Protein AF-A0A922HVW7-F1 (afdb_monomer_lite)

pLDDT: mean 71.01, std 21.55, range [23.11, 98.0]

Foldseek 3Di:
DDPPVVLVVVCCVQPPDDFADDDDDDDDADAWLLPPAPVVVVVQQVCLVPPPDQDLQQFNHAFLQPPLNDRLLNFADDPSLCCCQVPVLQVVQLVVCVVVVDDPVLLVVLQVVDDDPQDAWDQDPSRGTHDDSVNSVSCSVCVCSSPVVCVVPPDPSNVVVVVVVVVPPDDDVVVVVVVVVVVVVVVVPPPDPPVVVVVVVCVPDPPNVVVVLVPDQLRFDWDWDADPVRFIKTFTQPVSCCVRAADDQVLLCLQQVDDPQLDDPSCVVVVVRSAWAKAKEWEWDWDDDPVDDDTWIKIWIWIHTPSDSDPPQDPVRTDTGIIDTPVRPPDVSRRSVSVSVSSSCCQVFADWDADPNDTDGHHYDHRHYHYPPQVSCRNNSGDNDCCARQHDSTRRDTPVNVVVVDDPDDPPPPDHRD

Secondary structure (DSSP, 8-state):
---HHHHHHHHHHHH--SSS---------PPPGGG--HHHHHHHHHHTTSTT---TT-B-S--TTTTSS--TTTS----HHHHIIIIIHHHHHHHHHHHTT--HHHHHHHHHTS--SS-PPEE-TTS-EES-HHHHHHHHHTHHHH-GGGGTS--HHHHHHHHHHHHS--SSHHHHHHHHHHHHHHSSSTT-HHHHHHHHHHHT-HHHHHHHHHTSTT--PPEEEE-TTS-EEEE--HHHHIIIII--HHHHHHHHT--TTTS-HHHHHTT-TTEEEEEEEEEEEEEEETTEEEEEEEEEEEEEES--SS----GGG--EEEEEEGGG-S-HHHHTHHHHHHHHHHHHH-EEEEETTEEEEEEEEEEEEES-HHHHHHHTTB-S-SSSSB--TTT--BHHHHHS--------------

Radius of gyration: 24.99 Å; chains: 1; bounding box: 57×71×64 Å

Organism: Dermatophagoides farinae (NCBI:txid6954)

Structure (mmCIF, N/CA/C/O backbone):
data_AF-A0A922HVW7-F1
#
_entry.id   AF-A0A922HVW7-F1
#
loop_
_atom_site.group_PDB
_atom_site.id
_atom_site.type_symbol
_atom_site.label_atom_id
_atom_site.label_alt_id
_atom_site.label_comp_id
_atom_site.label_asym_id
_atom_site.label_entity_id
_atom_site.label_seq_id
_atom_site.pdbx_PDB_ins_code
_atom_site.Cartn_x
_atom_site.Cartn_y
_atom_site.Cartn_z
_atom_site.occupancy
_atom_site.B_iso_or_equiv
_atom_site.auth_seq_id
_atom_site.auth_comp_id
_atom_site.auth_asym_id
_atom_site.auth_atom_id
_atom_site.pdbx_PDB_model_num
ATOM 1 N N . MET A 1 1 ? 14.004 -10.954 -37.052 1.00 23.11 1 MET A N 1
ATOM 2 C CA . MET A 1 1 ? 13.063 -9.914 -37.514 1.00 23.11 1 MET A CA 1
ATOM 3 C C . MET A 1 1 ? 11.729 -10.285 -36.888 1.00 23.11 1 MET A C 1
ATOM 5 O O . MET A 1 1 ? 11.251 -11.368 -37.174 1.00 23.11 1 MET A O 1
ATOM 9 N N . TRP A 1 2 ? 11.257 -9.526 -35.899 1.00 26.16 2 TRP A N 1
ATOM 10 C CA . TRP A 1 2 ? 10.030 -9.854 -35.158 1.00 26.16 2 TRP A CA 1
ATOM 11 C C . TRP A 1 2 ? 8.845 -9.418 -36.027 1.00 26.16 2 TRP A C 1
ATOM 13 O O . TRP A 1 2 ? 8.900 -8.305 -36.554 1.00 26.16 2 TRP A O 1
ATOM 23 N N . SER A 1 3 ? 7.830 -10.265 -36.235 1.00 25.62 3 SER A N 1
ATOM 24 C CA . SER A 1 3 ? 6.634 -9.842 -36.975 1.00 25.62 3 SER A CA 1
ATOM 25 C C . SER A 1 3 ? 5.908 -8.760 -36.177 1.00 25.62 3 SER A C 1
ATOM 27 O O . SER A 1 3 ? 5.854 -8.802 -34.945 1.00 25.62 3 SER A O 1
ATOM 29 N N . LEU A 1 4 ? 5.381 -7.761 -36.884 1.00 30.64 4 LEU A N 1
ATOM 30 C CA . LEU A 1 4 ? 4.604 -6.661 -36.316 1.00 30.64 4 LEU A CA 1
ATOM 31 C C . LEU A 1 4 ? 3.445 -7.183 -35.439 1.00 30.64 4 LEU A C 1
ATOM 33 O O . LEU A 1 4 ? 3.137 -6.597 -34.402 1.00 30.64 4 LEU A O 1
ATOM 37 N N . ASP A 1 5 ? 2.917 -8.360 -35.785 1.00 28.38 5 ASP A N 1
ATOM 38 C CA . ASP A 1 5 ? 1.903 -9.098 -35.029 1.00 28.38 5 ASP A CA 1
ATOM 39 C C . ASP A 1 5 ? 2.332 -9.416 -33.592 1.00 28.38 5 ASP A C 1
ATOM 41 O O . ASP A 1 5 ? 1.519 -9.313 -32.680 1.00 28.38 5 ASP A O 1
ATOM 45 N N . LEU A 1 6 ? 3.611 -9.720 -33.336 1.00 32.59 6 LEU A N 1
ATOM 46 C CA . LEU A 1 6 ? 4.107 -10.044 -31.991 1.00 32.59 6 LEU A CA 1
ATOM 47 C C . LEU A 1 6 ? 4.166 -8.808 -31.075 1.00 32.59 6 LEU A C 1
ATOM 49 O O . LEU A 1 6 ? 3.969 -8.905 -29.859 1.00 32.59 6 LEU A O 1
ATOM 53 N N . VAL A 1 7 ? 4.420 -7.636 -31.668 1.00 32.53 7 VAL A N 1
ATOM 54 C CA . VAL A 1 7 ? 4.408 -6.334 -30.985 1.00 32.53 7 VAL A CA 1
ATOM 55 C C . VAL A 1 7 ? 2.971 -5.881 -30.729 1.00 32.53 7 VAL A C 1
ATOM 57 O O . VAL A 1 7 ? 2.669 -5.401 -29.639 1.00 32.53 7 VAL A O 1
ATOM 60 N N . ILE A 1 8 ? 2.065 -6.112 -31.683 1.00 33.09 8 ILE A N 1
ATOM 61 C CA . ILE A 1 8 ? 0.624 -5.863 -31.535 1.00 33.09 8 ILE A CA 1
ATOM 62 C C . ILE A 1 8 ? -0.001 -6.813 -30.495 1.00 33.09 8 ILE A C 1
ATOM 64 O O . ILE A 1 8 ? -0.854 -6.394 -29.720 1.00 33.09 8 ILE A O 1
ATOM 68 N N . HIS A 1 9 ? 0.468 -8.058 -30.377 1.00 35.00 9 HIS A N 1
ATOM 69 C CA . HIS A 1 9 ? -0.039 -9.021 -29.389 1.00 35.00 9 HIS A CA 1
ATOM 70 C C . HIS A 1 9 ? 0.428 -8.709 -27.956 1.00 35.00 9 HIS A C 1
ATOM 72 O O . HIS A 1 9 ? -0.332 -8.841 -26.995 1.00 35.00 9 HIS A O 1
ATOM 78 N N . SER A 1 10 ? 1.663 -8.222 -27.799 1.00 31.28 10 SER A N 1
ATOM 79 C CA . SER A 1 10 ? 2.165 -7.727 -26.510 1.00 31.28 10 SER A CA 1
ATOM 80 C C . SER A 1 10 ? 1.582 -6.355 -26.136 1.00 31.28 10 SER A C 1
ATOM 82 O O . SER A 1 10 ? 1.354 -6.117 -24.951 1.00 31.28 10 SER A O 1
ATOM 84 N N . LEU A 1 11 ? 1.221 -5.517 -27.120 1.00 32.03 11 LEU A N 1
ATOM 85 C CA . LEU A 1 11 ? 0.313 -4.373 -26.945 1.00 32.03 11 LEU A CA 1
ATOM 86 C C . LEU A 1 11 ? -1.086 -4.834 -26.504 1.00 32.03 11 LEU A C 1
ATOM 88 O O . LEU A 1 11 ? -1.633 -4.259 -25.576 1.00 32.03 11 LEU A O 1
ATOM 92 N N . GLY A 1 12 ? -1.653 -5.900 -27.073 1.00 28.77 12 GLY A N 1
ATOM 93 C CA . GLY A 1 12 ? -2.960 -6.438 -26.668 1.00 28.77 12 GLY A CA 1
ATOM 94 C C . GLY A 1 12 ? -3.001 -6.913 -25.211 1.00 28.77 12 GLY A C 1
ATOM 95 O O . GLY A 1 12 ? -3.950 -6.615 -24.490 1.00 28.77 12 GLY A O 1
ATOM 96 N N . CYS A 1 13 ? -1.928 -7.550 -24.733 1.00 31.95 13 CYS A N 1
ATOM 97 C CA . CYS A 1 13 ? -1.795 -7.973 -23.333 1.00 31.95 13 CYS A CA 1
ATOM 98 C C . CYS A 1 13 ? -1.665 -6.820 -22.323 1.00 31.95 13 CYS A C 1
ATOM 100 O O . CYS A 1 13 ? -1.809 -7.043 -21.121 1.00 31.95 13 CYS A O 1
ATOM 102 N N . VAL A 1 14 ? -1.345 -5.614 -22.795 1.00 31.38 14 VAL A N 1
ATOM 103 C CA . VAL A 1 14 ? -0.983 -4.462 -21.961 1.00 31.38 14 VAL A CA 1
ATOM 104 C C . VAL A 1 14 ? -1.953 -3.279 -22.145 1.00 31.38 14 VAL A C 1
ATOM 106 O O . VAL A 1 14 ? -2.093 -2.473 -21.230 1.00 31.38 14 VAL A O 1
ATOM 109 N N . TYR A 1 15 ? -2.656 -3.192 -23.281 1.00 31.83 15 TYR A N 1
ATOM 110 C CA . TYR A 1 15 ? -3.413 -2.011 -23.717 1.00 31.83 15 TYR A CA 1
ATOM 111 C C . TYR A 1 15 ? -4.872 -2.248 -24.154 1.00 31.83 15 TYR A C 1
ATOM 113 O O . TYR A 1 15 ? -5.592 -1.271 -24.341 1.00 31.83 15 TYR A O 1
ATOM 121 N N . LEU A 1 16 ? -5.361 -3.485 -24.289 1.00 27.59 16 LEU A N 1
ATOM 122 C CA . LEU A 1 16 ? -6.742 -3.751 -24.728 1.00 27.59 16 LEU A CA 1
ATOM 123 C C . LEU A 1 16 ? -7.597 -4.338 -23.603 1.00 27.59 16 LEU A C 1
ATOM 125 O O . LEU A 1 16 ? -7.952 -5.498 -23.676 1.00 27.59 16 LEU A O 1
ATOM 129 N N . TYR A 1 17 ? -7.930 -3.547 -22.578 1.00 31.30 17 TYR A N 1
ATOM 130 C CA . TYR A 1 17 ? -9.163 -3.730 -21.787 1.00 31.30 17 TYR A CA 1
ATOM 131 C C . TYR A 1 17 ? -9.578 -2.398 -21.139 1.00 31.30 17 TYR A C 1
ATOM 133 O O . TYR A 1 17 ? -9.720 -2.272 -19.924 1.00 31.30 17 TYR A O 1
ATOM 141 N N . THR A 1 18 ? -9.785 -1.370 -21.965 1.00 27.52 18 THR A N 1
ATOM 142 C CA . THR A 1 18 ? -10.710 -0.286 -21.619 1.00 27.52 18 THR A CA 1
ATOM 143 C C . THR A 1 18 ? -12.134 -0.727 -21.969 1.00 27.52 18 THR A C 1
ATOM 145 O O . THR A 1 18 ? -12.591 -0.671 -23.102 1.00 27.52 18 THR A O 1
ATOM 148 N N . TYR A 1 19 ? -12.805 -1.218 -20.934 1.00 27.41 19 TYR A N 1
ATOM 149 C CA . TYR A 1 19 ? -14.215 -1.042 -20.585 1.00 27.41 19 TYR A CA 1
ATOM 150 C C . TYR A 1 19 ? -15.379 -1.377 -21.543 1.00 27.41 19 TYR A C 1
ATOM 152 O O . TYR A 1 19 ? -16.474 -1.342 -21.006 1.00 27.41 19 TYR A O 1
ATOM 160 N N . ASN A 1 20 ? -15.273 -1.732 -22.840 1.00 25.25 20 ASN A N 1
ATOM 161 C CA . ASN A 1 20 ? -16.536 -2.060 -23.554 1.00 25.25 20 ASN A CA 1
ATOM 162 C C . ASN A 1 20 ? -16.610 -3.030 -24.745 1.00 25.25 20 ASN A C 1
ATOM 164 O O . ASN A 1 20 ? -17.729 -3.311 -25.158 1.00 25.25 20 ASN A O 1
ATOM 168 N N . GLU A 1 21 ? -15.548 -3.610 -25.307 1.00 29.19 21 GLU A N 1
ATOM 169 C CA . GLU A 1 21 ? -15.748 -4.510 -26.462 1.00 29.19 21 GLU A CA 1
ATOM 170 C C . GLU A 1 21 ? -14.786 -5.700 -26.455 1.00 29.19 21 GLU A C 1
ATOM 172 O O . GLU A 1 21 ? -13.574 -5.514 -26.460 1.00 29.19 21 GLU A O 1
ATOM 177 N N . MET A 1 22 ? -15.340 -6.923 -26.432 1.00 25.62 22 MET A N 1
ATOM 178 C CA . MET A 1 22 ? -15.078 -8.009 -27.401 1.00 25.62 22 MET A CA 1
ATOM 179 C C . MET A 1 22 ? -15.610 -9.368 -26.891 1.00 25.62 22 MET A C 1
ATOM 181 O O . MET A 1 22 ? -15.221 -9.896 -25.844 1.00 25.62 22 MET A O 1
ATOM 185 N N . GLN A 1 23 ? -16.540 -9.942 -27.661 1.00 28.19 23 GLN A N 1
ATOM 186 C CA . GLN A 1 23 ? -17.105 -11.285 -27.501 1.00 28.19 23 GLN A CA 1
ATOM 187 C C . GLN A 1 23 ? -16.270 -12.361 -28.225 1.00 28.19 23 GLN A C 1
ATOM 189 O O . GLN A 1 23 ? -15.586 -12.027 -29.181 1.00 28.19 23 GLN A O 1
ATOM 194 N N . THR A 1 24 ? -16.429 -13.628 -27.770 1.00 29.64 24 THR A N 1
ATOM 195 C CA . THR A 1 24 ? -16.061 -14.940 -28.399 1.00 29.64 24 THR A CA 1
ATOM 196 C C . THR A 1 24 ? -14.600 -15.121 -28.878 1.00 29.64 24 THR A C 1
ATOM 198 O O . THR A 1 24 ? -14.034 -14.235 -29.482 1.00 29.64 24 THR A O 1
ATOM 201 N N . GLU A 1 25 ? -13.838 -16.190 -28.627 1.00 26.11 25 GLU A N 1
ATOM 202 C CA . GLU A 1 25 ? -14.079 -17.638 -28.557 1.00 26.11 25 GLU A CA 1
ATOM 203 C C . GLU A 1 25 ? -12.970 -18.327 -27.712 1.00 26.11 25 GLU A C 1
ATOM 205 O O . GLU A 1 25 ? -12.020 -17.696 -27.251 1.00 26.11 25 GLU A O 1
ATOM 210 N N . ILE A 1 26 ? -13.141 -19.625 -27.463 1.00 32.09 26 ILE A N 1
ATOM 211 C CA . ILE A 1 26 ? -12.492 -20.462 -26.440 1.00 32.09 26 ILE A CA 1
ATOM 212 C C . ILE A 1 26 ? -11.050 -20.861 -26.809 1.00 32.09 26 ILE A C 1
ATOM 214 O O . ILE A 1 26 ? -10.846 -21.466 -27.853 1.00 32.09 26 ILE A O 1
ATOM 218 N N . TYR A 1 27 ? -10.086 -20.652 -25.897 1.00 27.62 27 TYR A N 1
ATOM 219 C CA . TYR A 1 27 ? -8.789 -21.354 -25.877 1.00 27.62 27 TYR A CA 1
ATOM 220 C C . TYR A 1 27 ? -8.341 -21.654 -24.436 1.00 27.62 27 TYR A C 1
ATOM 222 O O . TYR A 1 27 ? -8.469 -20.815 -23.541 1.00 27.62 27 TYR A O 1
ATOM 230 N N . GLU A 1 28 ? -7.847 -22.871 -24.202 1.00 31.28 28 GLU A N 1
ATOM 231 C CA . GLU A 1 28 ? -7.437 -23.390 -22.892 1.00 31.28 28 GLU A CA 1
ATOM 232 C C . GLU A 1 28 ? -6.161 -22.704 -22.365 1.00 31.28 28 GLU A C 1
ATOM 234 O O . GLU A 1 28 ? -5.202 -22.455 -23.090 1.00 31.28 28 GLU A O 1
ATOM 239 N N . THR A 1 29 ? -6.158 -22.364 -21.072 1.00 34.25 29 THR A N 1
ATOM 240 C CA . THR A 1 29 ? -5.203 -21.437 -20.439 1.00 34.25 29 THR A CA 1
ATOM 241 C C . THR A 1 29 ? -4.530 -22.081 -19.220 1.00 34.25 29 THR A C 1
ATOM 243 O O . THR A 1 29 ? -5.211 -22.720 -18.419 1.00 34.25 29 THR A O 1
ATOM 246 N N . ARG A 1 30 ? -3.222 -21.859 -18.953 1.00 39.28 30 ARG A N 1
ATOM 247 C CA . ARG A 1 30 ? -2.766 -21.983 -17.549 1.00 39.28 30 ARG A CA 1
ATOM 248 C C . ARG A 1 30 ? -3.452 -20.876 -16.742 1.00 39.28 30 ARG A C 1
ATOM 250 O O . ARG A 1 30 ? -3.432 -19.712 -17.165 1.00 39.28 30 ARG A O 1
ATOM 257 N N . PRO A 1 31 ? -3.981 -21.191 -15.555 1.00 44.47 31 PRO A N 1
ATOM 258 C CA . PRO A 1 31 ? -4.623 -20.203 -14.704 1.00 44.47 31 PRO A CA 1
ATOM 259 C C . PRO A 1 31 ? -3.644 -19.067 -14.395 1.00 44.47 31 PRO A C 1
ATOM 261 O O . PRO A 1 31 ? -2.503 -19.321 -13.990 1.00 44.47 31 PRO A O 1
ATOM 264 N N . LEU A 1 32 ? -4.087 -17.813 -14.577 1.00 48.69 32 LEU A N 1
ATOM 265 C CA . LEU A 1 32 ? -3.387 -16.660 -14.009 1.00 48.69 32 LEU A CA 1
ATOM 266 C C . LEU A 1 32 ? -3.096 -16.975 -12.537 1.00 48.69 32 LEU A C 1
ATOM 268 O O . LEU A 1 32 ? -3.920 -17.554 -11.833 1.00 48.69 32 LEU A O 1
ATOM 272 N N . ASN A 1 33 ? -1.926 -16.603 -12.043 1.00 50.84 33 ASN A N 1
ATOM 273 C CA . ASN A 1 33 ? -1.615 -16.678 -10.629 1.00 50.84 33 ASN A CA 1
ATOM 274 C C . ASN A 1 33 ? -2.654 -15.965 -9.764 1.00 50.84 33 ASN A C 1
ATOM 276 O O . ASN A 1 33 ? -2.903 -16.439 -8.666 1.00 50.84 33 ASN A O 1
ATOM 280 N N . LEU A 1 34 ? -3.278 -14.883 -10.249 1.00 49.22 34 LEU A N 1
ATOM 281 C CA . LEU A 1 34 ? -4.401 -14.221 -9.570 1.00 49.22 34 LEU A CA 1
ATOM 282 C C . LEU A 1 34 ? -5.558 -15.210 -9.289 1.00 49.22 34 LEU A C 1
ATOM 284 O O . LEU A 1 34 ? -6.298 -15.055 -8.328 1.00 49.22 34 LEU A O 1
ATOM 288 N N . HIS A 1 35 ? -5.696 -16.276 -10.080 1.00 56.12 35 HIS A N 1
ATOM 289 C CA . HIS A 1 35 ? -6.676 -17.346 -9.866 1.00 56.12 35 HIS A CA 1
ATOM 290 C C . HIS A 1 35 ? -6.146 -18.508 -9.011 1.00 56.12 35 HIS A C 1
ATOM 292 O O . HIS A 1 35 ? -6.874 -19.465 -8.744 1.00 56.12 35 HIS A O 1
ATOM 298 N N . LYS A 1 36 ? -4.885 -18.473 -8.562 1.00 65.12 36 LYS A N 1
ATOM 299 C CA . LYS A 1 36 ? -4.348 -19.508 -7.670 1.00 65.12 36 LYS A CA 1
ATOM 300 C C . LYS A 1 36 ? -4.985 -19.377 -6.310 1.00 65.12 36 LYS A C 1
ATOM 302 O O . LYS A 1 36 ? -4.932 -18.313 -5.725 1.00 65.12 36 LYS A O 1
ATOM 307 N N . SER A 1 37 ? -5.521 -20.464 -5.774 1.00 68.06 37 SER A N 1
ATOM 308 C CA . SER A 1 37 ? -6.194 -20.432 -4.478 1.00 68.06 37 SER A CA 1
ATOM 309 C C . SER A 1 37 ? -5.240 -20.190 -3.302 1.00 68.06 37 SER A C 1
ATOM 311 O O . SER A 1 37 ? -4.057 -20.545 -3.330 1.00 68.06 37 SER A O 1
ATOM 313 N N . ILE A 1 38 ? -5.807 -19.707 -2.194 1.00 76.19 38 ILE A N 1
ATOM 314 C CA . ILE A 1 38 ? -5.151 -19.624 -0.876 1.00 76.19 38 ILE A CA 1
ATOM 315 C C . ILE A 1 38 ? -4.507 -20.965 -0.488 1.00 76.19 38 ILE A C 1
ATOM 317 O O . ILE A 1 38 ? -3.437 -20.995 0.123 1.00 76.19 38 ILE A O 1
ATOM 321 N N . SER A 1 39 ? -5.131 -22.090 -0.858 1.00 79.81 39 SER A N 1
ATOM 322 C CA . SER A 1 39 ? -4.606 -23.428 -0.569 1.00 79.81 39 SER A CA 1
ATOM 323 C C . SER A 1 39 ? -3.241 -23.677 -1.219 1.00 79.81 39 SER A C 1
ATOM 325 O O . SER A 1 39 ? -2.369 -24.286 -0.597 1.00 79.81 39 SER A O 1
ATOM 327 N N . LEU A 1 40 ? -3.015 -23.160 -2.432 1.00 80.88 40 LEU A N 1
ATOM 328 C CA . LEU A 1 40 ? -1.731 -23.277 -3.110 1.00 80.88 40 LEU A CA 1
ATOM 329 C C . LEU A 1 40 ? -0.668 -22.450 -2.391 1.00 80.88 40 LEU A C 1
ATOM 331 O O . LEU A 1 40 ? 0.411 -22.970 -2.120 1.00 80.88 40 LEU A O 1
ATOM 335 N N . TYR A 1 41 ? -0.977 -21.201 -2.029 1.00 82.69 41 TYR A N 1
ATOM 336 C CA . TYR A 1 41 ? -0.048 -20.385 -1.247 1.00 82.69 41 TYR A CA 1
ATOM 337 C C . TYR A 1 41 ? 0.311 -21.063 0.082 1.00 82.69 41 TYR A C 1
ATOM 339 O O . TYR A 1 41 ? 1.490 -21.156 0.412 1.00 82.69 41 TYR A O 1
ATOM 347 N N . LYS A 1 42 ? -0.665 -21.627 0.809 1.00 83.62 42 LYS A N 1
ATOM 348 C CA . LYS A 1 42 ? -0.406 -22.389 2.045 1.00 83.62 42 LYS A CA 1
ATOM 349 C C . LYS A 1 42 ? 0.532 -23.578 1.802 1.00 83.62 42 LYS A C 1
ATOM 351 O O . LYS A 1 42 ? 1.492 -23.753 2.551 1.00 83.62 42 LYS A O 1
ATOM 356 N N . LYS A 1 43 ? 0.297 -24.358 0.738 1.00 85.75 43 LYS A N 1
ATOM 357 C CA . LYS A 1 43 ? 1.170 -25.478 0.337 1.00 85.75 43 LYS A CA 1
ATOM 358 C C . LYS A 1 43 ? 2.591 -25.009 0.017 1.00 85.75 43 LYS A C 1
ATOM 360 O O . LYS A 1 43 ? 3.549 -25.664 0.413 1.00 85.75 43 LYS A O 1
ATOM 365 N N . GLU A 1 44 ? 2.735 -23.888 -0.682 1.00 84.06 44 GLU A N 1
ATOM 366 C CA . GLU A 1 44 ? 4.037 -23.317 -1.036 1.00 84.06 44 GLU A CA 1
ATOM 367 C C . GLU A 1 44 ? 4.773 -22.752 0.180 1.00 84.06 44 GLU A C 1
ATOM 369 O O . GLU A 1 44 ? 5.938 -23.079 0.400 1.00 84.06 44 GLU A O 1
ATOM 374 N N . SER A 1 45 ? 4.074 -21.982 1.013 1.00 84.12 45 SER A N 1
ATOM 375 C CA . SER A 1 45 ? 4.577 -21.401 2.260 1.00 84.12 45 SER A CA 1
ATOM 376 C C . SER A 1 45 ? 5.085 -22.481 3.222 1.00 84.12 45 SER A C 1
ATOM 378 O O . SER A 1 45 ? 6.175 -22.352 3.782 1.00 84.12 45 SER A O 1
ATOM 380 N N . ALA A 1 46 ? 4.370 -23.606 3.337 1.00 86.31 46 ALA A N 1
ATOM 381 C CA . ALA A 1 46 ? 4.781 -24.742 4.164 1.00 86.31 46 ALA A CA 1
ATOM 382 C C . ALA A 1 46 ? 6.100 -25.394 3.705 1.00 86.31 46 ALA A C 1
ATOM 384 O O . ALA A 1 46 ? 6.836 -25.940 4.526 1.00 86.31 46 ALA A O 1
ATOM 385 N N . LYS A 1 47 ? 6.432 -25.329 2.408 1.00 86.31 47 LYS A N 1
ATOM 386 C CA . LYS A 1 47 ? 7.685 -25.882 1.865 1.00 86.31 47 LYS A CA 1
ATOM 387 C C . LYS A 1 47 ? 8.886 -24.954 2.065 1.00 86.31 47 LYS A C 1
ATOM 389 O O . LYS A 1 47 ? 10.013 -25.433 1.962 1.00 86.31 47 LYS A O 1
ATOM 394 N N . LEU A 1 48 ? 8.680 -23.665 2.359 1.00 83.31 48 LEU A N 1
ATOM 395 C CA . LEU A 1 48 ? 9.766 -22.681 2.513 1.00 83.31 48 LEU A CA 1
ATOM 396 C C . LEU A 1 48 ? 10.698 -22.981 3.694 1.00 83.31 48 LEU A C 1
ATOM 398 O O . LEU A 1 48 ? 11.846 -22.549 3.684 1.00 83.31 48 LEU A O 1
ATOM 402 N N . SER A 1 49 ? 10.244 -23.753 4.685 1.00 75.06 49 SER A N 1
ATOM 403 C CA . SER A 1 49 ? 11.085 -24.221 5.797 1.00 75.06 49 SER A CA 1
ATOM 404 C C . SER A 1 49 ? 12.195 -25.187 5.351 1.00 75.06 49 SER A C 1
ATOM 406 O O . SER A 1 49 ? 13.172 -25.393 6.071 1.00 75.06 49 SER A O 1
ATOM 408 N N . LYS A 1 50 ? 12.088 -25.772 4.150 1.00 79.75 50 LYS A N 1
ATOM 409 C CA . LYS A 1 50 ? 13.072 -26.713 3.604 1.00 79.75 50 LYS A CA 1
ATOM 410 C C . LYS A 1 50 ? 14.218 -25.945 2.935 1.00 79.75 50 LYS A C 1
ATOM 412 O O . LYS A 1 50 ? 14.036 -25.380 1.861 1.00 79.75 50 LYS A O 1
ATOM 417 N N . LYS A 1 51 ? 15.432 -26.013 3.506 1.00 70.94 51 LYS A N 1
ATOM 418 C CA . LYS A 1 51 ? 16.655 -25.292 3.058 1.00 70.94 51 LYS A CA 1
ATOM 419 C C . LYS A 1 51 ? 16.950 -25.312 1.545 1.00 70.94 51 LYS A C 1
ATOM 421 O O . LYS A 1 51 ? 17.589 -24.389 1.051 1.00 70.94 51 LYS A O 1
ATOM 426 N N . LYS A 1 52 ? 16.535 -26.347 0.804 1.00 80.56 52 LYS A N 1
ATOM 427 C CA . LYS A 1 52 ? 16.802 -26.492 -0.644 1.00 80.56 52 LYS A CA 1
ATOM 428 C C . LYS A 1 52 ? 15.610 -26.149 -1.548 1.00 80.56 52 LYS A C 1
ATOM 430 O O . LYS A 1 52 ? 15.749 -26.202 -2.769 1.00 80.56 52 LYS A O 1
ATOM 435 N N . TYR A 1 53 ? 14.447 -25.808 -0.992 1.00 83.38 53 TYR A N 1
ATOM 436 C CA . TYR A 1 53 ? 13.260 -25.544 -1.798 1.00 83.38 53 TYR A CA 1
ATOM 437 C C . TYR A 1 53 ? 13.355 -24.190 -2.510 1.00 83.38 53 TYR A C 1
ATOM 439 O O . TYR A 1 53 ? 13.596 -23.151 -1.896 1.00 83.38 53 TYR A O 1
ATOM 447 N N . LYS A 1 54 ? 13.139 -24.195 -3.827 1.00 80.50 54 LYS A N 1
ATOM 448 C CA . LYS A 1 54 ? 12.980 -22.983 -4.634 1.00 80.50 54 LYS A CA 1
ATOM 449 C C . LYS A 1 54 ? 11.546 -22.959 -5.139 1.00 80.50 54 LYS A C 1
ATOM 451 O O . LYS A 1 54 ? 11.191 -23.785 -5.973 1.00 80.50 54 LYS A O 1
ATOM 456 N N . SER A 1 55 ? 10.738 -22.024 -4.639 1.00 80.25 55 SER A N 1
ATOM 457 C CA . SER A 1 55 ? 9.365 -21.893 -5.126 1.00 80.25 55 SER A CA 1
ATOM 458 C C . SER A 1 55 ? 9.373 -21.530 -6.617 1.00 80.25 55 SER A C 1
ATOM 460 O O . SER A 1 55 ? 10.070 -20.578 -6.999 1.00 80.25 55 SER A O 1
ATOM 462 N N . PRO A 1 56 ? 8.586 -22.229 -7.456 1.00 74.00 56 PRO A N 1
ATOM 463 C CA . PRO A 1 56 ? 8.425 -21.882 -8.867 1.00 74.00 56 PRO A CA 1
ATOM 464 C C . PRO A 1 56 ? 7.775 -20.503 -9.052 1.00 74.00 56 PRO A C 1
ATOM 466 O O . PRO A 1 56 ? 7.910 -19.893 -10.106 1.00 74.00 56 PRO A O 1
ATOM 469 N N . TYR A 1 57 ? 7.125 -19.972 -8.011 1.00 73.75 57 TYR A N 1
ATOM 470 C CA . TYR A 1 57 ? 6.458 -18.668 -8.026 1.00 73.75 57 TYR A CA 1
ATOM 471 C C . TYR A 1 57 ? 7.319 -17.547 -7.439 1.00 73.75 57 TYR A C 1
ATOM 473 O O . TYR A 1 57 ? 6.826 -16.475 -7.112 1.00 73.75 57 TYR A O 1
ATOM 481 N N . GLY A 1 58 ? 8.615 -17.805 -7.234 1.00 78.69 58 GLY A N 1
ATOM 482 C CA . GLY A 1 58 ? 9.541 -16.805 -6.710 1.00 78.69 58 GLY A CA 1
ATOM 483 C C . GLY A 1 58 ? 9.318 -16.439 -5.241 1.00 78.69 58 GLY A C 1
ATOM 484 O O . GLY A 1 58 ? 9.959 -15.502 -4.769 1.00 78.69 58 GLY A O 1
ATOM 485 N N . ILE A 1 59 ? 8.470 -17.167 -4.507 1.00 85.31 59 ILE A N 1
ATOM 486 C CA . ILE A 1 59 ? 8.253 -16.967 -3.070 1.00 85.31 59 ILE A CA 1
ATOM 487 C C . ILE A 1 59 ? 9.520 -17.387 -2.311 1.00 85.31 59 ILE A C 1
ATOM 489 O O . ILE A 1 59 ? 10.053 -18.484 -2.506 1.00 85.31 59 ILE A O 1
ATOM 493 N N . LYS A 1 60 ? 10.030 -16.484 -1.473 1.00 86.94 60 LYS A N 1
ATOM 494 C CA . LYS A 1 60 ? 11.262 -16.641 -0.682 1.00 86.94 60 LYS A CA 1
ATOM 495 C C . LYS A 1 60 ? 11.006 -16.689 0.813 1.00 86.94 60 LYS A C 1
ATOM 497 O O . LYS A 1 60 ? 11.744 -17.361 1.526 1.00 86.94 60 LYS A O 1
ATOM 502 N N . ARG A 1 61 ? 9.980 -15.983 1.272 1.00 89.38 61 ARG A N 1
ATOM 503 C CA . ARG A 1 61 ? 9.552 -15.932 2.669 1.00 89.38 61 ARG A CA 1
ATOM 504 C C . ARG A 1 61 ? 8.034 -15.834 2.733 1.00 89.38 61 ARG A C 1
ATOM 506 O O . ARG A 1 61 ? 7.385 -15.616 1.712 1.00 89.38 61 ARG A O 1
ATOM 513 N N . LYS A 1 62 ? 7.483 -15.985 3.933 1.00 91.69 62 LYS A N 1
ATOM 514 C CA . LYS A 1 62 ? 6.067 -15.712 4.179 1.00 91.69 62 LYS A CA 1
ATOM 515 C C . LYS A 1 62 ? 5.758 -14.242 3.898 1.00 91.69 62 LYS A C 1
ATOM 517 O O . LYS A 1 62 ? 6.586 -13.373 4.183 1.00 91.69 62 LYS A O 1
ATOM 522 N N . SER A 1 63 ? 4.578 -13.995 3.339 1.00 93.25 63 SER A N 1
ATOM 523 C CA . SER A 1 63 ? 4.053 -12.644 3.151 1.00 93.25 63 SER A CA 1
ATOM 524 C C . SER A 1 63 ? 3.780 -11.974 4.499 1.00 93.25 63 SER A C 1
ATOM 526 O O . SER A 1 63 ? 3.347 -12.639 5.441 1.00 93.25 63 SER A O 1
ATOM 528 N N . CYS A 1 64 ? 3.914 -10.647 4.545 1.00 95.31 64 CYS A N 1
ATOM 529 C CA . CYS A 1 64 ? 3.472 -9.810 5.665 1.00 95.31 64 CYS A CA 1
ATOM 530 C C . CYS A 1 64 ? 1.979 -10.000 6.007 1.00 95.31 64 CYS A C 1
ATOM 532 O O . CYS A 1 64 ? 1.564 -9.738 7.133 1.00 95.31 64 CYS A O 1
ATOM 534 N N . PHE A 1 65 ? 1.189 -10.515 5.059 1.00 94.75 65 PHE A N 1
ATOM 535 C CA . PHE A 1 65 ? -0.249 -10.774 5.182 1.00 94.75 65 PHE A CA 1
ATOM 536 C C . PHE A 1 65 ? -0.584 -12.261 5.407 1.00 94.75 65 PHE A C 1
ATOM 538 O O . PHE A 1 65 ? -1.752 -12.656 5.400 1.00 94.75 65 PHE A O 1
ATOM 545 N N . ASP A 1 66 ? 0.426 -13.115 5.618 1.00 91.69 66 ASP A N 1
ATOM 546 C CA . ASP A 1 66 ? 0.237 -14.533 5.941 1.00 91.69 66 ASP A CA 1
ATOM 547 C C . ASP A 1 66 ? -0.676 -14.690 7.166 1.00 91.69 66 ASP A C 1
ATOM 549 O O . ASP A 1 66 ? -0.519 -13.977 8.151 1.00 91.69 66 ASP A O 1
ATOM 553 N N . GLY A 1 67 ? -1.628 -15.623 7.143 1.00 89.19 67 GLY A N 1
ATOM 554 C CA . GLY A 1 67 ? -2.546 -15.852 8.268 1.00 89.19 67 GLY A CA 1
ATOM 555 C C . GLY A 1 67 ? -3.770 -14.928 8.339 1.00 89.19 67 GLY A C 1
ATOM 556 O O . GLY A 1 67 ? -4.623 -15.163 9.189 1.00 89.19 67 GLY A O 1
ATOM 557 N N . LEU A 1 68 ? -3.914 -13.952 7.433 1.00 91.75 68 LEU A N 1
ATOM 558 C CA . LEU A 1 68 ? -5.154 -13.167 7.286 1.00 91.75 68 LEU A CA 1
ATOM 559 C C . LEU A 1 68 ? -6.252 -13.898 6.496 1.00 91.75 68 LEU A C 1
ATOM 561 O O . LEU A 1 68 ? -7.334 -13.367 6.302 1.00 91.75 68 LEU A O 1
ATOM 565 N N . GLY A 1 69 ? -5.972 -15.100 5.983 1.00 87.56 69 GLY A N 1
ATOM 566 C CA . GLY A 1 69 ? -6.902 -15.800 5.091 1.00 87.56 69 GLY A CA 1
ATOM 567 C C . GLY A 1 69 ? -7.031 -15.149 3.711 1.00 87.56 69 GLY A C 1
ATOM 568 O O . GLY A 1 69 ? -7.917 -15.519 2.954 1.00 87.56 69 GLY A O 1
ATOM 569 N N . VAL A 1 70 ? -6.140 -14.217 3.368 1.00 86.44 70 VAL A N 1
ATOM 570 C CA . VAL A 1 70 ? -6.107 -13.558 2.060 1.00 86.44 70 VAL A CA 1
ATOM 571 C C . VAL A 1 70 ? -5.281 -14.349 1.059 1.00 86.44 70 VAL A C 1
ATOM 573 O O . VAL A 1 70 ? -4.314 -15.041 1.399 1.00 86.44 70 VAL A O 1
ATOM 576 N N . ASN A 1 71 ? -5.651 -14.217 -0.206 1.00 83.00 71 ASN A N 1
ATOM 577 C CA . ASN A 1 71 ? -4.878 -14.748 -1.304 1.00 83.00 71 ASN A CA 1
ATOM 578 C C . ASN A 1 71 ? -3.850 -13.716 -1.764 1.00 83.00 71 ASN A C 1
ATOM 580 O O . ASN A 1 71 ? -4.196 -12.731 -2.412 1.00 83.00 71 ASN A O 1
ATOM 584 N N . ILE A 1 72 ? -2.576 -13.963 -1.463 1.00 82.06 72 ILE A N 1
ATOM 585 C CA . ILE A 1 72 ? -1.503 -13.017 -1.788 1.00 82.06 72 ILE A CA 1
ATOM 586 C C . ILE A 1 72 ? -1.362 -12.753 -3.290 1.00 82.06 72 ILE A C 1
ATOM 588 O O . ILE A 1 72 ? -0.813 -11.727 -3.669 1.00 82.06 72 ILE A O 1
ATOM 592 N N . PHE A 1 73 ? -1.842 -13.665 -4.141 1.00 75.00 73 PHE A N 1
ATOM 593 C CA . PHE A 1 73 ? -1.816 -13.455 -5.581 1.00 75.00 73 PHE A CA 1
ATOM 594 C C . PHE A 1 73 ? -2.944 -12.543 -6.055 1.00 75.00 73 PHE A C 1
ATOM 596 O O . PHE A 1 73 ? -2.780 -11.953 -7.109 1.00 75.00 73 PHE A O 1
ATOM 603 N N . GLN A 1 74 ? -4.054 -12.435 -5.310 1.00 76.44 74 GLN A N 1
ATOM 604 C CA . GLN A 1 74 ? -5.223 -11.621 -5.670 1.00 76.44 74 GLN A CA 1
ATOM 605 C C . GLN A 1 74 ? -5.101 -10.177 -5.203 1.00 76.44 74 GLN A C 1
ATOM 607 O O . GLN A 1 74 ? -5.438 -9.263 -5.943 1.00 76.44 7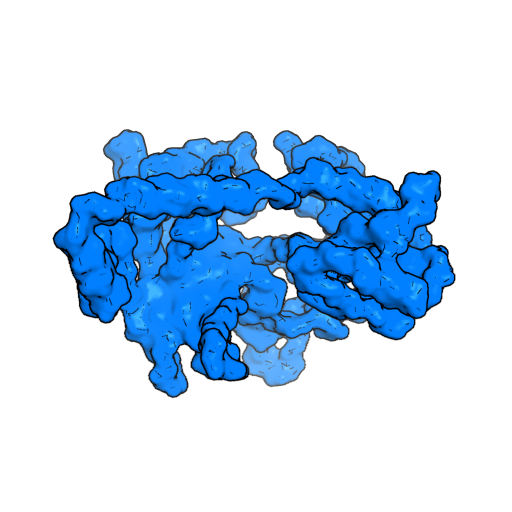4 GLN A O 1
ATOM 612 N N . ILE A 1 75 ? -4.579 -9.972 -3.995 1.00 80.38 75 ILE A N 1
ATOM 613 C CA . ILE A 1 75 ? -4.581 -8.658 -3.346 1.00 80.38 75 ILE A CA 1
ATOM 614 C C . ILE A 1 75 ? -3.561 -7.674 -3.927 1.00 80.38 75 ILE A C 1
ATOM 616 O O . ILE A 1 75 ? -3.398 -6.607 -3.370 1.00 80.38 75 ILE A O 1
ATOM 620 N N . SER A 1 76 ? -2.811 -7.989 -4.981 1.00 77.19 76 SER A N 1
ATOM 621 C CA . SER A 1 76 ? -1.761 -7.090 -5.479 1.00 77.19 76 SER A CA 1
ATOM 622 C C . SER A 1 76 ? -1.910 -6.820 -6.976 1.00 77.19 76 SER A C 1
ATOM 624 O O . SER A 1 76 ? -1.265 -7.545 -7.751 1.00 77.19 76 SER A O 1
ATOM 626 N N . PRO A 1 77 ? -2.739 -5.834 -7.396 1.00 66.94 77 PRO A N 1
ATOM 627 C CA . PRO A 1 77 ? -2.914 -5.433 -8.799 1.00 66.94 77 PRO A CA 1
ATOM 628 C C . PRO A 1 77 ? -1.550 -5.223 -9.493 1.00 66.94 77 PRO A C 1
ATOM 630 O O . PRO A 1 77 ? -0.542 -4.996 -8.809 1.00 66.94 77 PRO A O 1
ATOM 633 N N . PRO A 1 78 ? -1.454 -5.362 -10.830 1.00 57.09 78 PRO A N 1
ATOM 634 C CA . PRO A 1 78 ? -0.226 -4.990 -11.511 1.00 57.09 78 PRO A CA 1
ATOM 635 C C . PRO A 1 78 ? -0.031 -3.488 -11.319 1.00 57.09 78 PRO A C 1
ATOM 637 O O . PRO A 1 78 ? -0.996 -2.761 -11.085 1.00 57.09 78 PRO A O 1
ATOM 640 N N . ASP A 1 79 ? 1.209 -3.028 -11.413 1.00 59.91 79 ASP A N 1
ATOM 641 C CA . ASP A 1 79 ? 1.472 -1.606 -11.582 1.00 59.91 79 ASP A CA 1
ATOM 642 C C . ASP A 1 79 ? 1.602 -1.387 -13.091 1.00 59.91 79 ASP A C 1
ATOM 644 O O . ASP A 1 79 ? 2.715 -1.464 -13.615 1.00 59.91 79 ASP A O 1
ATOM 648 N N . PRO A 1 80 ? 0.482 -1.221 -13.831 1.00 53.50 80 PRO A N 1
ATOM 649 C CA . PRO A 1 80 ? 0.531 -1.139 -15.280 1.00 53.50 80 PRO A CA 1
ATOM 650 C C . PRO A 1 80 ? 1.403 0.030 -15.710 1.00 53.50 80 PRO A C 1
ATOM 652 O O . PRO A 1 80 ? 2.115 -0.104 -16.690 1.00 53.50 80 PRO A O 1
ATOM 655 N N . PHE A 1 81 ? 1.432 1.138 -14.966 1.00 50.88 81 PHE A N 1
ATOM 656 C CA . PHE A 1 81 ? 2.304 2.256 -15.297 1.00 50.88 81 PHE A CA 1
ATOM 657 C C . PHE A 1 81 ? 3.776 1.853 -15.192 1.00 50.88 81 PHE A C 1
ATOM 659 O O . PHE A 1 81 ? 4.526 2.033 -16.146 1.00 50.88 81 PHE A O 1
ATOM 666 N N . HIS A 1 82 ? 4.204 1.247 -14.088 1.00 57.12 82 HIS A N 1
ATOM 667 C CA . HIS A 1 82 ? 5.591 0.808 -13.947 1.00 57.12 82 HIS A CA 1
ATOM 668 C C . HIS A 1 82 ? 5.942 -0.343 -14.907 1.00 57.12 82 HIS A C 1
ATOM 670 O O . HIS A 1 82 ? 7.047 -0.368 -15.453 1.00 57.12 82 HIS A O 1
ATOM 676 N N . ASP A 1 83 ? 5.032 -1.283 -15.152 1.00 56.31 83 ASP A N 1
ATOM 677 C CA . ASP A 1 83 ? 5.229 -2.392 -16.093 1.00 56.31 83 ASP A CA 1
ATOM 678 C C . ASP A 1 83 ? 5.302 -1.892 -17.547 1.00 56.31 83 ASP A C 1
ATOM 680 O O . ASP A 1 83 ? 6.158 -2.322 -18.325 1.00 56.31 83 ASP A O 1
ATOM 684 N N . ILE A 1 84 ? 4.468 -0.921 -17.916 1.00 55.44 84 ILE A N 1
ATOM 685 C CA . ILE A 1 84 ? 4.459 -0.309 -19.246 1.00 55.44 84 ILE A CA 1
ATOM 686 C C . ILE A 1 84 ? 5.709 0.542 -19.431 1.00 55.44 84 ILE A C 1
ATOM 688 O O . ILE A 1 84 ? 6.513 0.319 -20.336 1.00 55.44 84 ILE A O 1
ATOM 692 N N . VAL A 1 85 ? 5.904 1.501 -18.539 1.00 54.12 85 VAL A N 1
ATOM 693 C CA . VAL A 1 85 ? 6.865 2.578 -18.731 1.00 54.12 85 VAL A CA 1
ATOM 694 C C . VAL A 1 85 ? 8.297 2.120 -18.461 1.00 54.12 85 VAL A C 1
ATOM 696 O O . VAL A 1 85 ? 9.250 2.610 -19.077 1.00 54.12 85 VAL A O 1
ATOM 699 N N . GLU A 1 86 ? 8.507 1.159 -17.557 1.00 58.22 86 GLU A N 1
ATOM 700 C CA . GLU A 1 86 ? 9.862 0.682 -17.283 1.00 58.22 86 GLU A CA 1
ATOM 701 C C . GLU A 1 86 ? 10.327 -0.456 -18.185 1.00 58.22 86 GLU A C 1
ATOM 703 O O . GLU A 1 86 ? 11.548 -0.591 -18.357 1.00 58.22 86 GLU A O 1
ATOM 708 N N . TRP A 1 87 ? 9.399 -1.222 -18.767 1.00 58.34 87 TRP A N 1
ATOM 709 C CA . TRP A 1 87 ? 9.701 -2.435 -19.529 1.00 58.34 87 TRP A CA 1
ATOM 710 C C . TRP A 1 87 ? 9.200 -2.405 -20.969 1.00 58.34 87 TRP A C 1
ATOM 712 O O . TRP A 1 87 ? 9.997 -2.618 -21.886 1.00 58.34 87 TRP A O 1
ATOM 722 N N . PHE A 1 88 ? 7.914 -2.136 -21.183 1.00 59.53 88 PHE A N 1
ATOM 723 C CA . PHE A 1 88 ? 7.313 -2.192 -22.513 1.00 59.53 88 PHE A CA 1
ATOM 724 C C . PHE A 1 88 ? 7.766 -1.023 -23.404 1.00 59.53 88 PHE A C 1
ATOM 726 O O . PHE A 1 88 ? 8.376 -1.225 -24.456 1.00 59.53 88 PHE A O 1
ATOM 733 N N . GLU A 1 89 ? 7.559 0.210 -22.958 1.00 59.94 89 GLU A N 1
ATOM 734 C CA . GLU A 1 89 ? 7.867 1.420 -23.724 1.00 59.94 89 GLU A CA 1
ATOM 735 C C . GLU A 1 89 ? 9.352 1.581 -24.075 1.00 59.94 89 GLU A C 1
ATOM 737 O O . GLU A 1 89 ? 9.659 1.948 -25.216 1.00 59.94 89 GLU A O 1
ATOM 742 N N . PRO A 1 90 ? 10.312 1.252 -23.186 1.00 64.44 90 PRO A N 1
ATOM 743 C CA . PRO A 1 90 ? 11.724 1.257 -23.548 1.00 64.44 90 PRO A CA 1
ATOM 744 C C . PRO A 1 90 ? 12.059 0.241 -24.630 1.00 64.44 90 PRO A C 1
ATOM 746 O O . PRO A 1 90 ? 12.956 0.484 -25.437 1.00 64.44 90 PRO A O 1
ATOM 749 N N . ARG A 1 91 ? 11.357 -0.898 -24.657 1.00 61.75 91 ARG A N 1
ATOM 750 C CA . ARG A 1 91 ? 11.575 -1.941 -25.658 1.00 61.75 91 ARG A CA 1
ATOM 751 C C . ARG A 1 91 ? 11.003 -1.536 -27.009 1.00 61.75 91 ARG A C 1
ATOM 753 O O . ARG A 1 91 ? 11.685 -1.720 -28.013 1.00 61.75 91 ARG A O 1
ATOM 760 N N . ILE A 1 92 ? 9.820 -0.925 -27.031 1.00 60.97 92 ILE A N 1
ATOM 761 C CA . ILE A 1 92 ? 9.254 -0.330 -28.247 1.00 60.97 92 ILE A CA 1
ATOM 762 C C . ILE A 1 92 ? 10.165 0.771 -28.785 1.00 60.97 92 ILE A C 1
ATOM 764 O O . ILE A 1 92 ? 10.534 0.734 -29.956 1.00 60.97 92 ILE A O 1
ATOM 768 N N . SER A 1 93 ? 10.614 1.684 -27.921 1.00 66.56 93 SER A N 1
ATOM 769 C CA . SER A 1 93 ? 11.587 2.717 -28.291 1.00 66.56 93 SER A CA 1
ATOM 770 C C . SER A 1 93 ? 12.854 2.098 -28.890 1.00 66.56 93 SER A C 1
ATOM 772 O O . SER A 1 93 ? 13.313 2.516 -29.946 1.00 66.56 93 SER A O 1
ATOM 774 N N . GLN A 1 94 ? 13.395 1.047 -28.267 1.00 73.12 94 GLN A N 1
ATOM 775 C CA . GLN A 1 94 ? 14.571 0.335 -28.770 1.00 73.12 94 GLN A CA 1
ATOM 776 C C . GLN A 1 94 ? 14.336 -0.299 -30.152 1.00 73.12 94 GLN A C 1
ATOM 778 O O . GLN A 1 94 ? 15.239 -0.272 -30.986 1.00 73.12 94 GLN A O 1
ATOM 783 N N . ILE A 1 95 ? 13.160 -0.887 -30.397 1.00 63.72 95 ILE A N 1
ATOM 784 C CA . ILE A 1 95 ? 12.798 -1.472 -31.699 1.00 63.72 95 ILE A CA 1
ATOM 785 C C . ILE A 1 95 ? 12.696 -0.375 -32.760 1.00 63.72 95 ILE A C 1
ATOM 787 O O . ILE A 1 95 ? 13.303 -0.517 -33.818 1.00 63.72 95 ILE A O 1
ATOM 791 N N . LEU A 1 96 ? 12.011 0.728 -32.452 1.00 64.94 96 LEU A N 1
ATOM 792 C CA . LEU A 1 96 ? 11.816 1.853 -33.370 1.00 64.94 96 LEU A CA 1
ATOM 793 C C . LEU A 1 96 ? 13.140 2.530 -33.745 1.00 64.94 96 LEU A C 1
ATOM 795 O O . LEU A 1 96 ? 13.392 2.811 -34.915 1.00 64.94 96 LEU A O 1
ATOM 799 N N . LEU A 1 97 ? 14.034 2.719 -32.771 1.00 73.12 97 LEU A N 1
ATOM 800 C CA . LEU A 1 97 ? 15.375 3.251 -33.024 1.00 73.12 97 LEU A CA 1
ATOM 801 C C . LEU A 1 97 ? 16.205 2.326 -33.924 1.00 73.12 97 LEU A C 1
ATOM 803 O O . LEU A 1 97 ? 16.932 2.808 -34.791 1.00 73.12 97 LEU A O 1
ATOM 807 N N . LYS A 1 98 ? 16.082 1.003 -33.746 1.00 71.19 98 LYS A N 1
ATOM 808 C CA . LYS A 1 98 ? 16.762 0.015 -34.596 1.00 71.19 98 LYS A CA 1
ATOM 809 C C . LYS A 1 98 ? 16.186 -0.028 -36.009 1.00 71.19 98 LYS A C 1
ATOM 811 O O . LYS A 1 98 ? 16.958 -0.139 -36.954 1.00 71.19 98 LYS A O 1
ATOM 816 N N . SER A 1 99 ? 14.863 0.050 -36.161 1.00 63.94 99 SER A N 1
ATOM 817 C CA . SER A 1 99 ? 14.206 -0.004 -37.473 1.00 63.94 99 SER A CA 1
ATOM 818 C C . SER A 1 99 ? 14.432 1.257 -38.301 1.00 63.94 99 SER A C 1
ATOM 820 O O . SER A 1 99 ? 14.454 1.187 -39.522 1.00 63.94 99 SER A O 1
ATOM 822 N N . ALA A 1 100 ? 14.627 2.402 -37.649 1.00 66.31 100 ALA A N 1
ATOM 823 C CA . ALA A 1 100 ? 14.850 3.674 -38.325 1.00 66.31 100 ALA A CA 1
ATOM 824 C C . ALA A 1 100 ? 16.299 3.892 -38.801 1.00 66.31 100 ALA A C 1
ATOM 826 O O . ALA A 1 100 ? 16.604 4.952 -39.339 1.00 66.31 100 ALA A O 1
ATOM 827 N N . SER A 1 101 ? 17.198 2.918 -38.604 1.00 69.81 101 SER A N 1
ATOM 828 C CA . SER A 1 101 ? 18.604 2.976 -39.044 1.00 69.81 101 SER A CA 1
ATOM 829 C C . SER A 1 101 ? 19.360 4.242 -38.599 1.00 69.81 101 SER A C 1
ATOM 831 O O . SER A 1 101 ? 20.306 4.679 -39.253 1.00 69.81 101 SER A O 1
ATOM 833 N N . VAL A 1 102 ? 18.957 4.846 -37.477 1.00 72.06 102 VAL A N 1
ATOM 834 C CA . VAL A 1 102 ? 19.522 6.115 -37.001 1.00 72.06 102 VAL A CA 1
ATOM 835 C C . VAL A 1 102 ? 20.831 5.861 -36.254 1.00 72.06 102 VAL A C 1
ATOM 837 O O . VAL A 1 102 ? 20.911 5.009 -35.364 1.00 72.06 102 VAL A O 1
ATOM 840 N N . SER A 1 103 ? 21.867 6.647 -36.554 1.00 80.19 103 SER A N 1
ATOM 841 C CA . SER A 1 103 ? 23.131 6.572 -35.816 1.00 80.19 103 SER A CA 1
ATOM 842 C C . SER A 1 103 ? 22.993 7.119 -34.389 1.00 80.19 103 SER A C 1
ATOM 844 O O . SER A 1 103 ? 22.247 8.062 -34.114 1.00 80.19 103 SER A O 1
ATOM 846 N N . ARG A 1 104 ? 23.780 6.584 -33.448 1.00 76.69 104 ARG A N 1
ATOM 847 C CA . ARG 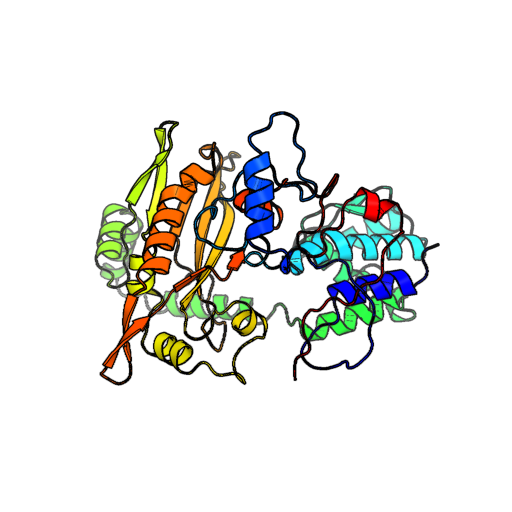A 1 104 ? 23.771 7.069 -32.054 1.00 76.69 104 ARG A CA 1
ATOM 848 C C . ARG A 1 104 ? 24.121 8.546 -31.932 1.00 76.69 104 ARG A C 1
ATOM 850 O O . ARG A 1 104 ? 23.583 9.222 -31.060 1.00 76.69 104 ARG A O 1
ATOM 857 N N . THR A 1 105 ? 25.022 9.034 -32.777 1.00 80.69 105 THR A N 1
ATOM 858 C CA . THR A 1 105 ? 25.432 10.440 -32.781 1.00 80.69 105 THR A CA 1
ATOM 859 C C . THR A 1 105 ? 24.248 11.334 -33.131 1.00 80.69 105 THR A C 1
ATOM 861 O O . THR A 1 105 ? 23.994 12.307 -32.428 1.00 80.69 105 THR A O 1
ATOM 864 N N . GLN A 1 106 ? 23.452 10.949 -34.133 1.00 81.31 106 GLN A N 1
ATOM 865 C CA . GLN A 1 106 ? 22.221 11.658 -34.487 1.00 81.31 106 GLN A CA 1
ATOM 866 C C . GLN A 1 106 ? 21.209 11.646 -33.337 1.00 81.31 106 GLN A C 1
ATOM 868 O O . GLN A 1 106 ? 20.679 12.698 -32.992 1.00 81.31 106 GLN A O 1
ATOM 873 N N . ILE A 1 107 ? 20.990 10.494 -32.691 1.00 83.44 107 ILE A N 1
ATOM 874 C CA . ILE A 1 107 ? 20.070 10.385 -31.545 1.00 83.44 107 ILE A CA 1
ATOM 875 C C . ILE A 1 107 ? 20.528 11.280 -30.393 1.00 83.44 107 ILE A C 1
ATOM 877 O O . ILE A 1 107 ? 19.732 12.027 -29.833 1.00 83.44 107 ILE A O 1
ATOM 881 N N . LYS A 1 108 ? 21.815 11.229 -30.038 1.00 82.56 108 LYS A N 1
ATOM 882 C CA . LYS A 1 108 ? 22.372 12.021 -28.938 1.00 82.56 108 LYS A CA 1
ATOM 883 C C . LYS A 1 108 ? 22.234 13.520 -29.207 1.00 82.56 108 LYS A C 1
ATOM 885 O O . LYS A 1 108 ? 21.823 14.244 -28.305 1.00 82.56 108 LYS A O 1
ATOM 890 N N . ASN A 1 109 ? 22.515 13.959 -30.434 1.00 83.44 109 ASN A N 1
ATOM 891 C CA . ASN A 1 109 ? 22.372 15.358 -30.835 1.00 83.44 109 ASN A CA 1
ATOM 892 C C . ASN A 1 109 ? 20.902 15.804 -30.780 1.00 83.44 109 ASN A C 1
ATOM 894 O O . ASN A 1 109 ? 20.605 16.845 -30.203 1.00 83.44 109 ASN A O 1
ATOM 898 N N . LYS A 1 110 ? 19.976 14.982 -31.292 1.00 83.94 110 LYS A N 1
ATOM 899 C CA . LYS A 1 110 ? 18.530 15.259 -31.267 1.00 83.94 110 LYS A CA 1
ATOM 900 C C . LYS A 1 110 ? 17.969 15.291 -29.832 1.00 83.94 110 LYS A C 1
ATOM 902 O O . LYS A 1 110 ? 17.216 16.193 -29.492 1.00 83.94 110 LYS A O 1
ATOM 907 N N . ILE A 1 111 ? 18.402 14.387 -28.943 1.00 83.00 111 ILE A N 1
ATOM 908 C CA . ILE A 1 111 ? 18.037 14.412 -27.509 1.00 83.00 111 ILE A CA 1
ATOM 909 C C . ILE A 1 111 ? 18.531 15.695 -26.827 1.00 83.00 111 ILE A C 1
ATOM 911 O O . ILE A 1 111 ? 17.826 16.242 -25.984 1.00 83.00 111 ILE A O 1
ATOM 915 N N . GLN A 1 112 ? 19.734 16.172 -27.157 1.00 83.56 112 GLN A N 1
ATOM 916 C CA . GLN A 1 112 ? 20.307 17.384 -26.557 1.00 83.56 112 GLN A CA 1
ATOM 917 C C . GLN A 1 112 ? 19.587 18.671 -26.978 1.00 83.56 112 GLN A C 1
ATOM 919 O O . GLN A 1 112 ? 19.640 19.651 -26.243 1.00 83.56 112 GLN A O 1
ATOM 924 N N . GLN A 1 113 ? 18.911 18.666 -28.127 1.00 80.62 113 GLN A N 1
ATOM 925 C CA . GLN A 1 113 ? 18.135 19.804 -28.633 1.00 80.62 113 GLN A CA 1
ATOM 926 C C . GLN A 1 113 ? 16.765 19.947 -27.956 1.00 80.62 113 GLN A C 1
ATOM 928 O O . GLN A 1 113 ? 16.069 20.939 -28.158 1.00 80.62 113 GLN A O 1
ATOM 933 N N . ILE A 1 114 ? 16.371 18.960 -27.153 1.00 76.38 114 ILE A N 1
ATOM 934 C CA . ILE A 1 114 ? 15.069 18.903 -26.510 1.00 76.38 114 ILE A CA 1
ATOM 935 C C . ILE A 1 114 ? 15.153 19.398 -25.061 1.00 76.38 114 ILE A C 1
ATOM 937 O O . ILE A 1 114 ? 15.973 18.933 -24.271 1.00 76.38 114 ILE A O 1
ATOM 941 N N . ASN A 1 115 ? 14.238 20.296 -24.684 1.00 77.75 115 ASN A N 1
ATOM 942 C CA . ASN A 1 115 ? 14.055 20.728 -23.297 1.00 77.75 115 ASN A CA 1
ATOM 943 C C . ASN A 1 115 ? 13.232 19.699 -22.516 1.00 77.75 115 ASN A C 1
ATOM 945 O O . ASN A 1 115 ? 12.003 19.724 -22.565 1.00 77.75 115 ASN A O 1
ATOM 949 N N . TRP A 1 116 ? 13.908 18.785 -21.824 1.00 72.50 116 TRP A N 1
ATOM 950 C CA . TRP A 1 116 ? 13.286 17.703 -21.054 1.00 72.50 116 TRP A CA 1
ATOM 951 C C . TRP A 1 116 ? 12.659 18.192 -19.745 1.00 72.50 116 TRP A C 1
ATOM 953 O O . TRP A 1 116 ? 13.296 18.924 -18.990 1.00 72.50 116 TRP A O 1
ATOM 963 N N . ILE A 1 117 ? 11.456 17.707 -19.431 1.00 64.50 117 ILE A N 1
ATOM 964 C CA . ILE A 1 117 ? 10.742 17.984 -18.175 1.00 64.50 117 ILE A CA 1
ATOM 965 C C . ILE A 1 117 ? 11.395 17.209 -17.025 1.00 64.50 117 ILE A C 1
ATOM 967 O O . ILE A 1 117 ? 11.674 17.775 -15.972 1.00 64.50 117 ILE A O 1
ATOM 971 N N . ASN A 1 118 ? 11.686 15.920 -17.231 1.00 64.44 118 ASN A N 1
ATOM 972 C CA . ASN A 1 118 ? 12.270 15.048 -16.201 1.00 64.44 118 ASN A CA 1
ATOM 973 C C . ASN A 1 118 ? 13.779 14.808 -16.384 1.00 64.44 118 ASN A C 1
ATOM 975 O O . ASN A 1 118 ? 14.352 13.916 -15.753 1.00 64.44 118 ASN A O 1
ATOM 979 N N . GLY A 1 119 ? 14.430 15.585 -17.251 1.00 76.06 119 GLY A N 1
ATOM 980 C CA . GLY A 1 119 ? 15.810 15.367 -17.691 1.00 76.06 119 GLY A CA 1
ATOM 981 C C . GLY A 1 119 ? 15.946 14.267 -18.762 1.00 76.06 119 GLY A C 1
ATOM 982 O O . GLY A 1 119 ? 15.078 13.402 -18.883 1.00 76.06 119 GLY A O 1
ATOM 983 N N . PRO A 1 120 ? 17.036 14.279 -19.553 1.00 78.56 120 PRO A N 1
ATOM 984 C CA . PRO A 1 120 ? 17.190 13.395 -20.706 1.00 78.56 120 PRO A CA 1
ATOM 985 C C . PRO A 1 120 ? 17.408 11.930 -20.309 1.00 78.56 120 PRO A C 1
ATOM 987 O O . PRO A 1 120 ? 18.177 11.615 -19.394 1.00 78.56 120 PRO A O 1
ATOM 990 N N . VAL A 1 121 ? 16.802 11.014 -21.068 1.00 84.12 121 VAL A N 1
ATOM 991 C CA . VAL A 1 121 ? 17.102 9.578 -20.975 1.00 84.12 121 VAL A CA 1
ATOM 992 C C . VAL A 1 121 ? 18.457 9.264 -21.623 1.00 84.12 121 VAL A C 1
ATOM 994 O O . VAL A 1 121 ? 18.867 9.894 -22.599 1.00 84.12 121 VAL A O 1
ATOM 997 N N . LYS A 1 122 ? 19.174 8.258 -21.110 1.00 86.31 122 LYS A N 1
ATOM 998 C CA . LYS A 1 122 ? 20.410 7.760 -21.734 1.00 86.31 122 LYS A CA 1
ATOM 999 C C . LYS A 1 122 ? 20.092 6.594 -22.664 1.00 86.31 122 LYS A C 1
ATOM 1001 O O . LYS A 1 122 ? 19.503 5.612 -22.225 1.00 86.31 122 LYS A O 1
ATOM 1006 N N . VAL A 1 123 ? 20.547 6.657 -23.911 1.00 86.50 123 VAL A N 1
ATOM 1007 C CA . VAL A 1 123 ? 20.443 5.548 -24.873 1.00 86.50 123 VAL A CA 1
ATOM 1008 C C . VAL A 1 123 ? 21.748 4.748 -24.852 1.00 86.50 123 VAL A C 1
ATOM 1010 O O . VAL A 1 123 ? 22.827 5.316 -25.024 1.00 86.50 123 VAL A O 1
ATOM 1013 N N . LYS A 1 124 ? 21.666 3.444 -24.575 1.00 84.31 124 LYS A N 1
ATOM 1014 C CA . LYS A 1 124 ? 22.817 2.531 -24.540 1.00 84.31 124 LYS A CA 1
ATOM 1015 C C . LYS A 1 124 ? 23.214 2.054 -25.930 1.00 84.31 124 LYS A C 1
ATOM 1017 O O . LYS A 1 124 ? 22.590 2.364 -26.940 1.00 84.31 124 LYS A O 1
ATOM 1022 N N . GLU A 1 125 ? 24.262 1.239 -25.940 1.00 78.06 125 GLU A N 1
ATOM 1023 C CA . GLU A 1 125 ? 24.852 0.711 -27.147 1.00 78.06 125 GLU A CA 1
ATOM 1024 C C . GLU A 1 125 ? 23.900 -0.103 -28.025 1.00 78.06 125 GLU A C 1
ATOM 1026 O O . GLU A 1 125 ? 23.868 0.032 -29.247 1.00 78.06 125 GLU A O 1
ATOM 1031 N N . ASP A 1 126 ? 23.086 -0.915 -27.374 1.00 78.44 126 ASP A N 1
ATOM 1032 C CA . ASP A 1 126 ? 22.073 -1.762 -27.979 1.00 78.44 126 ASP A CA 1
ATOM 1033 C C . ASP A 1 126 ? 20.758 -1.012 -28.252 1.00 78.44 126 ASP A C 1
ATOM 1035 O O . ASP A 1 126 ? 19.753 -1.658 -28.550 1.00 78.44 126 ASP A O 1
ATOM 1039 N N . PHE A 1 127 ? 20.745 0.320 -28.130 1.00 80.88 127 PHE A N 1
ATOM 1040 C CA . PHE A 1 127 ? 19.568 1.198 -28.136 1.00 80.88 127 PHE A CA 1
ATOM 1041 C C . PHE A 1 127 ? 18.615 1.019 -26.941 1.00 80.88 127 PHE A C 1
ATOM 1043 O O . PHE A 1 127 ? 17.506 1.549 -26.959 1.00 80.88 127 PHE A O 1
ATOM 1050 N N . SER A 1 128 ? 19.007 0.297 -25.881 1.00 79.69 128 SER A N 1
ATOM 1051 C CA . SER A 1 128 ? 18.184 0.235 -24.664 1.00 79.69 128 SER A CA 1
ATOM 1052 C C . SER A 1 128 ? 18.202 1.567 -23.905 1.00 79.69 128 SER A C 1
ATOM 1054 O O . SER A 1 128 ? 19.230 2.244 -23.825 1.00 79.69 128 SER A O 1
ATOM 1056 N N . LEU A 1 129 ? 17.062 1.950 -23.323 1.00 80.62 129 LEU A N 1
ATOM 1057 C CA . LEU A 1 129 ? 16.937 3.198 -22.568 1.00 80.62 129 LEU A CA 1
ATOM 1058 C C . LEU A 1 129 ? 17.319 3.012 -21.093 1.00 80.62 129 LEU A C 1
ATOM 1060 O O . LEU A 1 129 ? 16.885 2.070 -20.425 1.00 80.62 129 LEU A O 1
ATOM 1064 N N . LYS A 1 130 ? 18.094 3.952 -20.551 1.00 81.50 130 LYS A N 1
ATOM 1065 C CA . LYS A 1 130 ? 18.467 4.047 -19.136 1.00 81.50 130 LYS A CA 1
ATOM 1066 C C . LYS A 1 130 ? 18.003 5.391 -18.571 1.00 81.50 130 LYS A C 1
ATOM 1068 O O . LYS A 1 130 ? 18.495 6.442 -18.968 1.00 81.50 130 LYS A O 1
ATOM 1073 N N . GLY A 1 131 ? 17.096 5.326 -17.606 1.00 77.75 131 GLY A N 1
ATOM 1074 C CA . GLY A 1 131 ? 16.480 6.468 -16.930 1.00 77.75 131 GLY A CA 1
ATOM 1075 C C . GLY A 1 131 ? 15.321 5.998 -16.050 1.00 77.75 131 GLY A C 1
ATOM 1076 O O . GLY A 1 131 ? 14.998 4.805 -16.060 1.00 77.75 131 GLY A O 1
ATOM 1077 N N . LYS A 1 132 ? 14.722 6.920 -15.293 1.00 70.50 132 LYS A N 1
ATOM 1078 C CA . LYS A 1 132 ? 13.473 6.693 -14.546 1.00 70.50 132 LYS A CA 1
ATOM 1079 C C . LYS A 1 132 ? 12.324 6.401 -15.514 1.00 70.50 132 LYS A C 1
ATOM 1081 O O . LYS A 1 132 ? 12.399 6.802 -16.676 1.00 70.50 132 LYS A O 1
ATOM 1086 N N . GLY A 1 133 ? 11.258 5.758 -15.035 1.00 60.84 133 GLY A N 1
ATOM 1087 C CA . GLY A 1 133 ? 10.058 5.516 -15.837 1.00 60.84 133 GLY A CA 1
ATOM 1088 C C . GLY A 1 133 ? 9.565 6.778 -16.556 1.00 60.84 133 GLY A C 1
ATOM 1089 O O . GLY A 1 133 ? 9.538 6.822 -17.780 1.00 60.84 133 GLY A O 1
ATOM 1090 N N . THR A 1 134 ? 9.327 7.867 -15.827 1.00 64.81 134 THR A N 1
ATOM 1091 C CA . THR A 1 134 ? 8.863 9.137 -16.418 1.00 64.81 134 THR A CA 1
ATOM 1092 C C . THR A 1 134 ? 9.766 9.680 -17.533 1.00 64.81 134 THR A C 1
ATOM 1094 O O . THR A 1 134 ? 9.259 10.209 -18.515 1.00 64.81 134 THR A O 1
ATOM 1097 N N . GLN A 1 135 ? 11.089 9.490 -17.442 1.00 70.62 135 GLN A N 1
ATOM 1098 C CA . GLN A 1 135 ? 12.040 9.883 -18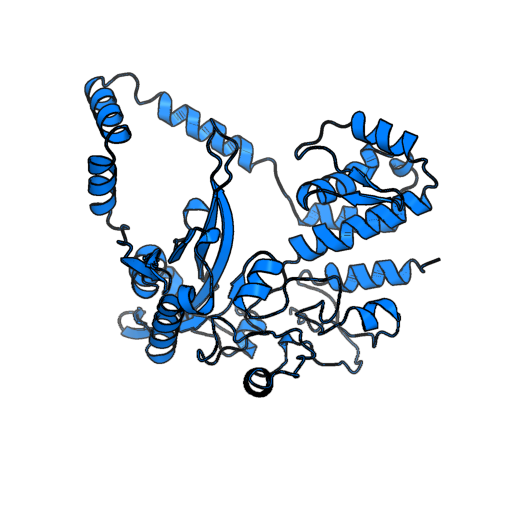.494 1.00 70.62 135 GLN A CA 1
ATOM 1099 C C . GLN A 1 135 ? 11.919 9.003 -19.746 1.00 70.62 135 GLN A C 1
ATOM 1101 O O . GLN A 1 135 ? 12.074 9.486 -20.865 1.00 70.62 135 GLN A O 1
ATOM 1106 N N . LYS A 1 136 ? 11.663 7.702 -19.566 1.00 73.88 136 LYS A N 1
ATOM 1107 C CA . LYS A 1 136 ? 11.447 6.747 -20.663 1.00 73.88 136 LYS A CA 1
ATOM 1108 C C . LYS A 1 136 ? 10.112 7.006 -21.370 1.00 73.88 136 LYS A C 1
ATOM 1110 O O . LYS A 1 136 ? 10.092 7.015 -22.598 1.00 73.88 136 LYS A O 1
ATOM 1115 N N . PHE A 1 137 ? 9.055 7.287 -20.605 1.00 64.06 137 PHE A N 1
ATOM 1116 C CA . PHE A 1 137 ? 7.752 7.699 -21.132 1.00 64.06 137 PHE A CA 1
ATOM 1117 C C . PHE A 1 137 ? 7.872 8.993 -21.937 1.00 64.06 137 PHE A C 1
ATOM 1119 O O . PHE A 1 137 ? 7.473 9.054 -23.096 1.00 64.06 137 PHE A O 1
ATOM 1126 N N . GLU A 1 138 ? 8.498 10.020 -21.350 1.00 68.19 138 GLU A N 1
ATOM 1127 C CA . GLU A 1 138 ? 8.727 11.298 -22.027 1.00 68.19 138 GLU A CA 1
ATOM 1128 C C . GLU A 1 138 ? 9.529 11.103 -23.321 1.00 68.19 138 GLU A C 1
ATOM 1130 O O . GLU A 1 138 ? 9.187 11.687 -24.347 1.00 68.19 138 GLU A O 1
ATOM 1135 N N . PHE A 1 139 ? 10.545 10.232 -23.314 1.00 78.19 139 PHE A N 1
ATOM 1136 C CA . PHE A 1 139 ? 11.312 9.910 -24.518 1.00 78.19 139 PHE A CA 1
ATOM 1137 C C . PHE A 1 139 ? 10.445 9.294 -25.615 1.00 78.19 139 PHE A C 1
ATOM 1139 O O . PHE A 1 139 ? 10.513 9.752 -26.755 1.00 78.19 139 PHE A O 1
ATOM 1146 N N . LEU A 1 140 ? 9.612 8.302 -25.279 1.00 68.56 140 LEU A N 1
ATOM 1147 C CA . LEU A 1 140 ? 8.693 7.672 -26.228 1.00 68.56 140 LEU A CA 1
ATOM 1148 C C . LEU A 1 140 ? 7.722 8.700 -26.826 1.00 68.56 140 LEU A C 1
ATOM 1150 O O . LEU A 1 140 ? 7.561 8.762 -28.045 1.00 68.56 140 LEU A O 1
ATOM 1154 N N . VAL A 1 141 ? 7.109 9.530 -25.975 1.00 64.62 141 VAL A N 1
ATOM 1155 C CA . VAL A 1 141 ? 6.128 10.550 -26.382 1.00 64.62 141 VAL A CA 1
ATOM 1156 C C . VAL A 1 141 ? 6.755 11.603 -27.294 1.00 64.62 141 VAL A C 1
ATOM 1158 O O . VAL A 1 141 ? 6.098 12.085 -28.217 1.00 64.62 141 VAL A O 1
ATOM 1161 N N . ARG A 1 142 ? 8.025 11.946 -27.065 1.00 71.44 142 ARG A N 1
ATOM 1162 C CA . ARG A 1 142 ? 8.743 12.968 -27.833 1.00 71.44 142 ARG A CA 1
ATOM 1163 C C . ARG A 1 142 ? 9.510 12.413 -29.023 1.00 71.44 142 ARG A C 1
ATOM 1165 O O . ARG A 1 142 ? 10.202 13.176 -29.689 1.00 71.44 142 ARG A O 1
ATOM 1172 N N . MET A 1 143 ? 9.368 11.129 -29.363 1.00 71.44 143 MET A N 1
ATOM 1173 C CA . MET A 1 143 ? 10.070 10.578 -30.525 1.00 71.44 143 MET A CA 1
ATOM 1174 C C . MET A 1 143 ? 9.711 11.271 -31.843 1.00 71.44 143 MET A C 1
ATOM 1176 O O . MET A 1 143 ? 10.580 11.351 -32.695 1.00 71.44 143 MET A O 1
ATOM 1180 N N . MET A 1 144 ? 8.516 11.849 -32.008 1.00 62.09 144 MET A N 1
ATOM 1181 C CA . MET A 1 144 ? 8.215 12.691 -33.183 1.00 62.09 144 MET A CA 1
ATOM 1182 C C . MET A 1 144 ? 8.972 14.022 -33.200 1.00 62.09 144 MET A C 1
ATOM 1184 O O . MET A 1 144 ? 9.270 14.540 -34.266 1.00 62.09 144 MET A O 1
ATOM 1188 N N . GLU A 1 145 ? 9.277 14.594 -32.037 1.00 67.69 145 GLU A N 1
ATOM 1189 C CA . GLU A 1 145 ? 10.097 15.808 -31.953 1.00 67.69 145 GLU A CA 1
ATOM 1190 C C . GLU A 1 145 ? 11.575 15.475 -32.187 1.00 67.69 145 GLU A C 1
ATOM 1192 O O . GLU A 1 145 ? 12.307 16.256 -32.787 1.00 67.69 145 GLU A O 1
ATOM 1197 N N . ILE A 1 146 ? 12.004 14.282 -31.755 1.00 71.38 146 ILE A N 1
ATOM 1198 C CA . ILE A 1 146 ? 13.337 13.737 -32.035 1.00 71.38 146 ILE A CA 1
ATOM 1199 C C . ILE A 1 146 ? 13.458 13.391 -33.527 1.00 71.38 146 ILE A C 1
ATOM 1201 O O . ILE A 1 146 ? 14.481 13.677 -34.145 1.00 71.38 146 ILE A O 1
ATOM 1205 N N . PHE A 1 147 ? 12.421 12.812 -34.129 1.00 74.88 147 PHE A N 1
ATOM 1206 C CA . PHE A 1 147 ? 12.365 12.381 -35.527 1.00 74.88 147 PHE A CA 1
ATOM 1207 C C . PHE A 1 147 ? 11.202 13.064 -36.263 1.00 74.88 147 PHE A C 1
ATOM 1209 O O . PHE A 1 147 ? 10.186 12.415 -36.523 1.00 74.88 147 PHE A O 1
ATOM 1216 N N . PRO A 1 148 ? 11.330 14.362 -36.613 1.00 66.06 148 PRO A N 1
ATOM 1217 C CA . PRO A 1 148 ? 10.305 15.081 -37.373 1.00 66.06 148 PRO A CA 1
ATOM 1218 C C . PRO A 1 148 ? 9.943 14.389 -38.691 1.00 66.06 148 PRO A C 1
ATOM 1220 O O . PRO A 1 148 ? 8.802 14.451 -39.131 1.00 66.06 148 PRO A O 1
ATOM 1223 N N . GLU A 1 149 ? 10.888 13.659 -39.283 1.00 67.75 149 GLU A N 1
ATOM 1224 C CA . GLU A 1 149 ? 10.680 12.824 -40.466 1.00 67.75 149 GLU A CA 1
ATOM 1225 C C . GLU A 1 149 ? 9.573 11.759 -40.293 1.00 67.75 149 GLU A C 1
ATOM 1227 O O . GLU A 1 149 ? 8.956 11.336 -41.268 1.00 67.75 149 GLU A O 1
ATOM 1232 N N . TRP A 1 150 ? 9.255 11.351 -39.059 1.00 66.38 150 TRP A N 1
ATOM 1233 C CA . TRP A 1 150 ? 8.168 10.406 -38.769 1.00 66.38 150 TRP A CA 1
ATOM 1234 C C . TRP A 1 150 ? 6.784 11.070 -38.733 1.00 66.38 150 TRP A C 1
ATOM 1236 O O . TRP A 1 150 ? 5.787 10.380 -38.532 1.00 66.38 150 TRP A O 1
ATOM 1246 N N . ILE A 1 151 ? 6.694 12.394 -38.905 1.00 56.69 151 ILE A N 1
ATOM 1247 C CA . ILE A 1 151 ? 5.414 13.106 -39.044 1.00 56.69 151 ILE A CA 1
ATOM 1248 C C . ILE A 1 151 ? 4.728 12.711 -40.356 1.00 56.69 151 ILE A C 1
ATOM 1250 O O . ILE A 1 151 ? 3.518 12.494 -40.365 1.00 56.69 151 ILE A O 1
ATOM 1254 N N . GLU A 1 152 ? 5.498 12.593 -41.438 1.00 49.16 152 GLU A N 1
ATOM 1255 C CA . GLU A 1 152 ? 4.983 12.277 -42.777 1.00 49.16 152 GLU A CA 1
ATOM 1256 C C . GLU A 1 152 ? 4.823 10.765 -42.992 1.00 49.16 152 GLU A C 1
ATOM 1258 O O . GLU A 1 152 ? 3.877 10.332 -43.646 1.00 49.16 152 GLU A O 1
ATOM 1263 N N . PHE A 1 153 ? 5.691 9.955 -42.371 1.00 59.97 153 PHE A N 1
ATOM 1264 C CA . PHE A 1 153 ? 5.670 8.490 -42.458 1.00 59.97 153 PHE A CA 1
ATOM 1265 C C . PHE A 1 153 ? 5.802 7.846 -41.067 1.00 59.97 153 PHE A C 1
ATOM 1267 O O . PHE A 1 153 ? 6.859 7.306 -40.721 1.00 59.97 153 PHE A O 1
ATOM 1274 N N . PRO A 1 154 ? 4.759 7.920 -40.221 1.00 56.12 154 PRO A N 1
ATOM 1275 C CA . PRO A 1 154 ? 4.823 7.379 -38.872 1.00 56.12 154 PRO A CA 1
ATOM 1276 C C . PRO A 1 154 ? 4.887 5.844 -38.903 1.00 56.12 154 PRO A C 1
ATOM 1278 O O . PRO A 1 154 ? 4.076 5.212 -39.582 1.00 56.12 154 PRO A O 1
ATOM 1281 N N . PRO A 1 155 ? 5.779 5.209 -38.121 1.00 57.97 155 PRO A N 1
ATOM 1282 C CA . PRO A 1 155 ? 5.738 3.763 -37.917 1.00 57.97 155 PRO A CA 1
ATOM 1283 C C . PRO A 1 155 ? 4.356 3.324 -37.395 1.00 57.97 155 PRO A C 1
ATOM 1285 O O . PRO A 1 155 ? 3.825 3.956 -36.481 1.00 57.97 155 PRO A O 1
ATOM 1288 N N . GLU A 1 156 ? 3.771 2.229 -37.897 1.00 52.69 156 GLU A N 1
ATOM 1289 C CA . GLU A 1 156 ? 2.416 1.781 -37.492 1.00 52.69 156 GLU A CA 1
ATOM 1290 C C . GLU A 1 156 ? 2.262 1.582 -35.969 1.00 52.69 156 GLU A C 1
ATOM 1292 O O . GLU A 1 156 ? 1.237 1.922 -35.369 1.00 52.69 156 GLU A O 1
ATOM 1297 N N . ILE A 1 157 ? 3.326 1.117 -35.308 1.00 47.66 157 ILE A N 1
ATOM 1298 C CA . ILE A 1 157 ? 3.402 0.983 -33.843 1.00 47.66 157 ILE A CA 1
ATOM 1299 C C . ILE A 1 157 ? 3.237 2.343 -33.137 1.00 47.66 157 ILE A C 1
ATOM 1301 O O . ILE A 1 157 ? 2.621 2.427 -32.073 1.00 47.66 157 ILE A O 1
ATOM 1305 N N . TYR A 1 158 ? 3.739 3.426 -33.731 1.00 48.00 158 TYR A N 1
ATOM 1306 C CA . TYR A 1 158 ? 3.633 4.779 -33.186 1.00 48.00 158 TYR A CA 1
ATOM 1307 C C . TYR A 1 158 ? 2.202 5.342 -33.300 1.00 48.00 158 TYR A C 1
ATOM 1309 O O . TYR A 1 158 ? 1.705 5.977 -32.365 1.00 48.00 158 TYR A O 1
ATOM 1317 N N . LEU A 1 159 ? 1.495 5.056 -34.400 1.00 51.19 159 LEU A N 1
ATOM 1318 C CA . LEU A 1 159 ? 0.082 5.433 -34.573 1.00 51.19 159 LEU A CA 1
ATOM 1319 C C . LEU A 1 159 ? -0.824 4.786 -33.512 1.00 51.19 159 LEU A C 1
ATOM 1321 O O . LEU A 1 159 ? -1.738 5.436 -32.997 1.00 51.19 159 LEU A O 1
ATOM 1325 N N . SER A 1 160 ? -0.528 3.541 -33.131 1.00 46.56 160 SER A N 1
ATOM 1326 C CA . SER A 1 160 ? -1.245 2.812 -32.074 1.00 46.56 160 SER A CA 1
ATOM 1327 C C . SER A 1 160 ? -1.030 3.434 -30.683 1.00 46.56 160 SER A C 1
ATOM 1329 O O . SER A 1 160 ? -1.980 3.605 -29.917 1.00 46.56 160 SER A O 1
ATOM 1331 N N . LEU A 1 161 ? 0.192 3.886 -30.378 1.00 48.44 161 LEU A N 1
ATOM 1332 C CA . LEU A 1 161 ? 0.523 4.579 -29.122 1.00 48.44 161 LEU A CA 1
ATOM 1333 C C . LEU A 1 161 ? -0.088 5.990 -29.027 1.00 48.44 161 LEU A C 1
ATOM 1335 O O . LEU A 1 161 ? -0.452 6.449 -27.942 1.00 48.44 161 LEU A O 1
ATOM 1339 N N . ARG A 1 162 ? -0.266 6.690 -30.155 1.00 46.53 162 ARG A N 1
ATOM 1340 C CA . ARG A 1 162 ? -0.904 8.019 -30.181 1.00 46.53 162 ARG A CA 1
ATOM 1341 C C . ARG A 1 162 ? -2.383 7.971 -29.782 1.00 46.53 162 ARG A C 1
ATOM 1343 O O . ARG A 1 162 ? -2.850 8.894 -29.116 1.00 46.53 162 ARG A O 1
ATOM 1350 N N . LYS A 1 163 ? -3.107 6.902 -30.139 1.00 45.19 163 LYS A N 1
ATOM 1351 C CA . LYS A 1 163 ? -4.500 6.689 -29.697 1.00 45.19 163 LYS A CA 1
ATOM 1352 C C . LYS A 1 163 ? -4.595 6.541 -28.174 1.00 45.19 163 LYS A C 1
ATOM 1354 O O . LYS A 1 163 ? -5.492 7.107 -27.560 1.00 45.19 163 LYS A O 1
ATOM 1359 N N . CYS A 1 164 ? -3.605 5.894 -27.563 1.00 39.16 164 CYS A N 1
ATOM 1360 C CA . CYS A 1 164 ? -3.507 5.714 -26.116 1.00 39.16 164 CYS A CA 1
ATOM 1361 C C . CYS A 1 164 ? -3.318 7.045 -25.364 1.00 39.16 164 CYS A C 1
ATOM 1363 O O . CYS A 1 164 ? -3.974 7.300 -24.358 1.00 39.16 164 CYS A O 1
ATOM 1365 N N . ARG A 1 165 ? -2.495 7.959 -25.898 1.00 39.97 165 ARG A N 1
ATOM 1366 C CA . ARG A 1 165 ? -2.250 9.299 -25.325 1.00 39.97 165 ARG A CA 1
ATOM 1367 C C . ARG A 1 165 ? -3.521 10.148 -25.168 1.00 39.97 165 ARG A C 1
ATOM 1369 O O . ARG A 1 165 ? -3.598 10.944 -24.235 1.00 39.97 165 ARG A O 1
ATOM 1376 N N . LEU A 1 166 ? -4.500 9.999 -26.062 1.00 38.12 166 LEU A N 1
ATOM 1377 C CA . LEU A 1 166 ? -5.759 10.752 -25.998 1.00 38.12 166 LEU A CA 1
ATOM 1378 C C . LEU A 1 166 ? -6.674 10.282 -24.856 1.00 38.12 166 LEU A C 1
ATOM 1380 O O . LEU A 1 166 ? -7.456 11.083 -24.358 1.00 38.12 166 LEU A O 1
ATOM 1384 N N . GLN A 1 167 ? -6.533 9.036 -24.390 1.00 37.62 167 GLN A N 1
ATOM 1385 C CA . GLN A 1 167 ? -7.319 8.496 -23.275 1.00 37.62 167 GLN A CA 1
ATOM 1386 C C . GLN A 1 167 ? -6.738 8.819 -21.888 1.00 37.62 167 GLN A C 1
ATOM 1388 O O . GLN A 1 167 ? -7.481 8.793 -20.913 1.00 37.62 167 GLN A O 1
ATOM 1393 N N . PHE A 1 168 ? -5.448 9.167 -21.773 1.00 37.06 168 PHE A N 1
ATOM 1394 C CA . PHE A 1 168 ? -4.794 9.323 -20.465 1.00 37.06 168 PHE A CA 1
ATOM 1395 C C . PHE A 1 168 ? -4.688 10.752 -19.913 1.00 37.06 168 PHE A C 1
ATOM 1397 O O . PHE A 1 168 ? -4.252 10.870 -18.781 1.00 37.06 168 PHE A O 1
ATOM 1404 N N . HIS A 1 169 ? -5.062 11.818 -20.638 1.00 34.31 169 HIS A N 1
ATOM 1405 C CA . HIS A 1 169 ? -5.123 13.228 -20.168 1.00 34.31 169 HIS A CA 1
ATOM 1406 C C . HIS A 1 169 ? -4.250 13.608 -18.941 1.00 34.31 169 HIS A C 1
ATOM 1408 O O . HIS A 1 169 ? -4.712 14.199 -17.963 1.00 34.31 169 HIS A O 1
ATOM 1414 N N . ILE A 1 170 ? -2.948 13.318 -19.005 1.00 38.59 170 ILE A N 1
ATOM 1415 C CA . ILE A 1 170 ? -1.995 13.720 -17.972 1.00 38.59 170 ILE A CA 1
ATOM 1416 C C . ILE A 1 170 ? -1.480 15.129 -18.302 1.00 38.59 170 ILE A C 1
ATOM 1418 O O . ILE A 1 170 ? -0.782 15.361 -19.286 1.00 38.59 170 ILE A O 1
ATOM 1422 N N . THR A 1 171 ? -1.836 16.047 -17.399 1.00 46.31 171 THR A N 1
ATOM 1423 C CA . THR A 1 171 ? -1.197 17.330 -17.049 1.00 46.31 171 THR A CA 1
ATOM 1424 C C . THR A 1 171 ? -1.271 18.528 -18.001 1.00 46.31 171 THR A C 1
ATOM 1426 O O . THR A 1 171 ? -0.523 18.650 -18.961 1.00 46.31 171 THR A O 1
ATOM 1429 N N . GLN A 1 172 ? -2.055 19.521 -17.558 1.00 31.11 172 GLN A N 1
ATOM 1430 C CA . GLN A 1 172 ? -1.643 20.937 -17.534 1.00 31.11 172 GLN A CA 1
ATOM 1431 C C . GLN A 1 172 ? -2.448 21.736 -16.487 1.00 31.11 172 GLN A C 1
ATOM 1433 O O . GLN A 1 172 ? -1.891 22.578 -15.790 1.00 31.11 172 GLN A O 1
ATOM 1438 N N . LYS A 1 173 ? -3.725 21.383 -16.264 1.00 36.00 173 LYS A N 1
ATOM 1439 C CA . LYS A 1 173 ? -4.619 22.072 -15.307 1.00 36.00 173 LYS A CA 1
ATOM 1440 C C . LYS A 1 173 ? -4.194 22.012 -13.829 1.00 36.00 173 LYS A C 1
ATOM 1442 O O . LYS A 1 173 ? -4.521 22.928 -13.087 1.00 36.00 173 LYS A O 1
ATOM 1447 N N . ALA A 1 174 ? -3.459 20.984 -13.396 1.00 34.09 174 ALA A N 1
ATOM 1448 C CA . ALA A 1 174 ? -3.085 20.812 -11.984 1.00 34.09 174 ALA A CA 1
ATOM 1449 C C . ALA A 1 174 ? -1.974 21.770 -11.505 1.00 34.09 174 ALA A C 1
ATOM 1451 O O . ALA A 1 174 ? -1.857 22.026 -10.309 1.00 34.09 174 ALA A O 1
ATOM 1452 N N . ILE A 1 175 ? -1.170 22.315 -12.424 1.00 33.72 175 ILE A N 1
ATOM 1453 C CA . ILE A 1 175 ? -0.052 23.212 -12.091 1.00 33.72 175 ILE A CA 1
ATOM 1454 C C . ILE A 1 175 ? -0.555 24.656 -11.921 1.00 33.72 175 ILE A C 1
ATOM 1456 O O . ILE A 1 175 ? -0.106 25.369 -11.027 1.00 33.72 175 ILE A O 1
ATOM 1460 N N . SER A 1 176 ? -1.551 25.064 -12.712 1.00 33.50 176 SER A N 1
ATOM 1461 C CA . SER A 1 176 ? -2.132 26.413 -12.674 1.00 33.50 176 SER A CA 1
ATOM 1462 C C . SER A 1 176 ? -2.937 26.678 -11.392 1.00 33.50 176 SER A C 1
ATOM 1464 O O . SER A 1 176 ? -2.827 27.751 -10.806 1.00 33.50 176 SER A O 1
ATOM 1466 N N . SER A 1 177 ? -3.666 25.676 -10.886 1.00 34.47 177 SER A N 1
ATOM 1467 C CA . SER A 1 177 ? -4.539 25.814 -9.708 1.00 34.47 177 SER A CA 1
ATOM 1468 C C . SER A 1 177 ? -3.802 25.964 -8.368 1.00 34.47 177 SER A C 1
ATOM 1470 O O . SER A 1 177 ? -4.373 26.476 -7.409 1.00 34.47 177 SER A O 1
ATOM 1472 N N . VAL A 1 178 ? -2.535 25.541 -8.279 1.00 31.27 178 VAL A N 1
ATOM 1473 C CA . VAL A 1 178 ? -1.718 25.691 -7.055 1.00 31.27 178 VAL A CA 1
ATOM 1474 C C . VAL A 1 178 ? -1.118 27.098 -6.960 1.00 31.27 178 VAL A C 1
ATOM 1476 O O . VAL A 1 178 ? -1.004 27.655 -5.870 1.00 31.27 178 VAL A O 1
ATOM 1479 N N . HIS A 1 179 ? -0.793 27.708 -8.103 1.00 29.28 179 HIS A N 1
ATOM 1480 C CA . HIS A 1 179 ? -0.217 29.051 -8.162 1.00 29.28 179 HIS A CA 1
ATOM 1481 C C . HIS A 1 179 ? -1.242 30.142 -7.803 1.00 29.28 179 HIS A C 1
ATOM 1483 O O . HIS A 1 179 ? -0.916 31.099 -7.102 1.00 29.28 179 HIS A O 1
ATOM 1489 N N . GLU A 1 180 ? -2.499 29.964 -8.215 1.00 35.97 180 GLU A N 1
ATOM 1490 C CA . GLU A 1 180 ? -3.600 30.894 -7.925 1.00 35.97 180 GLU A CA 1
ATOM 1491 C C . GLU A 1 180 ? -4.087 30.803 -6.469 1.00 35.97 180 GLU A C 1
ATOM 1493 O O . GLU A 1 180 ? -4.347 31.824 -5.832 1.00 35.97 180 GLU A O 1
ATOM 1498 N N . ALA A 1 181 ? -4.111 29.596 -5.888 1.00 34.03 181 ALA A N 1
ATOM 1499 C CA . ALA A 1 181 ? -4.464 29.396 -4.480 1.00 34.03 181 ALA A CA 1
ATOM 1500 C C . ALA A 1 181 ? -3.413 29.972 -3.508 1.00 34.03 181 ALA A C 1
ATOM 1502 O O . ALA A 1 181 ? -3.766 30.446 -2.430 1.00 34.03 181 ALA A O 1
ATOM 1503 N N . HIS A 1 182 ? -2.130 29.979 -3.891 1.00 35.38 182 HIS A N 1
ATOM 1504 C CA . HIS A 1 182 ? -1.050 30.562 -3.083 1.00 35.38 182 HIS A CA 1
ATOM 1505 C C . HIS A 1 182 ? -1.049 32.099 -3.076 1.00 35.38 182 HIS A C 1
ATOM 1507 O O . HIS A 1 182 ? -0.620 32.697 -2.090 1.00 35.38 182 HIS A O 1
ATOM 1513 N N . LYS A 1 183 ? -1.550 32.745 -4.136 1.00 33.62 183 LYS A N 1
ATOM 1514 C CA . LYS A 1 183 ? -1.615 34.213 -4.231 1.00 33.62 183 LYS A CA 1
ATOM 1515 C C . LYS A 1 183 ? -2.671 34.814 -3.297 1.00 33.62 183 LYS A C 1
ATOM 1517 O O . LYS A 1 183 ? -2.396 35.791 -2.610 1.00 33.62 183 LYS A O 1
ATOM 1522 N N . ASN A 1 184 ? -3.827 34.159 -3.183 1.00 37.84 184 ASN A N 1
ATOM 1523 C CA . ASN A 1 184 ? -4.950 34.659 -2.382 1.00 37.84 184 ASN A CA 1
ATOM 1524 C C . ASN A 1 184 ? -4.739 34.540 -0.859 1.00 37.84 184 ASN A C 1
ATOM 1526 O O . ASN A 1 184 ? -5.356 35.281 -0.099 1.00 37.84 184 ASN A O 1
ATOM 1530 N N . ILE A 1 185 ? -3.861 33.643 -0.394 1.00 38.75 185 ILE A N 1
ATOM 1531 C CA . ILE A 1 185 ? -3.583 33.460 1.045 1.00 38.75 185 ILE A CA 1
ATOM 1532 C C . ILE A 1 185 ? -2.626 34.541 1.577 1.00 38.75 185 ILE A C 1
ATOM 1534 O O . ILE A 1 185 ? -2.748 34.953 2.727 1.00 38.75 185 ILE A O 1
ATOM 1538 N N . PHE A 1 186 ? -1.712 35.050 0.745 1.00 38.00 186 PHE A N 1
ATOM 1539 C CA . PHE A 1 186 ? -0.735 36.062 1.165 1.00 38.00 186 PHE A CA 1
ATOM 1540 C C . PHE A 1 186 ? -1.268 37.502 1.135 1.00 38.00 186 PHE A C 1
ATOM 1542 O O . PHE A 1 186 ? -0.752 38.355 1.857 1.00 38.00 186 PHE A O 1
ATOM 1549 N N . GLU A 1 187 ? -2.313 37.788 0.355 1.00 42.31 187 GLU A N 1
ATOM 1550 C CA . GLU A 1 187 ? -2.868 39.147 0.252 1.00 42.31 187 GLU A CA 1
ATOM 1551 C C . GLU A 1 187 ? -3.811 39.521 1.412 1.00 42.31 187 GLU A C 1
ATOM 1553 O O . GLU A 1 187 ? -4.021 40.706 1.675 1.00 42.31 187 GLU A O 1
ATOM 1558 N N . LEU A 1 188 ? -4.309 38.542 2.177 1.00 41.31 188 LEU A N 1
ATOM 1559 C CA . LEU A 1 188 ? -5.226 38.771 3.304 1.00 41.31 188 LEU A CA 1
ATOM 1560 C C . LEU A 1 188 ? -4.533 39.012 4.663 1.00 41.31 188 LEU A C 1
ATOM 1562 O O . LEU A 1 188 ? -5.190 39.474 5.596 1.00 41.31 188 LEU A O 1
ATOM 1566 N N . ASP A 1 189 ? -3.224 38.762 4.790 1.00 50.75 189 ASP A N 1
ATOM 1567 C CA . ASP A 1 189 ? -2.541 38.639 6.098 1.00 50.75 189 ASP A CA 1
ATOM 1568 C C . ASP A 1 189 ? -1.543 39.777 6.430 1.00 50.75 189 ASP A C 1
ATOM 1570 O O . ASP A 1 189 ? -0.834 39.767 7.439 1.00 50.75 189 ASP A O 1
ATOM 1574 N N . SER A 1 190 ? -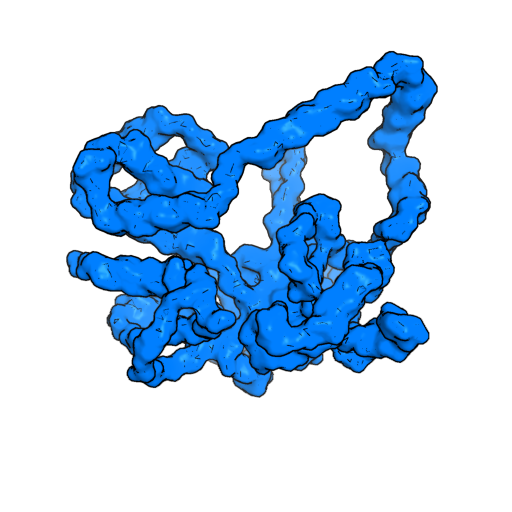1.467 40.813 5.589 1.00 45.97 190 SER A N 1
ATOM 1575 C CA . SER A 1 190 ? -0.475 41.896 5.728 1.00 45.97 190 SER A CA 1
ATOM 1576 C C . SER A 1 190 ? -0.835 42.987 6.750 1.00 45.97 190 SER A C 1
ATOM 1578 O O . SER A 1 190 ? -0.027 43.881 6.994 1.00 45.97 190 SER A O 1
ATOM 1580 N N . LYS A 1 191 ? -2.021 42.938 7.381 1.00 52.38 191 LYS A N 1
ATOM 1581 C CA . LYS A 1 191 ? -2.516 44.017 8.269 1.00 52.38 191 LYS A CA 1
ATOM 1582 C C . LYS A 1 191 ? -2.570 43.684 9.764 1.00 52.38 191 LYS A C 1
ATOM 1584 O O . LYS A 1 191 ? -2.929 44.558 10.551 1.00 52.38 191 LYS A O 1
ATOM 1589 N N . ASN A 1 192 ? -2.205 42.473 10.196 1.00 59.16 192 ASN A N 1
ATOM 1590 C CA . ASN A 1 192 ? -2.293 42.086 11.610 1.00 59.16 192 ASN A CA 1
ATOM 1591 C C . ASN A 1 192 ? -0.944 41.621 12.185 1.00 59.16 192 ASN A C 1
ATOM 1593 O O . ASN A 1 192 ? -0.648 40.431 12.266 1.00 59.16 192 ASN A O 1
ATOM 1597 N N . GLN A 1 193 ? -0.143 42.580 12.663 1.00 62.06 193 GLN A N 1
ATOM 1598 C CA . GLN A 1 193 ? 1.169 42.341 13.284 1.00 62.06 193 GLN A CA 1
ATOM 1599 C C . GLN A 1 193 ? 1.119 41.314 14.434 1.00 62.06 193 GLN A C 1
ATOM 1601 O O . GLN A 1 193 ? 2.068 40.559 14.646 1.00 62.06 193 GLN A O 1
ATOM 1606 N N . LYS A 1 194 ? 0.006 41.251 15.182 1.00 61.22 194 LYS A N 1
ATOM 1607 C CA . LYS A 1 194 ? -0.166 40.269 16.266 1.00 61.22 194 LYS A CA 1
ATOM 1608 C C . LYS A 1 194 ? -0.319 38.850 15.719 1.00 61.22 194 LYS A C 1
ATOM 1610 O O . LYS A 1 194 ? 0.252 37.926 16.297 1.00 61.22 194 LYS A O 1
ATOM 1615 N N . LEU A 1 195 ? -1.046 38.688 14.612 1.00 50.59 195 LEU A N 1
ATOM 1616 C CA . LEU A 1 195 ? -1.215 37.402 13.940 1.00 50.59 195 LEU A CA 1
ATOM 1617 C C . LEU A 1 195 ? 0.108 36.918 13.340 1.00 50.59 195 LEU A C 1
ATOM 1619 O O . LEU A 1 195 ? 0.489 35.779 13.584 1.00 50.59 195 LEU A O 1
ATOM 1623 N N . GLN A 1 196 ? 0.876 37.793 12.685 1.00 55.44 196 GLN A N 1
ATOM 1624 C CA . GLN A 1 196 ? 2.199 37.432 12.159 1.00 55.44 196 GLN A CA 1
ATOM 1625 C C . GLN A 1 196 ? 3.182 37.014 13.259 1.00 55.44 196 GLN A C 1
ATOM 1627 O O . GLN A 1 196 ? 3.884 36.008 13.122 1.00 55.44 196 GLN A O 1
ATOM 1632 N N . ASN A 1 197 ? 3.195 37.731 14.386 1.00 65.00 197 ASN A N 1
ATOM 1633 C CA . ASN A 1 197 ? 4.024 37.368 15.535 1.00 65.00 197 ASN A CA 1
ATOM 1634 C C . ASN A 1 197 ? 3.602 36.014 16.130 1.00 65.00 197 ASN A C 1
ATOM 1636 O O . ASN A 1 197 ? 4.456 35.202 16.495 1.00 65.00 197 ASN A O 1
ATOM 1640 N N . PHE A 1 198 ? 2.294 35.741 16.199 1.00 61.00 198 PHE A N 1
ATOM 1641 C CA . PHE A 1 198 ? 1.774 34.445 16.629 1.00 61.00 198 PHE A CA 1
ATOM 1642 C C . PHE A 1 198 ? 2.147 33.324 15.651 1.00 61.00 198 PHE A C 1
ATOM 1644 O O . PHE A 1 198 ? 2.687 32.311 16.090 1.00 61.00 198 PHE A O 1
ATOM 1651 N N . MET A 1 199 ? 1.935 33.514 14.346 1.00 50.59 199 MET A N 1
ATOM 1652 C CA . MET A 1 199 ? 2.272 32.538 13.304 1.00 50.59 199 MET A CA 1
ATOM 1653 C C . MET A 1 199 ? 3.771 32.237 13.287 1.00 50.59 199 MET A C 1
ATOM 1655 O O . MET A 1 199 ? 4.160 31.075 13.251 1.00 50.59 199 MET A O 1
ATOM 1659 N N . THR A 1 200 ? 4.623 33.253 13.433 1.00 60.47 200 THR A N 1
ATOM 1660 C CA . THR A 1 200 ? 6.080 33.075 13.550 1.00 60.47 200 THR A CA 1
ATOM 1661 C C . THR A 1 200 ? 6.443 32.255 14.790 1.00 60.47 200 THR A C 1
ATOM 1663 O O . THR A 1 200 ? 7.231 31.311 14.715 1.00 60.47 200 THR A O 1
ATOM 1666 N N . LYS A 1 201 ? 5.834 32.558 15.946 1.00 64.88 201 LYS A N 1
ATOM 1667 C CA . LYS A 1 201 ? 6.041 31.789 17.184 1.00 64.88 201 LYS A CA 1
ATOM 1668 C C . LYS A 1 201 ? 5.542 30.346 17.052 1.00 64.88 201 LYS A C 1
ATOM 1670 O O . LYS A 1 201 ? 6.173 29.431 17.576 1.00 64.88 201 LYS A O 1
ATOM 1675 N N . PHE A 1 202 ? 4.427 30.146 16.355 1.00 53.50 202 PHE A N 1
ATOM 1676 C CA . PHE A 1 202 ? 3.831 28.845 16.085 1.00 53.50 202 PHE A CA 1
ATOM 1677 C C . PHE A 1 202 ? 4.722 27.993 15.168 1.00 53.50 202 PHE A C 1
ATOM 1679 O O . PHE A 1 202 ? 5.113 26.889 15.546 1.00 53.50 202 PHE A O 1
ATOM 1686 N N . VAL A 1 203 ? 5.127 28.527 14.012 1.00 54.94 203 VAL A N 1
ATOM 1687 C CA . VAL A 1 203 ? 5.990 27.849 13.024 1.00 54.94 203 VAL A CA 1
ATOM 1688 C C . VAL A 1 203 ? 7.371 27.510 13.596 1.00 54.94 203 VAL A C 1
ATOM 1690 O O . VAL A 1 203 ? 7.949 26.487 13.240 1.00 54.94 203 VAL A O 1
ATOM 1693 N N . ASN A 1 204 ? 7.873 28.293 14.553 1.00 64.94 204 ASN A N 1
ATOM 1694 C CA . ASN A 1 204 ? 9.159 28.017 15.201 1.00 64.94 204 ASN A CA 1
ATOM 1695 C C . ASN A 1 204 ? 9.060 27.098 16.432 1.00 64.94 204 ASN A C 1
ATOM 1697 O O . ASN A 1 204 ? 10.084 26.720 17.000 1.00 64.94 204 ASN A O 1
ATOM 1701 N N . SER A 1 205 ? 7.854 26.721 16.873 1.00 70.56 205 SER A N 1
ATOM 1702 C CA . SER A 1 205 ? 7.662 25.899 18.069 1.00 70.56 205 SER A CA 1
ATOM 1703 C C . SER A 1 205 ? 7.055 24.538 17.739 1.00 70.56 205 SER A C 1
ATOM 1705 O O . SER A 1 205 ? 5.841 24.396 17.593 1.00 70.56 205 SER A O 1
ATOM 1707 N N . ILE A 1 206 ? 7.901 23.502 17.745 1.00 71.00 206 ILE A N 1
ATOM 1708 C CA . ILE A 1 206 ? 7.473 22.095 17.631 1.00 71.00 206 ILE A CA 1
ATOM 1709 C C . ILE A 1 206 ? 6.436 21.753 18.710 1.00 71.00 206 ILE A C 1
ATOM 1711 O O . ILE A 1 206 ? 5.475 21.034 18.449 1.00 71.00 206 ILE A O 1
ATOM 1715 N N . TYR A 1 207 ? 6.601 22.293 19.922 1.00 78.81 207 TYR A N 1
ATOM 1716 C CA . TYR A 1 207 ? 5.641 22.106 21.009 1.00 78.81 207 TYR A CA 1
ATOM 1717 C C . TYR A 1 207 ? 4.258 22.673 20.660 1.00 78.81 207 TYR A C 1
ATOM 1719 O O . TYR A 1 207 ? 3.263 21.969 20.824 1.00 78.81 207 TYR A O 1
ATOM 1727 N N . LEU A 1 208 ? 4.184 23.912 20.155 1.00 61.44 208 LEU A N 1
ATOM 1728 C CA . LEU A 1 208 ? 2.906 24.527 19.780 1.00 61.44 208 LEU A CA 1
ATOM 1729 C C . LEU A 1 208 ? 2.274 23.835 18.570 1.00 61.44 208 LEU A C 1
ATOM 1731 O O . LEU A 1 208 ? 1.076 23.575 18.601 1.00 61.44 208 LEU A O 1
ATOM 1735 N N . GLN A 1 209 ? 3.059 23.467 17.555 1.00 64.75 209 GLN A N 1
ATOM 1736 C CA . GLN A 1 209 ? 2.574 22.692 16.404 1.00 64.75 209 GLN A CA 1
ATOM 1737 C C . GLN A 1 209 ? 2.004 21.342 16.829 1.00 64.75 209 GLN A C 1
ATOM 1739 O O . GLN A 1 209 ? 0.928 20.947 16.376 1.00 64.75 209 GLN A O 1
ATOM 1744 N N . LYS A 1 210 ? 2.690 20.654 17.748 1.00 72.88 210 LYS A N 1
ATOM 1745 C CA . LYS A 1 210 ? 2.214 19.401 18.327 1.00 72.88 210 LYS A CA 1
ATOM 1746 C C . LYS A 1 210 ? 0.921 19.609 19.110 1.00 72.88 210 LYS A C 1
ATOM 1748 O O . LYS A 1 210 ? -0.030 18.881 18.867 1.00 72.88 210 LYS A O 1
ATOM 1753 N N . LYS A 1 211 ? 0.859 20.605 20.000 1.00 72.62 211 LYS A N 1
ATOM 1754 C CA . LYS A 1 211 ? -0.345 20.905 20.793 1.00 72.62 211 LYS A CA 1
ATOM 1755 C C . LYS A 1 211 ? -1.536 21.301 19.928 1.00 72.62 211 LYS A C 1
ATOM 1757 O O . LYS A 1 211 ? -2.647 20.870 20.197 1.00 72.62 211 LYS A O 1
ATOM 1762 N N . PHE A 1 212 ? -1.301 22.087 18.883 1.00 70.38 212 PHE A N 1
ATOM 1763 C CA . PHE A 1 212 ? -2.329 22.437 17.912 1.00 70.38 212 PHE A CA 1
ATOM 1764 C C . PHE A 1 212 ? -2.830 21.206 17.164 1.00 70.38 212 PHE A C 1
ATOM 1766 O O . PHE A 1 212 ? -4.034 20.996 17.100 1.00 70.38 212 PHE A O 1
ATOM 1773 N N . SER A 1 213 ? -1.915 20.363 16.678 1.00 69.25 213 SER A N 1
ATOM 1774 C CA . SER A 1 213 ? -2.280 19.106 16.019 1.00 69.25 213 SER A CA 1
ATOM 1775 C C . SER A 1 213 ? -3.089 18.211 16.957 1.00 69.25 213 SER A C 1
ATOM 1777 O O . SER A 1 213 ? -4.135 17.733 16.558 1.00 69.25 213 SER A O 1
ATOM 1779 N N . GLU A 1 214 ? -2.664 18.058 18.216 1.00 77.62 214 GLU A N 1
ATOM 1780 C CA . GLU A 1 214 ? -3.363 17.279 19.253 1.00 77.62 214 GLU A CA 1
ATOM 1781 C C . GLU A 1 214 ? -4.790 17.778 19.546 1.00 77.62 214 GLU A C 1
ATOM 1783 O O . GLU A 1 214 ? -5.606 17.000 20.034 1.00 77.62 214 GLU A O 1
ATOM 1788 N N . ASN A 1 215 ? -5.100 19.044 19.245 1.00 71.12 215 ASN A N 1
ATOM 1789 C CA . ASN A 1 215 ? -6.430 19.631 19.427 1.00 71.12 215 ASN A CA 1
ATOM 1790 C C . ASN A 1 215 ? -7.330 19.506 18.185 1.00 71.12 215 ASN A C 1
ATOM 1792 O O . ASN A 1 215 ? -8.498 19.892 18.246 1.00 71.12 215 ASN A O 1
ATOM 1796 N N . LEU A 1 216 ? -6.819 19.010 17.052 1.00 71.38 216 LEU A N 1
ATOM 1797 C CA . LEU A 1 216 ? -7.645 18.802 15.866 1.00 71.38 216 LEU A CA 1
ATOM 1798 C C . LEU A 1 216 ? -8.565 17.587 16.078 1.00 71.38 216 LEU A C 1
ATOM 1800 O O . LEU A 1 216 ? -8.092 16.537 16.512 1.00 71.38 216 LEU A O 1
ATOM 1804 N N . PRO A 1 217 ? -9.857 17.665 15.707 1.00 71.25 217 PRO A N 1
ATOM 1805 C CA . PRO A 1 217 ? -10.787 16.537 15.838 1.00 71.25 217 PRO A CA 1
ATOM 1806 C C . PRO A 1 217 ? -10.377 15.334 14.977 1.00 71.25 217 PRO A C 1
ATOM 1808 O O . PRO A 1 217 ? -10.733 14.197 15.267 1.00 71.25 217 PRO A O 1
ATOM 1811 N N . THR A 1 218 ? -9.589 15.584 13.932 1.00 78.12 218 THR A N 1
ATOM 1812 C CA . THR A 1 218 ? -9.032 14.577 13.029 1.00 78.12 218 THR A CA 1
ATOM 1813 C C . THR A 1 218 ? -7.676 14.046 13.500 1.00 78.12 218 THR A C 1
ATOM 1815 O O . THR A 1 218 ? -6.999 13.352 12.753 1.00 78.12 218 THR A O 1
ATOM 1818 N N . TYR A 1 219 ? -7.194 14.411 14.688 1.00 80.62 219 TYR A N 1
ATOM 1819 C CA . TYR A 1 219 ? -5.892 13.951 15.151 1.00 80.62 219 TYR A CA 1
ATOM 1820 C C . TYR A 1 219 ? -5.952 12.517 15.662 1.00 80.62 219 TYR A C 1
ATOM 1822 O O . TYR A 1 219 ? -6.622 12.211 16.648 1.00 80.62 219 TYR A O 1
ATOM 1830 N N . VAL A 1 220 ? -5.159 11.645 15.041 1.00 86.62 220 VAL A N 1
ATOM 1831 C CA . VAL A 1 220 ? -4.920 10.291 15.538 1.00 86.62 220 VAL A CA 1
ATOM 1832 C C . VAL A 1 220 ? -3.475 10.180 16.005 1.00 86.62 220 VAL A C 1
ATOM 1834 O O . VAL A 1 220 ? -2.528 10.282 15.225 1.00 86.62 220 VAL A O 1
ATOM 1837 N N . LYS A 1 221 ? -3.297 9.957 17.309 1.00 88.44 221 LYS A N 1
ATOM 1838 C CA . LYS A 1 221 ? -1.971 9.800 17.912 1.00 88.44 221 LYS A CA 1
ATOM 1839 C C . LYS A 1 221 ? -1.302 8.512 17.429 1.00 88.44 221 LYS A C 1
ATOM 1841 O O . LYS A 1 221 ? -1.885 7.433 17.541 1.00 88.44 221 LYS A O 1
ATOM 1846 N N . SER A 1 222 ? -0.056 8.629 16.972 1.00 93.56 222 SER A N 1
ATOM 1847 C CA . SER A 1 222 ? 0.787 7.478 16.654 1.00 93.56 222 SER A CA 1
ATOM 1848 C C . SER A 1 222 ? 1.401 6.843 17.904 1.00 93.56 222 SER A C 1
ATOM 1850 O O . SER A 1 222 ? 1.667 7.497 18.917 1.00 93.56 222 SER A O 1
ATOM 1852 N N . GLU A 1 223 ? 1.640 5.543 17.812 1.00 94.69 223 GLU A N 1
ATOM 1853 C CA . GLU A 1 223 ? 2.337 4.727 18.794 1.00 94.69 223 GLU A CA 1
ATOM 1854 C C . GLU A 1 223 ? 3.785 4.533 18.324 1.00 94.69 223 GLU A C 1
ATOM 1856 O O . GLU A 1 223 ? 4.036 4.152 17.179 1.00 94.69 223 GLU A O 1
ATOM 1861 N N . GLU A 1 224 ? 4.752 4.837 19.194 1.00 96.81 224 GLU A N 1
ATOM 1862 C CA . GLU A 1 224 ? 6.162 4.532 18.941 1.00 96.81 224 GLU A CA 1
ATOM 1863 C C . GLU A 1 224 ? 6.428 3.084 19.357 1.00 96.81 224 GLU A C 1
ATOM 1865 O O . GLU A 1 224 ? 6.311 2.726 20.531 1.00 96.81 224 GLU A O 1
ATOM 1870 N N . LEU A 1 225 ? 6.792 2.255 18.388 1.00 97.44 225 LEU A N 1
ATOM 1871 C CA . LEU A 1 225 ? 7.102 0.845 18.574 1.00 97.44 225 LEU A CA 1
ATOM 1872 C C . LEU A 1 225 ? 8.589 0.598 18.302 1.00 97.44 225 LEU A C 1
ATOM 1874 O O . LEU A 1 225 ? 9.287 1.428 17.712 1.00 97.44 225 LEU A O 1
ATOM 1878 N N . LYS A 1 226 ? 9.091 -0.554 18.752 1.00 97.31 226 LYS A N 1
ATOM 1879 C CA . LYS A 1 226 ? 10.486 -0.965 18.562 1.00 97.31 226 LYS A CA 1
ATOM 1880 C C . LYS A 1 226 ? 10.561 -2.272 17.793 1.00 97.31 226 LYS A C 1
ATOM 1882 O O . LYS A 1 226 ? 9.783 -3.185 18.052 1.00 97.31 226 LYS A O 1
ATOM 1887 N N . LEU A 1 227 ? 11.515 -2.330 16.874 1.00 96.62 227 LEU A N 1
ATOM 1888 C CA . LEU A 1 227 ? 11.966 -3.555 16.236 1.00 96.62 227 LEU A CA 1
ATOM 1889 C C . LEU A 1 227 ? 12.872 -4.351 17.197 1.00 96.62 227 LEU A C 1
ATOM 1891 O O . LEU A 1 227 ? 13.400 -3.808 18.172 1.00 96.62 227 LEU A O 1
ATOM 1895 N N . THR A 1 228 ? 13.115 -5.620 16.889 1.00 95.12 228 THR A N 1
ATOM 1896 C CA . THR A 1 228 ? 13.973 -6.566 17.616 1.00 95.12 228 THR A CA 1
ATOM 1897 C C . THR A 1 228 ? 15.407 -6.064 17.722 1.00 95.12 228 THR A C 1
ATOM 1899 O O . THR A 1 228 ? 16.070 -6.280 18.732 1.00 95.12 228 THR A O 1
ATOM 1902 N N . ASN A 1 229 ? 15.868 -5.317 16.717 1.00 94.56 229 ASN A N 1
ATOM 1903 C CA . ASN A 1 229 ? 17.164 -4.636 16.709 1.00 94.56 229 ASN A CA 1
ATOM 1904 C C . ASN A 1 229 ? 17.190 -3.327 17.538 1.00 94.56 229 ASN A C 1
ATOM 1906 O O . ASN A 1 229 ? 18.159 -2.570 17.470 1.00 94.56 229 ASN A O 1
ATOM 1910 N N . GLY A 1 230 ? 16.122 -3.019 18.282 1.00 95.94 230 GLY A N 1
ATOM 1911 C CA . GLY A 1 230 ? 15.981 -1.836 19.135 1.00 95.94 230 GLY A CA 1
ATOM 1912 C C . GLY A 1 230 ? 15.635 -0.538 18.397 1.00 95.94 230 GLY A C 1
ATOM 1913 O O . GLY A 1 230 ? 15.423 0.491 19.047 1.00 95.94 230 GLY A O 1
ATOM 1914 N N . LYS A 1 231 ? 15.565 -0.551 17.060 1.00 97.12 231 LYS A N 1
ATOM 1915 C CA . LYS A 1 231 ? 15.232 0.631 16.257 1.00 97.12 231 LYS A CA 1
ATOM 1916 C C . LYS A 1 231 ? 13.746 0.955 16.342 1.00 97.12 231 LYS A C 1
ATOM 1918 O O . LYS A 1 231 ? 12.903 0.070 16.432 1.00 97.12 231 LYS A O 1
ATOM 1923 N N . LYS A 1 232 ? 13.432 2.247 16.316 1.00 97.00 232 LYS A N 1
ATOM 1924 C CA . LYS A 1 232 ? 12.070 2.757 16.491 1.00 97.00 232 LYS A CA 1
ATOM 1925 C C . LYS A 1 232 ? 11.343 2.904 15.157 1.00 97.00 232 LYS A C 1
ATOM 1927 O O . LYS A 1 232 ? 11.970 3.190 14.134 1.00 97.00 232 LYS A O 1
ATOM 1932 N N . TYR A 1 233 ? 10.025 2.762 15.199 1.00 97.50 233 TYR A N 1
ATOM 1933 C CA . TYR A 1 233 ? 9.108 3.094 14.113 1.00 97.50 233 TYR A CA 1
ATOM 1934 C C . TYR A 1 233 ? 7.782 3.607 14.680 1.00 97.50 233 TYR A C 1
ATOM 1936 O O . TYR A 1 233 ? 7.489 3.416 15.861 1.00 97.50 233 TYR A O 1
ATOM 1944 N N . HIS A 1 234 ? 6.991 4.270 13.842 1.00 96.94 234 HIS A N 1
ATOM 1945 C CA . HIS A 1 234 ? 5.688 4.802 14.227 1.00 96.94 234 HIS A CA 1
ATOM 1946 C C . HIS A 1 234 ? 4.570 4.016 13.554 1.00 96.94 234 HIS A C 1
ATOM 1948 O O . HIS A 1 234 ? 4.652 3.706 12.365 1.00 96.94 234 HIS A O 1
ATOM 1954 N N . TYR A 1 235 ? 3.526 3.723 14.322 1.00 98.00 235 TYR A N 1
ATOM 1955 C CA . TYR A 1 235 ? 2.329 3.027 13.869 1.00 98.00 235 TYR A CA 1
ATOM 1956 C C . TYR A 1 235 ? 1.076 3.793 14.293 1.00 98.00 235 TYR A C 1
ATOM 1958 O O . TYR A 1 235 ? 1.017 4.337 15.395 1.00 98.00 235 TYR A O 1
ATOM 1966 N N . ILE A 1 236 ? 0.064 3.827 13.435 1.00 96.69 236 ILE A N 1
ATOM 1967 C CA . ILE A 1 236 ? -1.261 4.360 13.739 1.00 96.69 236 ILE A CA 1
ATOM 1968 C C . ILE A 1 236 ? -2.268 3.224 13.553 1.00 96.69 236 ILE A C 1
ATOM 1970 O O . ILE A 1 236 ? -2.333 2.609 12.492 1.00 96.69 236 ILE A O 1
ATOM 1974 N N . GLY A 1 237 ? -3.044 2.939 14.602 1.00 96.75 237 GLY A N 1
ATOM 1975 C CA . GLY A 1 237 ? -4.012 1.841 14.599 1.00 96.75 237 GLY A CA 1
ATOM 1976 C C . GLY A 1 237 ? -5.042 1.977 13.479 1.00 96.75 237 GLY A C 1
ATOM 1977 O O . GLY A 1 237 ? -5.706 3.010 13.378 1.00 96.75 237 GLY A O 1
ATOM 1978 N N . ILE A 1 238 ? -5.215 0.921 12.681 1.00 97.00 238 ILE A N 1
ATOM 1979 C CA . ILE A 1 238 ? -6.093 0.932 11.498 1.00 97.00 238 ILE A CA 1
ATOM 1980 C C . ILE A 1 238 ? -7.525 1.291 11.888 1.00 97.00 238 ILE A C 1
ATOM 1982 O O . ILE A 1 238 ? -8.133 2.147 11.260 1.00 97.00 238 ILE A O 1
ATOM 1986 N N . GLU A 1 239 ? -8.055 0.707 12.964 1.00 95.75 239 GLU A N 1
ATOM 1987 C CA . GLU A 1 239 ? -9.414 1.017 13.427 1.00 95.75 239 GLU A CA 1
ATOM 1988 C C . GLU A 1 239 ? -9.584 2.498 13.796 1.00 95.75 239 GLU A C 1
ATOM 1990 O O . GLU A 1 239 ? -10.627 3.084 13.513 1.00 95.75 239 GLU A O 1
ATOM 1995 N N . LYS A 1 240 ? -8.554 3.111 14.401 1.00 94.62 240 LYS A N 1
ATOM 1996 C CA . LYS A 1 240 ? -8.575 4.537 14.756 1.00 94.62 240 LYS A CA 1
ATOM 1997 C C . LYS A 1 240 ? -8.641 5.386 13.488 1.00 94.62 240 LYS A C 1
ATOM 1999 O O . LYS A 1 240 ? -9.473 6.278 13.402 1.00 94.62 240 LYS A O 1
ATOM 2004 N N . ILE A 1 241 ? -7.827 5.060 12.481 1.00 94.38 241 ILE A N 1
ATOM 2005 C CA . ILE A 1 241 ? -7.876 5.744 11.183 1.00 94.38 241 ILE A CA 1
ATOM 2006 C C . ILE A 1 241 ? -9.252 5.578 10.539 1.00 94.38 241 ILE A C 1
ATOM 2008 O O . ILE A 1 241 ? -9.828 6.564 10.090 1.00 94.38 241 ILE A O 1
ATOM 2012 N N . LEU A 1 242 ? -9.788 4.354 10.512 1.00 94.00 242 LEU A N 1
ATOM 2013 C CA . LEU A 1 242 ? -11.077 4.078 9.885 1.00 94.00 242 LEU A CA 1
ATOM 2014 C C . LEU A 1 242 ? -12.184 4.931 10.505 1.00 94.00 242 LEU A C 1
ATOM 2016 O O . LEU A 1 242 ? -12.891 5.615 9.777 1.00 94.00 242 LEU A O 1
ATOM 2020 N N . LYS A 1 243 ? -12.288 4.953 11.837 1.00 92.44 243 LYS A N 1
ATOM 2021 C CA . LYS A 1 243 ? -13.326 5.713 12.551 1.00 92.44 243 LYS A CA 1
ATOM 2022 C C . LYS A 1 243 ? -13.158 7.232 12.461 1.00 92.44 243 LYS A C 1
ATOM 2024 O O . LYS A 1 243 ? -14.150 7.940 12.566 1.00 92.44 243 LYS A O 1
ATOM 2029 N N . THR A 1 244 ? -11.930 7.734 12.316 1.00 89.94 244 THR A N 1
ATOM 2030 C CA . THR A 1 244 ? -11.656 9.182 12.328 1.00 89.94 244 THR A CA 1
ATOM 2031 C C . THR A 1 244 ? -11.613 9.805 10.932 1.00 89.94 244 THR A C 1
ATOM 2033 O O . THR A 1 244 ? -11.966 10.972 10.789 1.00 89.94 244 THR A O 1
ATOM 2036 N N . HIS A 1 245 ? -11.167 9.068 9.911 1.00 86.50 245 HIS A N 1
ATOM 2037 C CA . HIS A 1 245 ? -10.832 9.644 8.602 1.00 86.50 245 HIS A CA 1
ATOM 2038 C C . HIS A 1 245 ? -11.555 9.032 7.405 1.00 86.50 245 HIS A C 1
ATOM 2040 O O . HIS A 1 245 ? -11.561 9.661 6.352 1.00 86.50 245 HIS A O 1
ATOM 2046 N N . ILE A 1 246 ? -12.084 7.812 7.521 1.00 88.69 246 ILE A N 1
ATOM 2047 C CA . ILE A 1 246 ? -12.537 7.044 6.351 1.00 88.69 246 ILE A CA 1
ATOM 2048 C C . ILE A 1 246 ? -14.026 6.718 6.428 1.00 88.69 246 ILE A C 1
ATOM 2050 O O . ILE A 1 246 ? -14.751 6.947 5.468 1.00 88.69 246 ILE A O 1
ATOM 2054 N N . ILE A 1 247 ? -14.487 6.151 7.543 1.00 91.12 247 ILE A N 1
ATOM 2055 C CA . ILE A 1 247 ? -15.877 5.729 7.702 1.00 91.12 247 ILE A CA 1
ATOM 2056 C C . ILE A 1 247 ? -16.736 6.962 7.968 1.00 91.12 247 ILE A C 1
ATOM 2058 O O . ILE A 1 247 ? -16.674 7.554 9.043 1.00 91.12 247 ILE A O 1
ATOM 2062 N N . ASP A 1 248 ? -17.571 7.288 6.989 1.00 90.31 248 ASP A N 1
ATOM 2063 C CA . ASP A 1 248 ? -18.655 8.253 7.096 1.00 90.31 248 ASP A CA 1
ATOM 2064 C C . ASP A 1 248 ? -19.972 7.645 6.578 1.00 90.31 248 ASP A C 1
ATOM 2066 O O . ASP A 1 248 ? -20.002 6.540 6.020 1.00 90.31 248 ASP A O 1
ATOM 2070 N N . ASP A 1 249 ? -21.077 8.369 6.757 1.00 90.62 249 ASP A N 1
ATOM 2071 C CA . ASP A 1 249 ? -22.407 7.912 6.343 1.00 90.62 249 ASP A CA 1
ATOM 2072 C C . ASP A 1 249 ? -22.507 7.650 4.832 1.00 90.62 249 ASP A C 1
ATOM 2074 O O . ASP A 1 249 ? -23.255 6.769 4.402 1.00 90.62 249 ASP A O 1
ATOM 2078 N N . ASN A 1 250 ? -21.754 8.387 4.009 1.00 90.56 250 ASN A N 1
ATOM 2079 C CA . ASN A 1 250 ? -21.769 8.212 2.558 1.00 90.56 250 ASN A CA 1
ATOM 2080 C C . ASN A 1 250 ? -21.067 6.915 2.159 1.00 90.56 250 ASN A C 1
ATOM 2082 O O . ASN A 1 250 ? -21.579 6.175 1.318 1.00 90.56 250 ASN A O 1
ATOM 2086 N N . LEU A 1 251 ? -19.919 6.619 2.768 1.00 91.25 251 LEU A N 1
ATOM 2087 C CA . LEU A 1 251 ? -19.190 5.379 2.554 1.00 91.25 251 LEU A CA 1
ATOM 2088 C C . LEU A 1 251 ? -20.016 4.183 3.024 1.00 91.25 251 LEU A C 1
ATOM 2090 O O . LEU A 1 251 ? -20.139 3.207 2.289 1.00 91.25 251 LEU A O 1
ATOM 2094 N N . ILE A 1 252 ? -20.637 4.277 4.202 1.00 93.75 252 ILE A N 1
ATOM 2095 C CA . ILE A 1 252 ? -21.514 3.227 4.736 1.00 93.75 252 ILE A CA 1
ATOM 2096 C C . ILE A 1 252 ? -22.662 2.931 3.760 1.00 93.75 252 ILE A C 1
ATOM 2098 O O . ILE A 1 252 ? -22.907 1.765 3.446 1.00 93.75 252 ILE A O 1
ATOM 2102 N N . ARG A 1 253 ? -23.334 3.966 3.235 1.00 91.94 253 ARG A N 1
ATOM 2103 C CA . ARG A 1 253 ? -24.384 3.801 2.214 1.00 91.94 253 ARG A CA 1
ATOM 2104 C C . ARG A 1 253 ? -23.840 3.179 0.937 1.00 91.94 253 ARG A C 1
ATOM 2106 O O . ARG A 1 253 ? -24.406 2.207 0.456 1.00 91.94 253 ARG A O 1
ATOM 2113 N N . ASN A 1 254 ? -22.711 3.679 0.432 1.00 91.56 254 ASN A N 1
ATOM 2114 C CA . ASN A 1 254 ? -22.085 3.128 -0.768 1.00 91.56 254 ASN A CA 1
ATOM 2115 C C . ASN A 1 254 ? -21.810 1.630 -0.638 1.00 91.56 254 ASN A C 1
ATOM 2117 O O . ASN A 1 254 ? -21.991 0.930 -1.623 1.00 91.56 254 ASN A O 1
ATOM 2121 N N . ILE A 1 255 ? -21.413 1.160 0.550 1.00 93.94 255 ILE A N 1
ATOM 2122 C CA . ILE A 1 255 ? -21.128 -0.253 0.823 1.00 93.94 255 ILE A CA 1
ATOM 2123 C C . ILE A 1 255 ? -22.405 -1.084 0.916 1.00 93.94 255 ILE A C 1
ATOM 2125 O O . ILE A 1 255 ? -22.469 -2.161 0.334 1.00 93.94 255 ILE A O 1
ATOM 2129 N N . PHE A 1 256 ? -23.406 -0.634 1.674 1.00 93.38 256 PHE A N 1
ATOM 2130 C CA . PHE A 1 256 ? -24.622 -1.426 1.886 1.00 93.38 256 PHE A CA 1
ATOM 2131 C C . PHE A 1 256 ? -25.589 -1.404 0.697 1.00 93.38 256 PHE A C 1
ATOM 2133 O O . PHE A 1 256 ? -26.430 -2.297 0.598 1.00 93.38 256 PHE A O 1
ATOM 2140 N N . ASP A 1 257 ? -25.440 -0.437 -0.209 1.00 90.75 257 ASP A N 1
ATOM 2141 C CA . ASP A 1 257 ? -26.219 -0.326 -1.444 1.00 90.75 257 ASP A CA 1
ATOM 2142 C C . ASP A 1 257 ? -25.522 -1.024 -2.642 1.00 90.75 257 ASP A C 1
ATOM 2144 O O . ASP A 1 257 ? -25.933 -0.861 -3.798 1.00 90.75 257 ASP A O 1
ATOM 2148 N N . GLU A 1 258 ? -24.446 -1.790 -2.405 1.00 91.38 258 GLU A N 1
ATOM 2149 C CA . GLU A 1 258 ? -23.749 -2.553 -3.447 1.00 91.38 258 GLU A CA 1
ATOM 2150 C C . GLU A 1 258 ? -24.642 -3.667 -4.022 1.00 91.38 258 GLU A C 1
ATOM 2152 O O . GLU A 1 258 ? -25.187 -4.516 -3.310 1.00 91.38 258 GLU A O 1
ATOM 2157 N N . ASN A 1 259 ? -24.751 -3.707 -5.347 1.00 87.62 259 ASN A N 1
ATOM 2158 C CA . ASN A 1 259 ? -25.561 -4.656 -6.101 1.00 87.62 259 ASN A CA 1
ATOM 2159 C C . ASN A 1 259 ? -24.784 -5.195 -7.316 1.00 87.62 259 ASN A C 1
ATOM 2161 O O . ASN A 1 259 ? -23.633 -4.839 -7.554 1.00 87.62 259 ASN A O 1
ATOM 2165 N N . GLN A 1 260 ? -25.383 -6.108 -8.084 1.00 81.25 260 GLN A N 1
ATOM 2166 C CA . GLN A 1 260 ? -24.662 -6.748 -9.189 1.00 81.25 260 GLN A CA 1
ATOM 2167 C C . GLN A 1 260 ? -24.290 -5.794 -10.334 1.00 81.25 260 GLN A C 1
ATOM 2169 O O . GLN A 1 260 ? -23.334 -6.090 -11.048 1.00 81.25 260 GLN A O 1
ATOM 2174 N N . GLU A 1 261 ? -25.009 -4.682 -10.492 1.00 79.50 261 GLU A N 1
ATOM 2175 C CA . GLU A 1 261 ? -24.821 -3.712 -11.577 1.00 79.50 261 GLU A CA 1
ATOM 2176 C C . GLU A 1 261 ? -23.718 -2.696 -11.255 1.00 79.50 261 GLU A C 1
ATOM 2178 O O . GLU A 1 261 ? -23.017 -2.237 -12.150 1.00 79.50 261 GLU A O 1
ATOM 2183 N N . ASN A 1 262 ? -23.532 -2.357 -9.975 1.00 79.06 262 ASN A N 1
ATOM 2184 C CA . ASN A 1 262 ? -22.553 -1.355 -9.541 1.00 79.06 262 ASN A CA 1
ATOM 2185 C C . ASN A 1 262 ? -21.226 -1.948 -9.031 1.00 79.06 262 ASN A C 1
ATOM 2187 O O . ASN A 1 262 ? -20.317 -1.198 -8.669 1.00 79.06 262 ASN A O 1
ATOM 2191 N N . LEU A 1 263 ? -21.094 -3.279 -9.018 1.00 81.19 263 LEU A N 1
ATOM 2192 C CA . LEU A 1 263 ? -19.901 -3.975 -8.547 1.00 81.19 263 LEU A CA 1
ATOM 2193 C C . LEU A 1 263 ? -19.033 -4.524 -9.674 1.00 81.19 263 LEU A C 1
ATOM 2195 O O . LEU A 1 263 ? -19.483 -5.272 -10.547 1.00 81.19 263 LEU A O 1
ATOM 2199 N N . SER A 1 264 ? -17.725 -4.295 -9.550 1.00 77.75 264 SER A N 1
ATOM 2200 C CA . SER A 1 264 ? -16.751 -4.970 -10.401 1.00 77.75 264 SER A CA 1
ATOM 2201 C C . SER A 1 264 ? -16.816 -6.489 -10.208 1.00 77.75 264 SER A C 1
ATOM 2203 O O . SER A 1 264 ? -17.103 -7.018 -9.128 1.00 77.75 264 SER A O 1
ATOM 2205 N N . GLU A 1 265 ? -16.516 -7.233 -11.269 1.00 71.31 265 GLU A N 1
ATOM 2206 C CA . GLU A 1 265 ? -16.462 -8.693 -11.200 1.00 71.31 265 GLU A CA 1
ATOM 2207 C C . GLU A 1 265 ? -15.421 -9.196 -10.193 1.00 71.31 265 GLU A C 1
ATOM 2209 O O . GLU A 1 265 ? -15.631 -10.227 -9.553 1.00 71.31 265 GLU A O 1
ATOM 2214 N N . TYR A 1 266 ? -14.335 -8.441 -9.990 1.00 75.06 266 TYR A N 1
ATOM 2215 C CA . TYR A 1 266 ? -13.352 -8.729 -8.948 1.00 75.06 266 TYR A CA 1
ATOM 2216 C C . TYR A 1 266 ? -13.997 -8.747 -7.556 1.00 75.06 266 TYR A C 1
ATOM 2218 O O . TYR A 1 266 ? -13.811 -9.711 -6.812 1.00 75.06 266 TYR A O 1
ATOM 2226 N N . VAL A 1 267 ? -14.793 -7.731 -7.212 1.00 81.56 267 VAL A N 1
ATOM 2227 C CA . VAL A 1 267 ? -15.477 -7.662 -5.910 1.00 81.56 267 VAL A CA 1
ATOM 2228 C C . VAL A 1 267 ? -16.452 -8.830 -5.750 1.00 81.56 267 VAL A C 1
ATOM 2230 O O . VAL A 1 267 ? -16.443 -9.503 -4.715 1.00 81.56 267 VAL A O 1
ATOM 2233 N N . ARG A 1 268 ? -17.232 -9.130 -6.797 1.00 81.69 268 ARG A N 1
ATOM 2234 C CA . ARG A 1 268 ? -18.209 -10.233 -6.795 1.00 81.69 268 ARG A CA 1
ATOM 2235 C C . ARG A 1 268 ? -17.540 -11.595 -6.598 1.00 81.69 268 ARG A C 1
ATOM 2237 O O . ARG A 1 268 ? -17.907 -12.338 -5.691 1.00 81.69 268 ARG A O 1
ATOM 2244 N N . LYS A 1 269 ? -16.514 -11.912 -7.392 1.00 78.19 269 LYS A N 1
ATOM 2245 C CA . LYS A 1 269 ? -15.836 -13.223 -7.360 1.00 78.19 269 LYS A CA 1
ATOM 2246 C C . LYS A 1 269 ? -15.063 -13.498 -6.079 1.00 78.19 269 LYS A C 1
ATOM 2248 O O . LYS A 1 269 ? -14.875 -14.661 -5.732 1.00 78.19 269 LYS A O 1
ATOM 2253 N N . ASN A 1 270 ? -14.610 -12.454 -5.392 1.00 77.25 270 ASN A N 1
ATOM 2254 C CA . ASN A 1 270 ? -13.862 -12.597 -4.145 1.00 77.25 270 ASN A CA 1
ATOM 2255 C C . ASN A 1 270 ? -14.747 -12.482 -2.893 1.00 77.25 270 ASN A C 1
ATOM 2257 O O . ASN A 1 270 ? -14.233 -12.563 -1.778 1.00 77.25 270 ASN A O 1
ATOM 2261 N N . GLY A 1 271 ? -16.068 -12.320 -3.050 1.00 86.75 271 GLY A N 1
ATOM 2262 C CA . GLY A 1 271 ? -16.990 -12.192 -1.920 1.00 86.75 271 GLY A CA 1
ATOM 2263 C C . GLY A 1 271 ? -16.719 -10.938 -1.085 1.00 86.75 271 GLY A C 1
ATOM 2264 O O . GLY A 1 271 ? -16.762 -10.992 0.149 1.00 86.75 271 GLY A O 1
ATOM 2265 N N . TYR A 1 272 ? -16.374 -9.835 -1.757 1.00 90.38 272 TYR A N 1
ATOM 2266 C CA . TYR A 1 272 ? -16.087 -8.530 -1.148 1.00 90.38 272 TYR A CA 1
ATOM 2267 C C . TYR A 1 272 ? -17.284 -7.566 -1.191 1.00 90.38 272 TYR A C 1
ATOM 2269 O O . TYR A 1 272 ? -17.152 -6.418 -0.768 1.00 90.38 272 TYR A O 1
ATOM 2277 N N . GLN A 1 273 ? -18.430 -8.019 -1.710 1.00 92.50 273 GLN A N 1
ATOM 2278 C CA . GLN A 1 273 ? -19.686 -7.270 -1.690 1.00 92.50 273 GLN A CA 1
ATOM 2279 C C . GLN A 1 273 ? -20.129 -6.993 -0.249 1.00 92.50 273 GLN A C 1
ATOM 2281 O O . GLN A 1 273 ? -20.052 -7.886 0.597 1.00 92.50 273 GLN A O 1
ATOM 2286 N N . ASN A 1 274 ? -20.629 -5.782 0.001 1.00 94.25 274 ASN A N 1
ATOM 2287 C CA . ASN A 1 274 ? -21.105 -5.305 1.303 1.00 94.25 274 ASN A CA 1
ATOM 2288 C C . ASN A 1 274 ? -20.018 -5.310 2.392 1.00 94.25 274 ASN A C 1
ATOM 2290 O O . ASN A 1 274 ? -20.323 -5.356 3.586 1.00 94.25 274 ASN A O 1
ATOM 2294 N N . LYS A 1 275 ? -18.741 -5.270 1.988 1.00 95.81 275 LYS A N 1
ATOM 2295 C CA . LYS A 1 275 ? -17.590 -5.196 2.894 1.00 95.81 275 LYS A CA 1
ATOM 2296 C C . LYS A 1 275 ? -16.817 -3.913 2.668 1.00 95.81 275 LYS A C 1
ATOM 2298 O O . LYS A 1 275 ? -16.618 -3.483 1.532 1.00 95.81 275 LYS A O 1
ATOM 2303 N N . LEU A 1 276 ? -16.287 -3.360 3.750 1.00 96.38 276 LEU A N 1
ATOM 2304 C CA . LEU A 1 276 ? -15.271 -2.324 3.683 1.00 96.38 276 LEU A CA 1
ATOM 2305 C C . LEU A 1 276 ? -13.966 -2.933 3.152 1.00 96.38 276 LEU A C 1
ATOM 2307 O O . LEU A 1 276 ? -13.345 -3.789 3.791 1.00 96.38 276 LEU A O 1
ATOM 2311 N N . ARG A 1 277 ? -13.571 -2.497 1.960 1.00 94.50 277 ARG A N 1
ATOM 2312 C CA . ARG A 1 277 ? -12.422 -2.973 1.194 1.00 94.50 277 ARG A CA 1
ATOM 2313 C C . ARG A 1 277 ? -11.217 -2.085 1.468 1.00 94.50 277 ARG A C 1
ATOM 2315 O O . ARG A 1 277 ? -11.058 -1.045 0.839 1.00 94.50 277 ARG A O 1
ATOM 2322 N N . ILE A 1 278 ? -10.359 -2.508 2.392 1.00 94.94 278 ILE A N 1
ATOM 2323 C CA . ILE A 1 278 ? -9.118 -1.801 2.726 1.00 94.94 278 ILE A CA 1
ATOM 2324 C C . ILE A 1 278 ? -8.113 -1.931 1.578 1.00 94.94 278 ILE A C 1
ATOM 2326 O O . ILE A 1 278 ? -7.871 -3.028 1.062 1.00 94.94 278 ILE A O 1
ATOM 2330 N N . VAL A 1 279 ? -7.487 -0.808 1.244 1.00 92.56 279 VAL A N 1
ATOM 2331 C CA . VAL A 1 279 ? -6.348 -0.691 0.334 1.00 92.56 279 VAL A CA 1
ATOM 2332 C C . VAL A 1 279 ? -5.144 -0.225 1.138 1.00 92.56 279 VAL A C 1
ATOM 2334 O O . VAL A 1 279 ? -5.224 0.776 1.842 1.00 92.56 279 VAL A O 1
ATOM 2337 N N . LEU A 1 280 ? -4.029 -0.947 1.057 1.00 94.62 280 LEU A N 1
ATOM 2338 C CA . LEU A 1 280 ? -2.764 -0.541 1.668 1.00 94.62 280 LEU A CA 1
ATOM 2339 C C . LEU A 1 280 ? -1.752 -0.179 0.591 1.00 94.62 280 LEU A C 1
ATOM 2341 O O . LEU A 1 280 ? -1.529 -0.975 -0.314 1.00 94.62 280 LEU A O 1
ATOM 2345 N N . SER A 1 281 ? -1.096 0.967 0.728 1.00 91.88 281 SER A N 1
ATOM 2346 C CA . SER A 1 281 ? -0.116 1.456 -0.248 1.00 91.88 281 SER A CA 1
ATOM 2347 C C . SER A 1 281 ? 1.241 1.659 0.417 1.00 91.88 281 SER A C 1
ATOM 2349 O O . SER A 1 281 ? 1.358 2.469 1.331 1.00 91.88 281 SER A O 1
ATOM 2351 N N . GLY A 1 282 ? 2.258 0.909 -0.002 1.00 92.25 282 GLY A N 1
ATOM 2352 C CA . GLY A 1 282 ? 3.633 1.037 0.481 1.00 92.25 282 GLY A CA 1
ATOM 2353 C C . GLY A 1 282 ? 4.480 1.911 -0.442 1.00 92.25 282 GLY A C 1
ATOM 2354 O O . GLY A 1 282 ? 4.417 1.747 -1.658 1.00 92.25 282 GLY A O 1
ATOM 2355 N N . ASP A 1 283 ? 5.298 2.794 0.127 1.00 90.19 283 ASP A N 1
ATOM 2356 C CA . ASP A 1 283 ? 6.238 3.631 -0.627 1.00 90.19 283 ASP A CA 1
ATOM 2357 C C . ASP A 1 283 ? 7.563 3.828 0.128 1.00 90.19 283 ASP A C 1
ATOM 2359 O O . ASP A 1 283 ? 7.590 3.895 1.361 1.00 90.19 283 ASP A O 1
ATOM 2363 N N . ASP A 1 284 ? 8.661 3.926 -0.622 1.00 88.81 284 ASP A N 1
ATOM 2364 C CA . ASP A 1 284 ? 9.994 4.267 -0.121 1.00 88.81 284 ASP A CA 1
ATOM 2365 C C . ASP A 1 284 ? 10.377 5.659 -0.654 1.00 88.81 284 ASP A C 1
ATOM 2367 O O . ASP A 1 284 ? 10.802 5.796 -1.805 1.00 88.81 284 ASP A O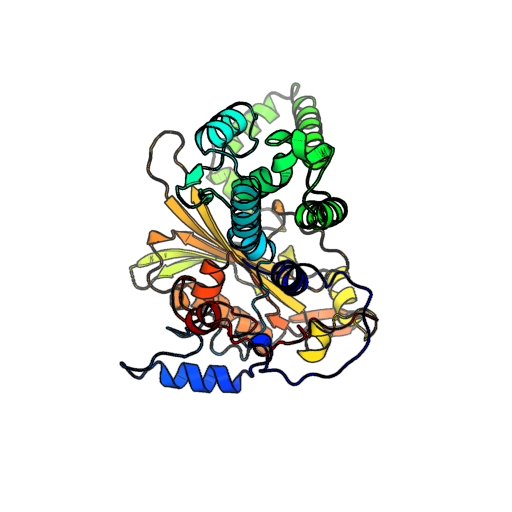 1
ATOM 2371 N N . PHE A 1 285 ? 10.328 6.693 0.189 1.00 83.19 285 PHE A N 1
ATOM 2372 C CA . PHE A 1 285 ? 10.713 8.051 -0.209 1.00 83.19 285 PHE A CA 1
ATOM 2373 C C . PHE A 1 285 ? 11.995 8.525 0.482 1.00 83.19 285 PHE A C 1
ATOM 2375 O O . PHE A 1 285 ? 12.305 8.178 1.625 1.00 83.19 285 PHE A O 1
ATOM 2382 N N . GLY A 1 286 ? 12.783 9.316 -0.246 1.00 81.38 286 GLY A N 1
ATOM 2383 C CA . GLY A 1 286 ? 14.011 9.920 0.259 1.00 81.38 286 GLY A CA 1
ATOM 2384 C C . GLY A 1 286 ? 13.734 11.245 0.962 1.00 81.38 286 GLY A C 1
ATOM 2385 O O . GLY A 1 286 ? 13.053 12.108 0.414 1.00 81.38 286 GLY A O 1
ATOM 2386 N N . VAL A 1 287 ? 14.311 11.431 2.146 1.00 76.06 287 VAL A N 1
ATOM 2387 C CA . VAL A 1 287 ? 14.421 12.735 2.803 1.00 76.06 287 VAL A CA 1
ATOM 2388 C C . VAL A 1 287 ? 15.847 13.223 2.579 1.00 76.06 287 VAL A C 1
ATOM 2390 O O . VAL A 1 287 ? 16.792 12.736 3.207 1.00 76.06 287 VAL A O 1
ATOM 2393 N N . SER A 1 288 ? 16.018 14.144 1.633 1.00 63.94 288 SER A N 1
ATOM 2394 C CA . SER A 1 288 ? 17.310 14.775 1.368 1.00 63.94 288 SER A CA 1
ATOM 2395 C C . SER A 1 288 ? 17.571 15.878 2.388 1.00 63.94 288 SER A C 1
ATOM 2397 O O . SER A 1 288 ? 16.727 16.755 2.578 1.00 63.94 288 SER A O 1
ATOM 2399 N N . ASN A 1 289 ? 18.756 15.881 2.999 1.00 59.78 289 ASN A N 1
ATOM 2400 C CA . ASN A 1 289 ? 19.249 17.075 3.674 1.00 59.78 289 ASN A CA 1
ATOM 2401 C C . ASN A 1 289 ? 19.640 18.104 2.593 1.00 59.78 289 ASN A C 1
ATOM 2403 O O . ASN A 1 289 ? 20.548 17.815 1.813 1.00 59.78 289 ASN A O 1
ATOM 2407 N N . PRO A 1 290 ? 19.017 19.295 2.534 1.00 54.31 290 PRO A N 1
ATOM 2408 C CA . PRO A 1 290 ? 19.367 20.309 1.537 1.00 54.31 290 PRO A CA 1
ATOM 2409 C C . PRO A 1 290 ? 20.826 20.799 1.634 1.00 54.31 290 PRO A C 1
ATOM 2411 O O . PRO A 1 290 ? 21.311 21.427 0.700 1.00 54.31 290 PRO A O 1
ATOM 2414 N N . ILE A 1 291 ? 21.537 20.498 2.731 1.00 53.81 291 ILE A N 1
ATOM 2415 C CA . ILE A 1 291 ? 22.916 20.939 3.004 1.00 53.81 291 ILE A CA 1
ATOM 2416 C C . ILE A 1 291 ? 23.924 19.759 2.977 1.00 53.81 291 ILE A C 1
ATOM 2418 O O . ILE A 1 291 ? 25.125 19.967 3.124 1.00 53.81 291 ILE A O 1
ATOM 2422 N N . GLY A 1 292 ? 23.500 18.503 2.761 1.00 49.19 292 GLY A N 1
ATOM 2423 C CA . GLY A 1 292 ? 24.427 17.358 2.812 1.00 49.19 292 GLY A CA 1
ATOM 2424 C C . GLY A 1 292 ? 23.965 16.091 2.086 1.00 49.19 292 GLY A C 1
ATOM 2425 O O . GLY A 1 292 ? 22.791 15.741 2.096 1.00 49.19 292 GLY A O 1
ATOM 2426 N N . GLY A 1 293 ? 24.919 15.360 1.498 1.00 51.31 293 GLY A N 1
ATOM 2427 C CA . GLY A 1 293 ? 24.696 14.223 0.586 1.00 51.31 293 GLY A CA 1
ATOM 2428 C C . GLY A 1 293 ? 24.216 12.897 1.199 1.00 51.31 293 GLY A C 1
ATOM 2429 O O . GLY A 1 293 ? 24.328 11.863 0.544 1.00 51.31 293 GLY A O 1
ATOM 2430 N N . ALA A 1 294 ? 23.707 12.884 2.434 1.00 55.97 294 ALA A N 1
ATOM 2431 C CA . ALA A 1 294 ? 23.143 11.677 3.039 1.00 55.97 294 ALA A CA 1
ATOM 2432 C C . ALA A 1 294 ? 21.629 11.607 2.777 1.00 55.97 294 ALA A C 1
ATOM 2434 O O . ALA A 1 294 ? 20.837 12.244 3.471 1.00 55.97 294 ALA A O 1
ATOM 2435 N N . GLU A 1 295 ? 21.225 10.816 1.780 1.00 66.19 295 GLU A N 1
ATOM 2436 C CA . GLU A 1 295 ? 19.819 10.472 1.549 1.00 66.19 295 GLU A CA 1
ATOM 2437 C C . GLU A 1 295 ? 19.375 9.406 2.560 1.00 66.19 295 GLU A C 1
ATOM 2439 O O . GLU A 1 295 ? 19.780 8.242 2.483 1.00 66.19 295 GLU A O 1
ATOM 2444 N N . ARG A 1 296 ? 18.519 9.783 3.515 1.00 82.19 296 ARG A N 1
ATOM 2445 C CA . ARG A 1 296 ? 17.808 8.806 4.351 1.00 82.19 296 ARG A CA 1
ATOM 2446 C C . ARG A 1 296 ? 16.530 8.408 3.636 1.00 82.19 296 ARG A C 1
ATOM 2448 O O . ARG A 1 296 ? 15.787 9.271 3.182 1.00 82.19 296 ARG A O 1
ATOM 2455 N N . LYS A 1 297 ? 16.264 7.107 3.541 1.00 89.31 297 LYS A N 1
ATOM 2456 C CA . LYS A 1 297 ? 15.008 6.596 2.983 1.00 89.31 297 LYS A CA 1
ATOM 2457 C C . LYS A 1 297 ? 14.054 6.225 4.104 1.00 89.31 297 LYS A C 1
ATOM 2459 O O . LYS A 1 297 ? 14.457 5.559 5.060 1.00 89.31 297 LYS A O 1
ATOM 2464 N N . LEU A 1 298 ? 12.806 6.642 3.974 1.00 92.19 298 LEU A N 1
ATOM 2465 C CA . LEU A 1 298 ? 11.710 6.247 4.842 1.00 92.19 298 LEU A CA 1
ATOM 2466 C C . LEU A 1 298 ? 10.797 5.304 4.067 1.00 92.19 298 LEU A C 1
ATOM 2468 O O . LEU A 1 298 ? 10.465 5.577 2.920 1.00 92.19 298 LEU A O 1
ATOM 2472 N N . PHE A 1 299 ? 10.405 4.216 4.717 1.00 95.25 299 PHE A N 1
ATOM 2473 C CA . PHE A 1 299 ? 9.308 3.369 4.285 1.00 95.25 299 PHE A CA 1
ATOM 2474 C C . PHE A 1 299 ? 8.028 3.870 4.950 1.00 95.25 299 PHE A C 1
ATOM 2476 O O . PHE A 1 299 ? 7.964 3.955 6.185 1.00 95.25 299 PHE A O 1
ATOM 2483 N N . ALA A 1 300 ? 7.021 4.173 4.144 1.00 94.62 300 ALA A N 1
ATOM 2484 C CA . ALA A 1 300 ? 5.693 4.540 4.599 1.00 94.62 300 ALA A CA 1
ATOM 2485 C C . ALA A 1 300 ? 4.648 3.542 4.103 1.00 94.62 300 ALA A C 1
ATOM 2487 O O . ALA A 1 300 ? 4.734 3.019 2.993 1.00 94.62 300 ALA A O 1
ATOM 2488 N N . LEU A 1 301 ? 3.649 3.299 4.946 1.00 96.38 301 LEU A N 1
ATOM 2489 C CA . LEU A 1 301 ? 2.440 2.570 4.594 1.00 96.38 301 LEU A CA 1
ATOM 2490 C C . LEU A 1 301 ? 1.254 3.511 4.756 1.00 96.38 301 LEU A C 1
ATOM 2492 O O . LEU A 1 301 ? 1.038 4.040 5.847 1.00 96.38 301 LEU A O 1
ATOM 2496 N N . TYR A 1 302 ? 0.485 3.683 3.695 1.00 94.12 302 TYR A N 1
ATOM 2497 C CA . TYR A 1 302 ? -0.743 4.464 3.656 1.00 94.12 302 TYR A CA 1
ATOM 2498 C C . TYR A 1 302 ? -1.951 3.536 3.553 1.00 94.12 302 TYR A C 1
ATOM 2500 O O . TYR A 1 302 ? -1.813 2.369 3.173 1.00 94.12 302 TYR A O 1
ATOM 2508 N N . MET A 1 303 ? -3.131 4.054 3.879 1.00 92.44 303 MET A N 1
ATOM 2509 C CA . MET A 1 303 ? -4.392 3.331 3.733 1.00 92.44 303 MET A CA 1
ATOM 2510 C C . MET A 1 303 ? -5.408 4.132 2.925 1.00 92.44 303 MET A C 1
ATOM 2512 O O . MET A 1 303 ? -5.451 5.350 3.021 1.00 92.44 303 MET A O 1
ATOM 2516 N N . ASP A 1 304 ? -6.242 3.430 2.170 1.00 90.50 304 ASP A N 1
ATOM 2517 C CA . ASP A 1 304 ? -7.452 3.956 1.540 1.00 90.50 304 ASP A CA 1
ATOM 2518 C C . ASP A 1 304 ? -8.529 2.851 1.488 1.00 90.50 304 ASP A C 1
ATOM 2520 O O . ASP A 1 304 ? -8.351 1.768 2.065 1.00 90.50 304 ASP A O 1
ATOM 2524 N N . THR A 1 305 ? -9.643 3.103 0.802 1.00 90.31 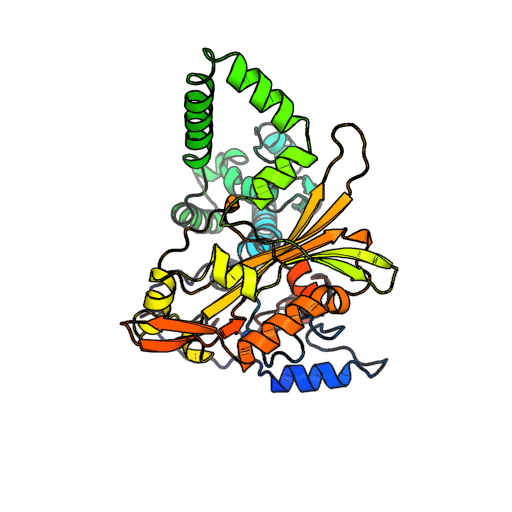305 THR A N 1
ATOM 2525 C CA . THR A 1 305 ? -10.714 2.131 0.568 1.00 90.31 305 THR A CA 1
ATOM 2526 C C . THR A 1 305 ? -11.164 2.073 -0.886 1.00 90.31 305 THR A C 1
ATOM 2528 O O . THR A 1 305 ? -11.143 3.063 -1.608 1.00 90.31 305 THR A O 1
ATOM 2531 N N . ASP A 1 306 ? -11.626 0.896 -1.304 1.00 87.62 306 ASP A N 1
ATOM 2532 C CA . ASP A 1 306 ? -12.123 0.619 -2.659 1.00 87.62 306 ASP A CA 1
ATOM 2533 C C . ASP A 1 306 ? -13.665 0.664 -2.751 1.00 87.62 306 ASP A C 1
ATOM 2535 O O . ASP A 1 306 ? -14.288 -0.028 -3.555 1.00 87.62 306 ASP A O 1
ATOM 2539 N N . ASN A 1 307 ? -14.319 1.413 -1.859 1.00 89.31 307 ASN A N 1
ATOM 2540 C CA . ASN A 1 307 ? -15.785 1.489 -1.778 1.00 89.31 307 ASN A CA 1
ATOM 2541 C C . ASN A 1 307 ? -16.360 2.814 -2.298 1.00 89.31 307 ASN A C 1
ATOM 2543 O O . ASN A 1 307 ? -17.578 2.972 -2.374 1.00 89.31 307 ASN A O 1
ATOM 2547 N N . ALA A 1 308 ? -15.510 3.781 -2.644 1.00 73.38 308 ALA A N 1
ATOM 2548 C CA . ALA A 1 308 ? -15.966 5.057 -3.174 1.00 73.38 308 ALA A CA 1
ATOM 2549 C C . ALA A 1 308 ? -16.448 4.905 -4.626 1.00 73.38 308 ALA A C 1
ATOM 2551 O O . ALA A 1 308 ? -15.732 4.380 -5.473 1.00 73.38 308 ALA A O 1
ATOM 2552 N N . LYS A 1 309 ? -17.638 5.439 -4.939 1.00 65.19 309 LYS A N 1
ATOM 2553 C CA . LYS A 1 309 ? -18.161 5.485 -6.322 1.00 65.19 309 LYS A CA 1
ATOM 2554 C C . LYS A 1 309 ? -17.293 6.328 -7.260 1.00 65.19 309 LYS A C 1
ATOM 2556 O O . LYS A 1 309 ? -17.307 6.118 -8.467 1.00 65.19 309 LYS A O 1
ATOM 2561 N N . ILE A 1 310 ? -16.569 7.303 -6.707 1.00 60.88 310 ILE A N 1
ATOM 2562 C CA . ILE A 1 310 ? -15.638 8.160 -7.440 1.00 60.88 310 ILE A CA 1
ATOM 2563 C C . ILE A 1 310 ? -14.331 8.225 -6.651 1.00 60.88 310 ILE A C 1
ATOM 2565 O O . ILE A 1 310 ? -14.315 8.696 -5.512 1.00 60.88 310 ILE A O 1
ATOM 2569 N N . TYR A 1 311 ? -13.234 7.789 -7.269 1.00 62.84 311 TYR A N 1
ATOM 2570 C CA . TYR A 1 311 ? -11.896 7.893 -6.692 1.00 62.84 311 TYR A CA 1
ATOM 2571 C C . TYR A 1 311 ? -11.400 9.338 -6.789 1.00 62.84 311 TYR A C 1
ATOM 2573 O O . TYR A 1 311 ? -10.848 9.756 -7.803 1.00 62.84 311 TYR A O 1
ATOM 2581 N N . ASN A 1 312 ? -11.614 10.103 -5.721 1.00 59.88 312 ASN A N 1
ATOM 2582 C CA . ASN A 1 312 ? -11.178 11.497 -5.610 1.00 59.88 312 ASN A CA 1
ATOM 2583 C C . ASN A 1 312 ? -10.200 11.725 -4.448 1.00 59.88 312 ASN A C 1
ATOM 2585 O O . ASN A 1 312 ? -9.921 12.880 -4.115 1.00 59.88 312 ASN A O 1
ATOM 2589 N N . THR A 1 313 ? -9.688 10.657 -3.823 1.00 63.50 313 THR A N 1
ATOM 2590 C CA . THR A 1 313 ? -8.734 10.769 -2.716 1.00 63.50 313 THR A CA 1
ATOM 2591 C C . THR A 1 313 ? -7.484 11.496 -3.194 1.00 63.50 313 THR A C 1
ATOM 2593 O O . THR A 1 313 ? -6.744 11.018 -4.056 1.00 63.50 313 THR A O 1
ATOM 2596 N N . LYS A 1 314 ? -7.241 12.689 -2.651 1.00 66.25 314 LYS A N 1
ATOM 2597 C CA . LYS A 1 314 ? -6.027 13.450 -2.953 1.00 66.25 314 LYS A CA 1
ATOM 2598 C C . LYS A 1 314 ? -4.857 12.891 -2.149 1.00 66.25 314 LYS A C 1
ATOM 2600 O O . LYS A 1 314 ? -5.033 12.401 -1.038 1.00 66.25 314 LYS A O 1
ATOM 2605 N N . ALA A 1 315 ? -3.635 13.048 -2.660 1.00 62.03 315 ALA A N 1
ATOM 2606 C CA . ALA A 1 315 ? -2.429 12.574 -1.973 1.00 62.03 315 ALA A CA 1
ATOM 2607 C C . ALA A 1 315 ? -2.285 13.126 -0.537 1.00 62.03 315 ALA A C 1
ATOM 2609 O O . ALA A 1 315 ? -1.802 12.430 0.347 1.00 62.03 315 ALA A O 1
ATOM 2610 N N . ASN A 1 316 ? -2.753 14.353 -0.281 1.00 62.53 316 ASN A N 1
ATOM 2611 C CA . ASN A 1 316 ? -2.736 14.974 1.049 1.00 62.53 316 ASN A CA 1
ATOM 2612 C C . ASN A 1 316 ? -3.858 14.493 1.992 1.00 62.53 316 ASN A C 1
ATOM 2614 O O . ASN A 1 316 ? -3.937 14.973 3.120 1.00 62.53 316 ASN A O 1
ATOM 2618 N N . GLN A 1 317 ? -4.727 13.591 1.535 1.00 72.50 317 GLN A N 1
ATOM 2619 C CA . GLN A 1 317 ? -5.824 13.010 2.311 1.00 72.50 317 GLN A CA 1
ATOM 2620 C C . GLN A 1 317 ? -5.573 11.544 2.676 1.00 72.50 317 GLN A C 1
ATOM 2622 O O . GLN A 1 317 ? -6.350 10.999 3.450 1.00 72.50 317 GLN A O 1
ATOM 2627 N N . LEU A 1 318 ? -4.504 10.920 2.163 1.00 83.06 318 LEU A N 1
ATOM 2628 C CA . LEU A 1 318 ? -4.163 9.525 2.448 1.00 83.06 318 LEU A CA 1
ATOM 2629 C C . LEU A 1 318 ? -3.628 9.374 3.879 1.00 83.06 318 LEU A C 1
ATOM 2631 O O . LEU A 1 318 ? -2.533 9.867 4.178 1.00 83.06 318 LEU A O 1
ATOM 2635 N N . PRO A 1 319 ? -4.345 8.674 4.776 1.00 89.12 319 PRO A N 1
ATOM 2636 C CA . PRO A 1 319 ? -3.867 8.462 6.129 1.00 89.12 319 PRO A CA 1
ATOM 2637 C C . PRO A 1 319 ? -2.608 7.592 6.159 1.00 89.12 319 PRO A C 1
ATOM 2639 O O . PRO A 1 319 ? -2.530 6.535 5.529 1.00 89.12 319 PRO A O 1
ATOM 2642 N N . LEU A 1 320 ? -1.631 8.026 6.952 1.00 91.88 320 LEU A N 1
ATOM 2643 C CA . LEU A 1 320 ? -0.413 7.274 7.231 1.00 91.88 320 LEU A CA 1
ATOM 2644 C C . LEU A 1 320 ? -0.692 6.211 8.304 1.00 91.88 320 LEU A C 1
ATOM 2646 O O . LEU A 1 320 ? -1.138 6.529 9.401 1.00 91.88 320 LEU A O 1
ATOM 2650 N N . VAL A 1 321 ? -0.390 4.951 8.008 1.00 96.44 321 VAL A N 1
ATOM 2651 C CA . VAL A 1 321 ? -0.532 3.809 8.927 1.00 96.44 321 VAL A CA 1
ATOM 2652 C C . VAL A 1 321 ? 0.786 3.494 9.619 1.00 96.44 321 VAL A C 1
ATOM 2654 O O . VAL A 1 321 ? 0.813 3.193 10.810 1.00 96.44 321 VAL A O 1
ATOM 2657 N N . LEU A 1 322 ? 1.892 3.526 8.878 1.00 97.31 322 LEU A N 1
ATOM 2658 C CA . LEU A 1 322 ? 3.197 3.119 9.385 1.00 97.31 322 LEU A CA 1
ATOM 2659 C C . LEU A 1 322 ? 4.301 3.977 8.777 1.00 97.31 322 LEU A C 1
ATOM 2661 O O . LEU A 1 322 ? 4.268 4.264 7.585 1.00 97.31 322 LEU A O 1
ATOM 2665 N N . LEU A 1 323 ? 5.297 4.337 9.587 1.00 96.44 323 LEU A N 1
ATOM 2666 C CA . LEU A 1 323 ? 6.497 5.039 9.139 1.00 96.44 323 LEU A CA 1
ATOM 2667 C C . LEU A 1 323 ? 7.740 4.473 9.828 1.00 96.44 323 LEU A C 1
ATOM 2669 O O . LEU A 1 323 ? 7.830 4.448 11.059 1.00 96.44 323 LEU A O 1
ATOM 2673 N N . CYS A 1 324 ? 8.716 4.041 9.036 1.00 96.19 324 CYS A N 1
ATOM 2674 C CA . CYS A 1 324 ? 9.978 3.504 9.532 1.00 96.19 324 CYS A CA 1
ATOM 2675 C C . CYS A 1 324 ? 11.136 3.952 8.644 1.00 96.19 324 CYS A C 1
ATOM 2677 O O . CYS A 1 324 ? 11.001 4.046 7.429 1.00 96.19 324 CYS A O 1
ATOM 2679 N N . GLU A 1 325 ? 12.303 4.199 9.229 1.00 94.94 325 GLU A N 1
ATOM 2680 C CA . GLU A 1 325 ? 13.501 4.389 8.421 1.00 94.94 325 GLU A CA 1
ATOM 2681 C C . GLU A 1 325 ? 13.888 3.079 7.740 1.00 94.94 325 GLU A C 1
ATOM 2683 O O . GLU A 1 325 ? 14.040 2.042 8.385 1.00 94.94 325 GLU A O 1
ATOM 2688 N N . ARG A 1 326 ? 14.086 3.125 6.424 1.00 93.38 326 ARG A N 1
ATOM 2689 C CA . ARG A 1 326 ? 14.285 1.933 5.603 1.00 93.38 326 ARG A CA 1
ATOM 2690 C C . ARG A 1 326 ? 15.504 1.117 6.034 1.00 93.38 326 ARG A C 1
ATOM 2692 O O . ARG A 1 326 ? 15.457 -0.108 6.005 1.00 93.38 326 ARG A O 1
ATOM 2699 N N . SER A 1 327 ? 16.571 1.786 6.471 1.00 93.00 327 SER A N 1
ATOM 2700 C CA . SER A 1 327 ? 17.797 1.151 6.977 1.00 93.00 327 SER A CA 1
ATOM 2701 C C . SER A 1 327 ? 17.592 0.388 8.292 1.00 93.00 327 SER A C 1
ATOM 2703 O O . SER A 1 327 ? 18.401 -0.474 8.629 1.00 93.00 327 SER A O 1
ATOM 2705 N N . HIS A 1 328 ? 16.520 0.677 9.037 1.00 94.94 328 HIS A N 1
ATOM 2706 C CA . HIS A 1 328 ? 16.188 -0.015 10.280 1.00 94.94 328 HIS A CA 1
ATOM 2707 C C . HIS A 1 328 ? 15.454 -1.340 10.048 1.00 94.94 328 HIS A C 1
ATOM 2709 O O . HIS A 1 328 ? 15.433 -2.182 10.947 1.00 94.94 328 HIS A O 1
ATOM 2715 N N . ILE A 1 329 ? 14.866 -1.537 8.865 1.00 94.75 329 ILE A N 1
ATOM 2716 C CA . ILE A 1 329 ? 14.017 -2.689 8.557 1.00 94.75 329 ILE A CA 1
ATOM 2717 C C . ILE A 1 329 ? 14.890 -3.900 8.214 1.00 94.75 329 ILE A C 1
ATOM 2719 O O . ILE A 1 329 ? 15.409 -4.019 7.105 1.00 94.75 329 ILE A O 1
ATOM 2723 N N . THR A 1 330 ? 15.019 -4.832 9.157 1.00 91.69 330 THR A N 1
ATOM 2724 C CA . THR A 1 330 ? 15.680 -6.134 8.948 1.00 91.69 330 THR A CA 1
ATOM 2725 C C . THR A 1 330 ? 14.689 -7.219 8.529 1.00 91.69 330 THR A C 1
ATOM 2727 O O . THR A 1 330 ? 14.989 -8.020 7.643 1.00 91.69 330 THR A O 1
ATOM 2730 N N . ASP A 1 331 ? 13.489 -7.219 9.114 1.00 92.25 331 ASP A N 1
ATOM 2731 C CA . ASP A 1 331 ? 12.375 -8.081 8.720 1.00 92.25 331 ASP A CA 1
ATOM 2732 C C . ASP A 1 331 ? 11.085 -7.272 8.564 1.00 92.25 331 ASP A C 1
ATOM 2734 O O . ASP A 1 331 ? 10.598 -6.617 9.484 1.00 92.25 331 ASP A O 1
ATOM 2738 N N . LEU A 1 332 ? 10.501 -7.354 7.370 1.00 93.69 332 LEU A N 1
ATOM 2739 C CA . LEU A 1 332 ? 9.266 -6.656 7.050 1.00 93.69 332 LEU A CA 1
ATOM 2740 C C . LEU A 1 332 ? 8.054 -7.300 7.740 1.00 93.69 332 LEU A C 1
ATOM 2742 O O . LEU A 1 332 ? 7.091 -6.605 8.041 1.00 93.69 332 LEU A O 1
ATOM 2746 N N . ASN A 1 333 ? 8.089 -8.608 8.033 1.00 94.62 333 ASN A N 1
ATOM 2747 C CA . ASN A 1 333 ? 7.014 -9.267 8.787 1.00 94.62 333 ASN A CA 1
ATOM 2748 C C . ASN A 1 333 ? 6.923 -8.739 10.217 1.00 94.62 333 ASN A C 1
ATOM 2750 O O . ASN A 1 333 ? 5.827 -8.597 10.756 1.00 94.62 333 ASN A O 1
ATOM 2754 N N . GLU A 1 334 ? 8.072 -8.440 10.816 1.00 96.12 334 GLU A N 1
ATOM 2755 C CA . GLU A 1 334 ? 8.138 -7.856 12.145 1.00 96.12 334 GLU A CA 1
ATOM 2756 C C . GLU A 1 334 ? 7.526 -6.450 12.154 1.00 96.12 334 GLU A C 1
ATOM 2758 O O . GLU A 1 334 ? 6.640 -6.164 12.964 1.00 96.12 334 GLU A O 1
ATOM 2763 N N . LEU A 1 335 ? 7.921 -5.614 11.188 1.00 97.31 335 LEU A N 1
ATOM 2764 C CA . LEU A 1 335 ? 7.386 -4.264 11.016 1.00 97.31 335 LEU A CA 1
ATOM 2765 C C . LEU A 1 335 ? 5.866 -4.260 10.778 1.00 97.31 335 LEU A C 1
ATOM 2767 O O . LEU A 1 335 ? 5.156 -3.416 11.315 1.00 97.31 335 LEU A O 1
ATOM 2771 N N . PHE A 1 336 ? 5.356 -5.224 10.004 1.00 97.50 336 PHE A N 1
ATOM 2772 C CA . PHE A 1 336 ? 3.926 -5.378 9.708 1.00 97.50 336 PHE A CA 1
ATOM 2773 C C . PHE A 1 336 ? 3.146 -6.114 10.805 1.00 97.50 336 PHE A C 1
ATOM 2775 O O . PHE A 1 336 ? 1.930 -6.264 10.689 1.00 97.50 336 PHE A O 1
ATOM 2782 N N . SER A 1 337 ? 3.789 -6.575 11.879 1.00 97.00 337 SER A N 1
ATOM 2783 C CA . SER A 1 337 ? 3.099 -7.303 12.946 1.00 97.00 337 SER A CA 1
ATOM 2784 C C . SER A 1 337 ? 1.922 -6.539 13.587 1.00 97.00 337 SER A C 1
ATOM 2786 O O . SER A 1 337 ? 0.874 -7.175 13.760 1.00 97.00 337 SER A O 1
ATOM 2788 N N . PRO A 1 338 ? 1.991 -5.219 13.889 1.00 97.81 338 PRO A N 1
ATOM 2789 C CA . PRO A 1 338 ? 0.821 -4.470 14.356 1.00 97.81 338 PRO A CA 1
ATOM 2790 C C . PRO A 1 338 ? -0.263 -4.338 13.276 1.00 97.81 338 PRO A C 1
ATOM 2792 O O . PRO A 1 338 ? -1.429 -4.600 13.564 1.00 97.81 338 PRO A O 1
ATOM 2795 N N . VAL A 1 339 ? 0.120 -4.051 12.024 1.00 97.88 339 VAL A N 1
ATOM 2796 C CA . VAL A 1 339 ? -0.793 -3.950 10.865 1.00 97.88 339 VAL A CA 1
ATOM 2797 C C . VAL A 1 339 ? -1.587 -5.246 10.698 1.00 97.88 339 VAL A C 1
ATOM 2799 O O . VAL A 1 339 ? -2.813 -5.241 10.640 1.00 97.88 339 VAL A O 1
ATOM 2802 N N . LYS A 1 340 ? -0.894 -6.389 10.684 1.00 97.31 340 LYS A N 1
ATOM 2803 C CA . LYS A 1 340 ? -1.500 -7.717 10.557 1.00 97.31 340 LYS A CA 1
ATOM 2804 C C . LYS A 1 340 ? -2.432 -8.035 11.726 1.00 97.31 340 LYS A C 1
ATOM 2806 O O . LYS A 1 340 ? -3.480 -8.641 11.516 1.00 97.31 340 LYS A O 1
ATOM 2811 N N . ARG A 1 341 ? -2.061 -7.658 12.952 1.00 97.50 341 ARG A N 1
ATOM 2812 C CA . ARG A 1 341 ? -2.899 -7.871 14.140 1.00 97.50 341 ARG A CA 1
ATOM 2813 C C . ARG A 1 341 ? -4.210 -7.097 14.033 1.00 97.50 341 ARG A C 1
ATOM 2815 O O . ARG A 1 341 ? -5.265 -7.682 14.268 1.00 97.50 341 ARG A O 1
ATOM 2822 N N . ASP A 1 342 ? -4.139 -5.826 13.648 1.00 97.81 342 ASP A N 1
ATOM 2823 C CA . ASP A 1 342 ? -5.327 -4.990 13.483 1.00 97.81 342 ASP A CA 1
ATOM 2824 C C . ASP A 1 342 ? -6.200 -5.464 12.326 1.00 97.81 342 ASP A C 1
ATOM 2826 O O . ASP A 1 342 ? -7.398 -5.647 12.525 1.00 97.81 342 ASP A O 1
ATOM 2830 N N . LEU A 1 343 ? -5.614 -5.758 11.159 1.00 97.94 343 LEU A N 1
ATOM 2831 C CA . LEU A 1 343 ? -6.358 -6.325 10.032 1.00 97.94 343 LEU A CA 1
ATOM 2832 C C . LEU A 1 343 ? -7.063 -7.620 10.423 1.00 97.94 343 LEU A C 1
ATOM 2834 O O . LEU A 1 343 ? -8.248 -7.762 10.150 1.00 97.94 343 LEU A O 1
ATOM 2838 N N . LYS A 1 344 ? -6.375 -8.544 11.106 1.00 97.62 344 LYS A N 1
ATOM 2839 C CA . LYS A 1 344 ? -6.992 -9.798 11.550 1.00 97.62 344 LYS A CA 1
ATOM 2840 C C . LYS A 1 344 ? -8.189 -9.538 12.461 1.00 97.62 344 LYS A C 1
ATOM 2842 O O . LYS A 1 344 ? -9.264 -10.074 12.222 1.00 97.62 344 LYS A O 1
ATOM 2847 N N . ARG A 1 345 ? -8.010 -8.694 13.479 1.00 97.75 345 ARG A N 1
ATOM 2848 C CA . ARG A 1 345 ? -9.074 -8.339 14.424 1.00 97.75 345 ARG A CA 1
ATOM 2849 C C . ARG A 1 345 ? -10.275 -7.715 13.712 1.00 97.75 345 ARG A C 1
ATOM 2851 O O . ARG A 1 345 ? -11.404 -8.069 14.025 1.00 97.75 345 ARG A O 1
ATOM 2858 N N . LEU A 1 346 ? -10.032 -6.812 12.766 1.00 97.69 346 LEU A N 1
ATOM 2859 C CA . LEU A 1 346 ? -11.072 -6.133 11.994 1.00 97.69 346 LEU A CA 1
ATOM 2860 C C . LEU A 1 346 ? -11.782 -7.069 11.012 1.00 97.69 346 LEU A C 1
ATOM 2862 O O . LEU A 1 346 ? -12.996 -6.996 10.881 1.00 97.69 346 LEU A O 1
ATOM 2866 N N . MET A 1 347 ? -11.054 -7.970 10.355 1.00 96.94 347 MET A N 1
ATOM 2867 C CA . MET A 1 347 ? -11.637 -8.959 9.446 1.00 96.94 347 MET A CA 1
ATOM 2868 C C . MET A 1 347 ? -12.483 -9.998 10.194 1.00 96.94 347 MET A C 1
ATOM 2870 O O . MET A 1 347 ? -13.529 -10.399 9.695 1.00 96.94 347 MET A O 1
ATOM 2874 N N . ASP A 1 348 ? -12.064 -10.404 11.396 1.00 96.31 348 ASP A N 1
ATOM 2875 C CA . ASP A 1 348 ? -12.814 -11.360 12.219 1.00 96.31 348 ASP A CA 1
ATOM 2876 C C . ASP A 1 348 ? -14.064 -10.693 12.852 1.00 96.31 348 ASP A C 1
ATOM 2878 O O . ASP A 1 348 ? -15.160 -11.264 12.871 1.00 96.31 348 ASP A O 1
ATOM 2882 N N . ASN A 1 349 ? -13.928 -9.452 13.341 1.00 96.69 349 ASN A N 1
ATOM 2883 C CA . ASN A 1 349 ? -14.946 -8.809 14.183 1.00 96.69 349 ASN A CA 1
ATOM 2884 C C . ASN A 1 349 ? -15.773 -7.715 13.494 1.00 96.69 349 ASN A C 1
ATOM 2886 O O . ASN A 1 349 ? -16.825 -7.362 14.018 1.00 96.69 349 ASN A O 1
ATOM 2890 N N . GLY A 1 350 ? -15.353 -7.186 12.344 1.00 96.75 350 GLY A N 1
ATOM 2891 C CA . GLY A 1 350 ? -15.980 -6.023 11.708 1.00 96.75 350 GLY A CA 1
ATOM 2892 C C . GLY A 1 350 ? -15.948 -4.752 12.570 1.00 96.75 350 GLY A C 1
ATOM 2893 O O . GLY A 1 350 ? -15.239 -4.674 13.577 1.00 96.75 350 GLY A O 1
ATOM 2894 N N . ILE A 1 351 ? -16.727 -3.748 12.166 1.00 96.75 351 ILE A N 1
ATOM 2895 C CA . ILE A 1 351 ? -17.002 -2.524 12.936 1.00 96.75 351 ILE A CA 1
ATOM 2896 C C . ILE A 1 351 ? -18.518 -2.324 13.012 1.00 96.75 351 ILE A C 1
ATOM 2898 O O . ILE A 1 351 ? -19.212 -2.427 12.007 1.00 96.75 351 ILE A O 1
ATOM 2902 N N . THR A 1 352 ? -19.042 -2.012 14.192 1.00 96.19 352 THR A N 1
ATOM 2903 C CA . THR A 1 352 ? -20.447 -1.623 14.359 1.00 96.19 352 THR A CA 1
ATOM 2904 C C . THR A 1 352 ? -20.688 -0.217 13.804 1.00 96.19 352 THR A C 1
ATOM 2906 O O . THR A 1 352 ? -19.989 0.721 14.191 1.00 96.19 352 THR A O 1
ATOM 2909 N N . VAL A 1 353 ? -21.681 -0.066 12.926 1.00 95.12 353 VAL A N 1
ATOM 2910 C CA . VAL A 1 353 ? -22.081 1.209 12.306 1.00 95.12 353 VAL A CA 1
ATOM 2911 C C . VAL A 1 353 ? -23.600 1.389 12.343 1.00 95.12 353 VAL A C 1
ATOM 2913 O O . VAL A 1 353 ? -24.346 0.417 12.446 1.00 95.12 353 VAL A O 1
ATOM 2916 N N . GLN A 1 354 ? -24.068 2.631 12.236 1.00 93.06 354 GLN A N 1
ATOM 2917 C CA . GLN A 1 354 ? -25.488 2.944 12.062 1.00 93.06 354 GLN A CA 1
ATOM 2918 C C . GLN A 1 354 ? -25.809 3.061 10.569 1.00 93.06 354 GLN A C 1
ATOM 2920 O O . GLN A 1 354 ? -25.136 3.787 9.843 1.00 93.06 354 GLN A O 1
ATOM 2925 N N . TYR A 1 355 ? -26.842 2.362 10.103 1.00 92.00 355 TYR A N 1
ATOM 2926 C CA . TYR A 1 355 ? -27.335 2.471 8.729 1.00 92.00 355 TYR A CA 1
ATOM 2927 C C . TYR A 1 355 ? -28.863 2.402 8.726 1.00 92.00 355 TYR A C 1
ATOM 2929 O O . TYR A 1 355 ? -29.452 1.447 9.231 1.00 92.00 355 TYR A O 1
ATOM 2937 N N . ASN A 1 356 ? -29.509 3.437 8.181 1.00 89.56 356 ASN A N 1
ATOM 2938 C CA . ASN A 1 356 ? -30.968 3.615 8.198 1.00 89.56 356 ASN A CA 1
ATOM 2939 C C . ASN A 1 356 ? -31.586 3.483 9.607 1.00 89.56 356 ASN A C 1
ATOM 2941 O O . ASN A 1 356 ? -32.648 2.891 9.775 1.00 89.56 356 ASN A O 1
ATOM 2945 N N . GLY A 1 357 ? -30.897 4.012 10.627 1.00 88.62 357 GLY A N 1
ATOM 2946 C CA . GLY A 1 357 ? -31.337 3.967 12.029 1.00 88.62 357 GLY A CA 1
ATOM 2947 C C . GLY A 1 357 ? -31.206 2.598 12.705 1.00 88.62 357 GLY A C 1
ATOM 2948 O O . GLY A 1 357 ? -31.688 2.431 13.822 1.00 88.62 357 GLY A O 1
ATOM 2949 N N . ILE A 1 358 ? -30.580 1.623 12.038 1.00 93.06 358 ILE A N 1
ATOM 2950 C CA . ILE A 1 358 ? -30.357 0.274 12.559 1.00 93.06 358 ILE A CA 1
ATOM 2951 C C . ILE A 1 358 ? -28.857 0.050 12.732 1.00 93.06 358 ILE A C 1
ATOM 2953 O O . ILE A 1 358 ? -28.057 0.314 11.829 1.00 93.06 358 ILE A O 1
ATOM 2957 N N . GLU A 1 359 ? -28.488 -0.506 13.882 1.00 95.81 359 GLU A N 1
ATOM 2958 C CA . GLU A 1 359 ? -27.128 -0.953 14.140 1.00 95.81 359 GLU A CA 1
ATOM 2959 C C . GLU A 1 359 ? -26.797 -2.172 13.264 1.00 95.81 359 GLU A C 1
ATOM 2961 O O . GLU A 1 359 ? -27.482 -3.197 13.300 1.00 95.81 359 GLU A O 1
ATOM 2966 N N . ARG A 1 360 ? -25.744 -2.060 12.451 1.00 95.06 360 ARG A N 1
ATOM 2967 C CA . ARG A 1 360 ? -25.269 -3.126 11.564 1.00 95.06 360 ARG A CA 1
ATOM 2968 C C . ARG A 1 360 ? -23.778 -3.362 11.743 1.00 95.06 360 ARG A C 1
ATOM 2970 O O . ARG A 1 360 ? -23.002 -2.445 12.001 1.00 95.06 360 ARG A O 1
ATOM 2977 N N . LYS A 1 361 ? -23.365 -4.613 11.547 1.00 96.44 361 LYS A N 1
ATOM 2978 C CA . LYS A 1 361 ? -21.954 -4.997 11.488 1.00 96.44 361 LYS A CA 1
ATOM 2979 C C . LYS A 1 361 ? -21.418 -4.729 10.081 1.00 96.44 361 LYS A C 1
ATOM 2981 O O . LYS A 1 361 ? -21.831 -5.387 9.131 1.00 96.44 361 LYS A O 1
ATOM 2986 N N . LEU A 1 362 ? -20.487 -3.790 9.959 1.00 96.88 362 LEU A N 1
ATOM 2987 C CA . LEU A 1 362 ? -19.706 -3.567 8.749 1.00 96.88 362 LEU A CA 1
ATOM 2988 C C . LEU A 1 362 ? -18.554 -4.575 8.708 1.00 96.88 362 LEU A C 1
ATOM 2990 O O . LEU A 1 362 ? -17.604 -4.488 9.490 1.00 96.88 362 LEU A O 1
ATOM 2994 N N . GLU A 1 363 ? -18.654 -5.556 7.817 1.00 97.56 363 GLU A N 1
ATOM 2995 C CA . GLU A 1 363 ? -17.583 -6.523 7.580 1.00 97.56 363 GLU A CA 1
ATOM 2996 C C . GLU A 1 363 ? -16.408 -5.875 6.839 1.00 97.56 363 GLU A C 1
ATOM 2998 O O . GLU A 1 363 ? -16.583 -4.934 6.066 1.00 97.56 363 GLU A O 1
ATOM 3003 N N . ILE A 1 364 ? -15.194 -6.377 7.076 1.00 97.12 364 ILE A N 1
ATOM 3004 C CA . ILE A 1 364 ? -13.955 -5.773 6.573 1.00 97.12 364 ILE A CA 1
ATOM 3005 C C . ILE A 1 364 ? -13.133 -6.825 5.832 1.00 97.12 364 ILE A C 1
ATOM 3007 O O . ILE A 1 364 ? -13.009 -7.966 6.279 1.00 97.12 364 ILE A O 1
ATOM 3011 N N . CYS A 1 365 ? -12.519 -6.434 4.717 1.00 95.50 365 CYS A N 1
ATOM 3012 C CA . CYS A 1 365 ? -11.534 -7.245 4.009 1.00 95.50 365 CYS A CA 1
ATOM 3013 C C . CYS A 1 365 ? -10.363 -6.398 3.498 1.00 95.50 365 CYS A C 1
ATOM 3015 O O . CYS A 1 365 ? -10.522 -5.226 3.170 1.00 95.50 365 CYS A O 1
ATOM 3017 N N . LEU A 1 366 ? -9.185 -7.014 3.375 1.00 94.81 366 LEU A N 1
ATOM 3018 C CA . LEU A 1 366 ? -8.066 -6.441 2.628 1.00 94.81 366 LEU A CA 1
ATOM 3019 C C . LEU A 1 366 ? -8.267 -6.741 1.138 1.00 94.81 366 LEU A C 1
ATOM 3021 O O . LEU A 1 366 ? -8.150 -7.898 0.732 1.00 94.81 366 LEU A O 1
ATOM 3025 N N . ALA A 1 367 ? -8.576 -5.712 0.349 1.00 89.69 367 ALA A N 1
ATOM 3026 C CA . ALA A 1 367 ? -8.822 -5.845 -1.083 1.00 89.69 367 ALA A CA 1
ATOM 3027 C C . ALA A 1 367 ? -7.536 -5.716 -1.898 1.00 89.69 367 ALA A C 1
ATOM 3029 O O . ALA A 1 367 ? -7.294 -6.559 -2.763 1.00 89.69 367 ALA A O 1
ATOM 3030 N N . TYR A 1 368 ? -6.711 -4.702 -1.595 1.00 87.81 368 TYR A N 1
ATOM 3031 C CA . TYR A 1 368 ? -5.496 -4.414 -2.355 1.00 87.81 368 TYR A CA 1
ATOM 3032 C C . TYR A 1 368 ? -4.292 -4.025 -1.489 1.00 87.81 368 TYR A C 1
ATOM 3034 O O . TYR A 1 368 ? -4.409 -3.419 -0.425 1.00 87.81 368 TYR A O 1
ATOM 3042 N N . VAL A 1 369 ? -3.116 -4.352 -2.012 1.00 90.56 369 VAL A N 1
ATOM 3043 C CA . VAL A 1 369 ? -1.782 -3.992 -1.557 1.00 90.56 369 VAL A CA 1
ATOM 3044 C C . VAL A 1 369 ? -1.053 -3.419 -2.766 1.00 90.56 369 VAL A C 1
ATOM 3046 O O . VAL A 1 369 ? -0.718 -4.143 -3.708 1.00 90.56 369 VAL A O 1
ATOM 3049 N N . LEU A 1 370 ? -0.830 -2.115 -2.727 1.00 86.31 370 LEU A N 1
ATOM 3050 C CA . LEU A 1 370 ? -0.208 -1.315 -3.769 1.00 86.31 370 LEU A CA 1
ATOM 3051 C C . LEU A 1 370 ? 1.202 -0.921 -3.329 1.00 86.31 370 LEU A C 1
ATOM 3053 O O . LEU A 1 370 ? 1.455 -0.702 -2.148 1.00 86.31 370 LEU A O 1
ATOM 3057 N N . ALA A 1 371 ? 2.126 -0.864 -4.274 1.00 85.31 371 ALA A N 1
ATOM 3058 C CA . ALA A 1 371 ? 3.459 -0.278 -4.159 1.00 85.31 371 ALA A CA 1
ATOM 3059 C C . ALA A 1 371 ? 4.100 -0.348 -5.550 1.00 85.31 371 ALA A C 1
ATOM 3061 O O . ALA A 1 371 ? 3.533 -0.958 -6.464 1.00 85.31 371 ALA A O 1
ATOM 3062 N N . ASP A 1 372 ? 5.316 0.178 -5.688 1.00 80.75 372 ASP A N 1
ATOM 3063 C CA . ASP A 1 372 ? 6.153 -0.203 -6.820 1.00 80.75 372 ASP A CA 1
ATOM 3064 C C . ASP A 1 372 ? 6.302 -1.738 -6.878 1.00 80.75 372 ASP A C 1
ATOM 3066 O O . ASP A 1 372 ? 6.161 -2.471 -5.885 1.00 80.75 372 ASP A O 1
ATOM 3070 N N . ASN A 1 373 ? 6.587 -2.275 -8.062 1.00 76.44 373 ASN A N 1
ATOM 3071 C CA . ASN A 1 373 ? 6.600 -3.725 -8.232 1.00 76.44 373 ASN A CA 1
ATOM 3072 C C . ASN A 1 373 ? 7.579 -4.447 -7.290 1.00 76.44 373 ASN A C 1
ATOM 3074 O O . ASN A 1 373 ? 7.340 -5.600 -6.910 1.00 76.44 373 ASN A O 1
ATOM 3078 N N . LEU A 1 374 ? 8.693 -3.799 -6.934 1.00 83.69 374 LEU A N 1
ATOM 3079 C CA . LEU A 1 374 ? 9.676 -4.353 -6.008 1.00 83.69 374 LEU A CA 1
ATOM 3080 C C . LEU A 1 374 ? 9.175 -4.334 -4.562 1.00 83.69 374 LEU A C 1
ATOM 3082 O O . LEU A 1 374 ? 9.428 -5.309 -3.847 1.00 83.69 374 LEU A O 1
ATOM 3086 N N . GLY A 1 375 ? 8.483 -3.279 -4.142 1.00 88.00 375 GLY A N 1
ATOM 3087 C CA . GLY A 1 375 ? 7.857 -3.134 -2.833 1.00 88.00 375 GLY A CA 1
ATOM 3088 C C . GLY A 1 375 ? 6.719 -4.127 -2.638 1.00 88.00 375 GLY A C 1
ATOM 3089 O O . GLY A 1 375 ? 6.705 -4.842 -1.633 1.00 88.00 375 GLY A O 1
ATOM 3090 N N . VAL A 1 376 ? 5.841 -4.299 -3.635 1.00 87.62 376 VAL A N 1
ATOM 3091 C CA . VAL A 1 376 ? 4.799 -5.344 -3.606 1.00 87.62 376 VAL A CA 1
ATOM 3092 C C . VAL A 1 376 ? 5.438 -6.721 -3.459 1.00 87.62 376 VAL A C 1
ATOM 3094 O O . VAL A 1 376 ? 5.091 -7.472 -2.546 1.00 87.62 376 VAL A O 1
ATOM 3097 N N . CYS A 1 377 ? 6.417 -7.060 -4.307 1.00 87.00 377 CYS A N 1
ATOM 3098 C CA . CYS A 1 377 ? 7.124 -8.337 -4.194 1.00 87.00 377 CYS A CA 1
ATOM 3099 C C . CYS A 1 377 ? 7.713 -8.538 -2.792 1.00 87.00 377 CYS A C 1
ATOM 3101 O O . CYS A 1 377 ? 7.616 -9.628 -2.233 1.00 87.00 377 CYS A O 1
ATOM 3103 N N . GLU A 1 378 ? 8.296 -7.498 -2.204 1.00 91.25 378 GLU A N 1
ATOM 3104 C CA . GLU A 1 378 ? 8.883 -7.569 -0.873 1.00 91.25 378 GLU A CA 1
ATOM 3105 C C . GLU A 1 378 ? 7.856 -7.852 0.235 1.00 91.25 378 GLU A C 1
ATOM 3107 O O . GLU A 1 378 ? 8.116 -8.720 1.082 1.00 91.25 378 GLU A O 1
ATOM 3112 N N . MET A 1 379 ? 6.709 -7.161 0.208 1.00 93.50 379 MET A N 1
ATOM 3113 C CA . MET A 1 379 ? 5.582 -7.338 1.140 1.00 93.50 379 MET A CA 1
ATOM 3114 C C . MET A 1 379 ? 4.928 -8.719 1.001 1.00 93.50 379 MET A C 1
ATOM 3116 O O . MET A 1 379 ? 4.519 -9.344 1.984 1.00 93.50 379 MET A O 1
ATOM 3120 N N . LEU A 1 380 ? 4.876 -9.250 -0.219 1.00 90.81 380 LEU A N 1
ATOM 3121 C CA . LEU A 1 380 ? 4.353 -10.590 -0.490 1.00 90.81 380 LEU A CA 1
ATOM 3122 C C . LEU A 1 380 ? 5.377 -11.708 -0.237 1.00 90.81 380 LEU A C 1
ATOM 3124 O O . LEU A 1 380 ? 5.050 -12.887 -0.361 1.00 90.81 380 LEU A O 1
ATOM 3128 N N . GLY A 1 381 ? 6.614 -11.366 0.134 1.00 89.19 381 GLY A N 1
ATOM 3129 C CA . GLY A 1 381 ? 7.682 -12.338 0.374 1.00 89.19 381 GLY A CA 1
ATOM 3130 C C . GLY A 1 381 ? 8.243 -12.973 -0.902 1.00 89.19 381 GLY A C 1
ATOM 3131 O O . GLY A 1 381 ? 8.888 -14.024 -0.847 1.00 89.19 381 GLY A O 1
ATOM 3132 N N . MET A 1 382 ? 8.010 -12.342 -2.049 1.00 85.75 382 MET A N 1
ATOM 3133 C CA . MET A 1 382 ? 8.486 -12.736 -3.370 1.00 85.75 382 MET A CA 1
ATOM 3134 C C . MET A 1 382 ? 9.859 -12.126 -3.680 1.00 85.75 382 MET A C 1
ATOM 3136 O O . MET A 1 382 ? 10.347 -11.196 -3.036 1.00 85.75 382 MET A O 1
ATOM 3140 N N . LYS A 1 383 ? 10.523 -12.678 -4.693 1.00 82.12 383 LYS A N 1
ATOM 3141 C CA . LYS A 1 383 ? 11.833 -12.219 -5.155 1.00 82.12 383 LYS A CA 1
ATOM 3142 C C . LYS A 1 383 ? 11.743 -10.817 -5.780 1.00 82.12 383 LYS A C 1
ATOM 3144 O O . LYS A 1 383 ? 10.950 -10.584 -6.683 1.00 82.12 383 LYS A O 1
ATOM 3149 N N . ARG A 1 384 ? 12.631 -9.912 -5.360 1.00 81.25 384 ARG A N 1
ATOM 3150 C CA . ARG A 1 384 ? 12.744 -8.527 -5.859 1.00 81.25 384 ARG A CA 1
ATOM 3151 C C . ARG A 1 384 ? 13.636 -8.408 -7.107 1.00 81.25 384 ARG A C 1
ATOM 3153 O O . ARG A 1 384 ? 14.574 -7.617 -7.120 1.00 81.25 384 ARG A O 1
ATOM 3160 N N . ASN A 1 385 ? 13.441 -9.247 -8.125 1.00 70.00 385 ASN A N 1
ATOM 3161 C CA . ASN A 1 385 ? 14.087 -9.030 -9.426 1.00 70.00 385 ASN A CA 1
ATOM 3162 C C . ASN A 1 385 ? 13.318 -9.654 -10.590 1.00 70.00 385 ASN A C 1
ATOM 3164 O O . ASN A 1 385 ? 12.741 -10.726 -10.451 1.00 70.00 385 ASN A O 1
ATOM 3168 N N . PHE A 1 386 ? 13.406 -8.993 -11.746 1.00 64.31 386 PHE A N 1
ATOM 3169 C CA . PHE A 1 386 ? 12.774 -9.410 -13.005 1.00 64.31 386 PHE A CA 1
ATOM 3170 C C . PHE A 1 386 ? 13.739 -10.121 -13.958 1.00 64.31 386 PHE A C 1
ATOM 3172 O O . PHE A 1 386 ? 13.341 -10.623 -14.999 1.00 64.31 386 PHE A O 1
ATOM 3179 N N . SER A 1 387 ? 15.030 -10.166 -13.622 1.00 60.34 387 SER A N 1
ATOM 3180 C CA . SER A 1 387 ? 16.065 -10.657 -14.533 1.00 60.34 387 SER A CA 1
ATOM 3181 C C . SER A 1 387 ? 16.224 -12.176 -14.546 1.00 60.34 387 SER A C 1
ATOM 3183 O O . SER A 1 387 ? 16.889 -12.688 -15.440 1.00 60.34 387 SER A O 1
ATOM 3185 N N . LYS A 1 388 ? 15.696 -12.906 -13.547 1.00 61.28 388 LYS A N 1
ATOM 3186 C CA . LYS A 1 388 ? 15.817 -14.375 -13.446 1.00 61.28 388 LYS A CA 1
ATOM 3187 C C . LYS A 1 388 ? 14.680 -14.990 -12.624 1.00 61.28 388 LYS A C 1
ATOM 3189 O O . LYS A 1 388 ? 14.513 -14.639 -11.453 1.00 61.28 388 LYS A O 1
ATOM 3194 N N . GLY A 1 389 ? 14.042 -16.039 -13.140 1.00 67.75 389 GLY A N 1
ATOM 3195 C CA . GLY A 1 389 ? 13.021 -16.816 -12.422 1.00 67.75 389 GLY A CA 1
ATOM 3196 C C . GLY A 1 389 ? 11.608 -16.309 -12.693 1.00 67.75 389 GLY A C 1
ATOM 3197 O O . GLY A 1 389 ? 11.299 -15.994 -13.828 1.00 67.75 389 GLY A O 1
ATOM 3198 N N . PHE A 1 390 ? 10.749 -16.262 -11.679 1.00 66.88 390 PHE A N 1
ATOM 3199 C CA . PHE A 1 390 ? 9.375 -15.776 -11.812 1.00 66.88 390 PHE A CA 1
ATOM 3200 C C . PHE A 1 390 ? 9.344 -14.266 -12.092 1.00 66.88 390 PHE A C 1
ATOM 3202 O O . PHE A 1 390 ? 9.875 -13.497 -11.291 1.00 66.88 390 PHE A O 1
ATOM 3209 N N . ILE A 1 391 ? 8.741 -13.864 -13.213 1.00 63.81 391 ILE A N 1
ATOM 3210 C CA . ILE A 1 391 ? 8.663 -12.460 -13.645 1.00 63.81 391 ILE A CA 1
ATOM 3211 C C . ILE A 1 391 ? 7.301 -11.881 -13.301 1.00 63.81 391 ILE A C 1
ATOM 3213 O O . ILE A 1 391 ? 7.212 -10.840 -12.656 1.00 63.81 391 ILE A O 1
ATOM 3217 N N . CYS A 1 392 ? 6.237 -12.546 -13.750 1.00 65.38 392 CYS A N 1
ATOM 3218 C CA . CYS A 1 392 ? 4.913 -11.953 -13.732 1.00 65.38 392 CYS A CA 1
ATOM 3219 C C . CYS A 1 392 ? 4.058 -12.551 -12.616 1.00 65.38 392 CYS A C 1
ATOM 3221 O O . CYS A 1 392 ? 3.663 -13.722 -12.671 1.00 65.38 392 CYS A O 1
ATOM 3223 N N . ARG A 1 393 ? 3.700 -11.707 -11.637 1.00 67.19 393 ARG A N 1
ATOM 3224 C CA . ARG A 1 393 ? 2.746 -12.042 -10.569 1.00 67.19 393 ARG A CA 1
ATOM 3225 C C . ARG A 1 393 ? 1.362 -12.397 -11.094 1.00 67.19 393 ARG A C 1
ATOM 3227 O O . ARG A 1 393 ? 0.662 -13.083 -10.371 1.00 67.19 393 ARG A O 1
ATOM 3234 N N . TYR A 1 394 ? 1.032 -12.065 -12.344 1.00 62.00 394 TYR A N 1
ATOM 3235 C CA . TYR A 1 394 ? -0.257 -12.333 -12.985 1.00 62.00 394 TYR A CA 1
ATOM 3236 C C . TYR A 1 394 ? -0.298 -13.635 -13.752 1.00 62.00 394 TYR A C 1
ATOM 3238 O O . TYR A 1 394 ? -1.054 -14.518 -13.389 1.00 62.00 394 TYR A O 1
ATOM 3246 N N . CYS A 1 395 ? 0.494 -13.796 -14.806 1.00 60.09 395 CYS A N 1
ATOM 3247 C CA . CYS A 1 395 ? 0.398 -14.983 -15.660 1.00 60.09 395 CYS A CA 1
ATOM 3248 C C . CYS A 1 395 ? 1.301 -16.139 -15.204 1.00 60.09 395 CYS A C 1
ATOM 3250 O O . CYS A 1 395 ? 1.199 -17.249 -15.729 1.00 60.09 395 CYS A O 1
ATOM 3252 N N . GLY A 1 396 ? 2.173 -15.896 -14.220 1.00 60.47 396 GLY A N 1
ATOM 3253 C CA . GLY A 1 396 ? 3.125 -16.889 -13.720 1.00 60.47 396 GLY A CA 1
ATOM 3254 C C . GLY A 1 396 ? 4.302 -17.136 -14.639 1.00 60.47 396 GLY A C 1
ATOM 3255 O O . GLY A 1 396 ? 5.049 -18.078 -14.394 1.00 60.47 396 GLY A O 1
ATOM 3256 N N . LEU A 1 397 ? 4.464 -16.290 -15.659 1.00 65.88 397 LEU A N 1
ATOM 3257 C CA . LEU A 1 397 ? 5.539 -16.391 -16.626 1.00 65.88 397 LEU A CA 1
ATOM 3258 C C . LEU A 1 397 ? 6.895 -16.278 -15.934 1.00 65.88 397 LEU A C 1
ATOM 3260 O O . LEU A 1 397 ? 7.145 -15.373 -15.122 1.00 65.88 397 LEU A O 1
ATOM 3264 N N . THR A 1 398 ? 7.774 -17.208 -16.279 1.00 67.31 398 THR A N 1
ATOM 3265 C CA . THR A 1 398 ? 9.173 -17.178 -15.883 1.00 67.31 398 THR A CA 1
ATOM 3266 C C . THR A 1 398 ? 10.041 -16.557 -16.972 1.00 67.31 398 THR A C 1
ATOM 3268 O O . THR A 1 398 ? 9.694 -16.517 -18.147 1.00 67.31 398 THR A O 1
ATOM 3271 N N . TYR A 1 399 ? 11.222 -16.099 -16.579 1.00 66.19 399 TYR A N 1
ATOM 3272 C CA . TYR A 1 399 ? 12.218 -15.535 -17.478 1.00 66.19 399 TYR A CA 1
ATOM 3273 C C . TYR A 1 399 ? 12.669 -16.517 -18.553 1.00 66.19 399 TYR A C 1
ATOM 3275 O O . TYR A 1 399 ? 12.847 -16.115 -19.693 1.00 66.19 399 TYR A O 1
ATOM 3283 N N . ASN A 1 400 ? 12.797 -17.803 -18.222 1.00 65.38 400 ASN A N 1
ATOM 3284 C CA . ASN A 1 400 ? 13.193 -18.808 -19.205 1.00 65.38 400 ASN A CA 1
ATOM 3285 C C . ASN A 1 400 ? 12.102 -19.005 -20.261 1.00 65.38 400 ASN A C 1
ATOM 3287 O O . ASN A 1 400 ? 12.409 -18.996 -21.443 1.00 65.38 400 ASN A O 1
ATOM 3291 N N . GLU A 1 401 ? 10.838 -19.098 -19.841 1.00 63.41 401 GLU A N 1
ATOM 3292 C CA . GLU A 1 401 ? 9.698 -19.195 -20.765 1.00 63.41 401 GLU A CA 1
ATOM 3293 C C . GLU A 1 401 ? 9.588 -17.948 -21.645 1.00 63.41 401 GLU A C 1
ATOM 3295 O O . GLU A 1 401 ? 9.311 -18.043 -22.835 1.00 63.41 401 GLU A O 1
ATOM 3300 N N . MET A 1 402 ? 9.889 -16.775 -21.079 1.00 63.78 402 MET A N 1
ATOM 3301 C CA . MET A 1 402 ? 9.987 -15.534 -21.839 1.00 63.78 402 MET A CA 1
ATOM 3302 C C . MET A 1 402 ? 11.101 -15.565 -22.890 1.00 63.78 402 MET A C 1
ATOM 3304 O O . MET A 1 402 ? 10.936 -14.956 -23.937 1.00 63.78 402 MET A O 1
ATOM 3308 N N . GLN A 1 403 ? 12.216 -16.253 -22.646 1.00 59.06 403 GLN A N 1
ATOM 3309 C CA . GLN A 1 403 ? 13.320 -16.342 -23.607 1.00 59.06 403 GLN A CA 1
ATOM 3310 C C . GLN A 1 403 ? 13.110 -17.391 -24.699 1.00 59.06 403 GLN A C 1
ATOM 3312 O O . GLN A 1 403 ? 13.701 -17.264 -25.765 1.00 59.06 403 GLN A O 1
ATOM 3317 N N . THR A 1 404 ? 12.322 -18.433 -24.434 1.00 57.19 404 THR A N 1
ATOM 3318 C CA . THR A 1 404 ? 12.152 -19.560 -25.361 1.00 57.19 404 THR A CA 1
ATOM 3319 C C . THR A 1 404 ? 11.068 -19.345 -26.412 1.00 57.19 404 THR A C 1
ATOM 3321 O O . THR A 1 404 ? 10.883 -20.230 -27.233 1.00 57.19 404 THR A O 1
ATOM 3324 N N . GLU A 1 405 ? 10.331 -18.230 -26.372 1.00 50.25 405 GLU A N 1
ATOM 3325 C CA . GLU A 1 405 ? 9.245 -17.864 -27.310 1.00 50.25 405 GLU A CA 1
ATOM 3326 C C . GLU A 1 405 ? 8.082 -18.878 -27.441 1.00 50.25 405 GLU A C 1
ATOM 3328 O O . GLU A 1 405 ? 7.095 -18.615 -28.122 1.00 50.25 405 GLU A O 1
ATOM 3333 N N . ILE A 1 406 ? 8.138 -20.015 -26.741 1.00 45.38 406 ILE A N 1
ATOM 3334 C CA . ILE A 1 406 ? 7.038 -20.972 -26.613 1.00 45.38 406 ILE A CA 1
ATOM 3335 C C . ILE A 1 406 ? 6.061 -20.426 -25.571 1.00 45.38 406 ILE A C 1
ATOM 3337 O O . ILE A 1 406 ? 6.214 -20.638 -24.364 1.00 45.38 406 ILE A O 1
ATOM 3341 N N . TYR A 1 407 ? 5.052 -19.708 -26.050 1.00 48.28 407 TYR A N 1
ATOM 3342 C CA . TYR A 1 407 ? 3.931 -19.256 -25.240 1.00 48.28 407 TYR A CA 1
ATOM 3343 C C . TYR A 1 407 ? 2.689 -20.043 -25.637 1.00 48.28 407 TYR A C 1
ATOM 3345 O O . TYR A 1 407 ? 2.269 -20.012 -26.789 1.00 48.28 407 TYR A O 1
ATOM 3353 N N . GLU A 1 408 ? 2.052 -20.701 -24.672 1.00 40.91 408 GLU A N 1
ATOM 3354 C CA . GLU A 1 408 ? 0.620 -20.958 -24.803 1.00 40.91 408 GLU A CA 1
ATOM 3355 C C . GLU A 1 408 ? -0.061 -19.588 -24.812 1.00 40.91 408 GLU A C 1
ATOM 3357 O O . GLU A 1 408 ? -0.065 -18.885 -23.794 1.00 40.91 408 GLU A O 1
ATOM 3362 N N . THR A 1 409 ? -0.567 -19.180 -25.974 1.00 38.44 409 THR A N 1
ATOM 3363 C CA . THR A 1 409 ? -1.417 -18.000 -26.129 1.00 38.44 409 THR A CA 1
ATOM 3364 C C . THR A 1 409 ? -2.590 -18.104 -25.166 1.00 38.44 409 THR A C 1
ATOM 3366 O O . THR A 1 409 ? -3.238 -19.145 -25.073 1.00 38.44 409 THR A O 1
ATOM 3369 N N . ARG A 1 410 ? -2.862 -17.032 -24.421 1.00 42.09 410 ARG A N 1
ATOM 3370 C CA . ARG A 1 410 ? -4.005 -16.967 -23.508 1.00 42.09 410 ARG A CA 1
ATOM 3371 C C . ARG A 1 410 ? -4.772 -15.695 -23.739 1.00 42.09 410 ARG A C 1
ATOM 3373 O O . ARG A 1 410 ? -4.174 -14.628 -23.850 1.00 42.09 410 ARG A O 1
ATOM 3380 N N . SER A 1 411 ? -6.087 -15.802 -23.657 1.00 34.22 411 SER A N 1
ATOM 3381 C CA . SER A 1 411 ? -6.894 -14.664 -23.265 1.00 34.22 411 SER A CA 1
ATOM 3382 C C . SER A 1 411 ? -6.502 -14.257 -21.839 1.00 34.22 411 SER A C 1
ATOM 3384 O O . SER A 1 411 ? -6.521 -15.055 -20.895 1.00 34.22 411 SER A O 1
ATOM 3386 N N . LEU A 1 412 ? -6.128 -12.991 -21.655 1.00 35.78 412 LEU A N 1
ATOM 3387 C CA . LEU A 1 412 ? -6.290 -12.364 -20.351 1.00 35.78 412 LEU A CA 1
ATOM 3388 C C . LEU A 1 412 ? -7.792 -12.365 -20.078 1.00 35.78 412 LEU A C 1
ATOM 3390 O O . LEU A 1 412 ? -8.526 -11.600 -20.691 1.00 35.78 412 LEU A O 1
ATOM 3394 N N . ASN A 1 413 ? -8.254 -13.207 -19.156 1.00 34.50 413 ASN A N 1
ATOM 3395 C CA . ASN A 1 413 ? -9.561 -13.018 -18.529 1.00 34.50 413 ASN A CA 1
ATOM 3396 C C . ASN A 1 413 ? -9.477 -11.815 -17.566 1.00 34.50 413 ASN A C 1
ATOM 3398 O O . ASN A 1 413 ? -9.693 -11.943 -16.363 1.00 34.50 413 ASN A O 1
ATOM 3402 N N . LEU A 1 414 ? -9.097 -10.645 -18.084 1.00 36.09 414 LEU A N 1
ATOM 3403 C CA . LEU A 1 414 ? -9.540 -9.376 -17.529 1.00 36.09 414 LEU A CA 1
ATOM 3404 C C . LEU A 1 414 ? -10.977 -9.265 -18.015 1.00 36.09 414 LEU A C 1
ATOM 3406 O O . LEU A 1 414 ? -11.235 -9.176 -19.210 1.00 36.09 414 LEU A O 1
ATOM 3410 N N . HIS A 1 415 ? -11.905 -9.519 -17.104 1.00 34.62 415 HIS A N 1
ATOM 3411 C CA . HIS A 1 415 ? -13.248 -9.889 -17.494 1.00 34.62 415 HIS A CA 1
ATOM 3412 C C . HIS A 1 415 ? -13.987 -8.802 -18.279 1.00 34.62 415 HIS A C 1
ATOM 3414 O O . HIS A 1 415 ? -13.821 -7.608 -18.045 1.00 34.62 415 HIS A O 1
ATOM 3420 N N . LYS A 1 416 ? -14.821 -9.299 -19.197 1.00 25.61 416 LYS A N 1
ATOM 3421 C CA . LYS A 1 416 ? -15.760 -8.574 -20.047 1.00 25.61 416 LYS A CA 1
ATOM 3422 C C . LYS A 1 416 ? -16.691 -7.717 -19.187 1.00 25.61 416 LYS A C 1
ATOM 3424 O O . LYS A 1 416 ? -17.532 -8.260 -18.474 1.00 25.61 416 LYS A O 1
ATOM 3429 N N . SER A 1 417 ? -16.549 -6.400 -19.282 1.00 23.75 417 SER A N 1
ATOM 3430 C CA . SER A 1 417 ? -17.636 -5.476 -18.967 1.00 23.75 417 SER A CA 1
ATOM 3431 C C . SER A 1 417 ? -18.815 -5.784 -19.900 1.00 23.75 417 SER A C 1
ATOM 3433 O O . SER A 1 417 ? -18.616 -5.900 -21.111 1.00 23.75 417 SER A O 1
ATOM 3435 N N . ILE A 1 418 ? -20.003 -5.972 -19.328 1.00 28.14 418 ILE A N 1
ATOM 3436 C CA . ILE A 1 418 ? -21.279 -5.627 -19.971 1.00 28.14 418 ILE A CA 1
ATOM 3437 C C . ILE A 1 418 ? -21.704 -4.312 -19.335 1.00 28.14 418 ILE A C 1
ATOM 3439 O O . ILE A 1 418 ? -21.501 -4.209 -18.099 1.00 28.14 418 ILE A O 1
#

Sequence (418 aa):
MWSLDLVIHSLGCVYLYTYNEMQTEIYETRPLNLHKSISLYKKESAKLSKKKYKSPYGIKRKSCFDGLGVNIFQISPPDPFHDIVEWFEPRISQILLKSASVSRTQIKNKIQQINWINGPVKVKEDFSLKGKGTQKFEFLVRMMEIFPEWIEFPPEIYLSLRKCRLQFHITQKAISSVHEAHKNIFELDSKNQKLQNFMTKFVNSIYLQKKFSENLPTYVKSEELKLTNGKKYHYIGIEKILKTHIIDDNLIRNIFDENQENLSEYVRKNGYQNKLRIVLSGDDFGVSNPIGGAERKLFALYMDTDNAKIYNTKANQLPLVLLCERSHITDLNELFSPVKRDLKRLMDNGITVQYNGIERKLEICLAYVLADNLGVCEMLGMKRNFSKGFICRYCGLTYNEMQTEIYETRSLNLHKSI